Protein AF-A0A8H3A3Z5-F1 (afdb_monomer)

pLDDT: mean 83.92, std 17.45, range [32.0, 98.38]

Foldseek 3Di:
DDDDPPDDDDDPPDDPPDPDDPPPVVVVVVCVVVLAQFAWALQDLQEIDGFPDRFKDFDPPFDKDKDFDFDKDKDKDKDFKSSCQNHVLLVEDPLQNVQADPLSVVSNVVVVPDTDTAIKIKIKIWGFGMKIAADPVRMDTDPVLVVQLVVLCPDDDPVSSSVSNSVSCVRGHDWHFRMKTWGDMDMDMDRDPVVPDDPPPDPPDVVPPVVRVVVPDGRIHGRTDPPPVVCVVVVPVVFKDKFDPVVQLVFAFFKWKWWEDLATAWIWTQTPVRDIGPTDHHQADDTDIDMDGADVLKFFFKKKWADDDQATAWIWTAILQQAIDPIDGANFHFIDMAGDFLWTFRDKIWMWGQDPPGGTGTRDMHTSIDNPSDVGRQCSVPDDDGDDEHRDDHDDDCSNVVGSDPQKAWFKKKWFADQFTFWIKTWIWGQDPNDTDIDIDPIGGDPDHDIDMDGADPPDHDPDDDADYDHHGTRTD

Solvent-accessible surface area (backbone atoms only — not comparable to full-atom values): 26959 Å² total; per-residue (Å²): 138,88,84,78,94,81,74,88,86,82,78,84,77,73,78,76,84,80,82,82,81,70,56,69,66,54,54,51,54,50,40,55,74,69,46,58,38,16,9,32,31,77,53,50,58,83,27,70,43,79,30,96,31,68,36,43,40,71,35,93,89,54,76,74,48,73,44,82,45,82,50,75,48,76,48,76,47,77,28,58,32,47,36,54,42,34,29,43,58,54,52,34,44,68,70,27,67,68,56,64,51,72,67,38,52,51,48,35,59,75,63,67,64,89,64,53,72,52,65,35,34,34,42,39,39,37,39,38,42,36,38,39,42,49,60,72,91,35,48,36,65,30,69,71,47,50,50,49,50,51,58,15,64,66,37,92,44,74,67,52,19,51,53,36,41,52,54,44,34,73,59,35,24,69,33,38,60,36,31,38,38,38,30,41,68,49,60,49,75,38,73,46,72,84,74,69,64,71,77,80,73,57,97,80,61,82,83,40,60,76,63,56,70,69,54,89,49,80,39,62,25,42,42,41,69,62,73,56,84,70,53,75,65,44,89,59,50,87,46,49,51,78,43,74,33,71,93,36,48,93,44,51,52,34,29,43,37,40,23,27,51,82,30,42,30,31,47,33,44,30,29,72,86,69,49,65,52,72,73,40,68,53,65,54,89,79,48,62,78,44,76,49,77,49,58,91,98,36,39,45,36,35,35,41,38,14,39,42,93,69,32,38,14,20,40,31,44,30,30,47,72,24,50,52,52,72,76,41,46,28,48,38,29,66,68,44,81,51,68,47,89,45,21,31,49,24,36,45,39,34,33,30,31,63,40,98,88,53,37,38,32,35,48,46,77,43,77,37,66,40,57,86,88,46,95,63,50,70,73,65,82,65,80,80,76,85,90,82,63,44,44,76,69,81,74,83,65,70,52,64,78,49,42,66,55,87,53,55,40,73,40,33,41,39,40,18,35,63,91,30,59,28,23,43,30,46,30,35,34,31,58,57,97,88,40,81,49,75,51,67,54,74,68,52,62,55,90,49,50,50,84,43,78,49,75,49,58,92,92,50,74,90,88,77,86,68,69,43,56,55,88,75,40,42,48,42,110

Sequence (477 aa):
MSFDPNTPTDNVVFPPECTNNQGESLNDSILQKAGWLHGLRMDDICGPRVSARQVASYVDGATVFIEYTNELSTETIVTSTKRETNYVHRGWSMGAIATVSPWTLSRIAARNQPNAEGTWYTKLTKAKRLKVEVKLEDLAGVPEFEAAIENALKQPTTFEKFQAIYRTLDRWGDVVPLEIEIGSSLAMTDTKIDHLQFPETGERNFNSTARLSAIKIADITVVVCVQQYIRDIDAYRYYHKTYDDNQHSLKTISSVMIRFSDFIELLTATYSDSTISSKHGGSGHVGTGHKFMLATDEHIAEMFIWRHDEWIRGFQFITSMGQCSPQYGTHDGLPTIARSRGGVLAGFLIHTRNHSQHGQMYSDVQGVWRHDLIPRVLKEDDVYSDYLGDSNGRAFNDRVLVGNSNSVRATSVEIRSGDCIDSIQFTYVDVIDGREYKFMTPRHGGPGGSPHQFVLEDGEHIVTVSGWHGEQRITQL

Secondary structure (DSSP, 8-state):
-PPPS--------PPP---SSSHHHHHHHHHHHTTTTEEEE---TT--EEEEEE-EEEPTT---EEEE---EEEEEEEEEEHHHHHHHHTT--HHHHH---HHHHHHHHHHT----EEEEEEEEEEEEEEEEE--GGGEEE-HHHHHHHHHHHTSSSHHHHHHHHHHHHHHH-SB-EEEEEEEEEEEEEESSGGGG------SSSSS-HHHHTT----EEEEEE--SSTTTT-GGGTTSEEEEE-GGGTTSPEEEEEEEESSSEEEEEEEETTS-B---EE----SPEEEEEEPPTT--EEEEEEEEETTEEEEEEEEETT-PBPPPEE---S-EEEEE-TT-EEEEEEEEEEEETTTEEEEEEEEEEEE-SS-S--TTTTPPPPPP-S-S-S----THHHHTT-SS-EEEEEEEEESSSEEEEEEEEEEEETTEEEEEEPPPEE-S-SEEEEEEPPTT--------EE-SSSEEE-

Structure (mmCIF, N/CA/C/O backbone):
data_AF-A0A8H3A3Z5-F1
#
_entry.id   AF-A0A8H3A3Z5-F1
#
loop_
_atom_site.group_PDB
_atom_site.id
_atom_site.type_symbol
_atom_site.label_atom_id
_atom_site.label_alt_id
_atom_site.label_comp_id
_atom_site.label_asym_id
_atom_site.label_entity_id
_atom_site.label_seq_id
_atom_site.pdbx_PDB_ins_code
_atom_site.Cartn_x
_atom_site.Cartn_y
_atom_site.Cartn_z
_atom_site.occupancy
_atom_site.B_iso_or_equiv
_atom_site.auth_seq_id
_atom_site.auth_comp_id
_atom_site.auth_asym_id
_atom_site.auth_atom_id
_atom_site.pdbx_PDB_model_num
ATOM 1 N N . MET A 1 1 ? 60.102 -52.379 8.259 1.00 39.41 1 MET A N 1
ATOM 2 C CA . MET A 1 1 ? 60.456 -51.184 7.465 1.00 39.41 1 MET A CA 1
ATOM 3 C C . MET A 1 1 ? 59.743 -50.005 8.100 1.00 39.41 1 MET A C 1
ATOM 5 O O . MET A 1 1 ? 58.531 -50.062 8.239 1.00 39.41 1 MET A O 1
ATOM 9 N N . SER A 1 2 ? 60.509 -49.042 8.611 1.00 33.38 2 SER A N 1
ATOM 10 C CA . SER A 1 2 ? 60.029 -47.853 9.327 1.00 33.38 2 SER A CA 1
ATOM 11 C C . SER A 1 2 ? 59.727 -46.749 8.315 1.00 33.38 2 SER A C 1
ATOM 13 O O . SER A 1 2 ? 60.593 -46.463 7.493 1.00 33.38 2 SER A O 1
ATOM 15 N N . PHE A 1 3 ? 58.534 -46.152 8.361 1.00 38.16 3 PHE A N 1
ATOM 16 C CA . PHE A 1 3 ? 58.189 -44.972 7.562 1.00 38.16 3 PHE A CA 1
ATOM 17 C C . PHE A 1 3 ? 58.462 -43.703 8.374 1.00 38.16 3 PHE A C 1
ATOM 19 O O . PHE A 1 3 ? 57.986 -43.569 9.500 1.00 38.16 3 PHE A O 1
ATOM 26 N N . ASP A 1 4 ? 59.261 -42.810 7.798 1.00 49.00 4 ASP A N 1
ATOM 27 C CA . ASP A 1 4 ? 59.639 -41.510 8.351 1.00 49.00 4 ASP A CA 1
ATOM 28 C C . ASP A 1 4 ? 58.596 -40.449 7.933 1.00 49.00 4 ASP A C 1
ATOM 30 O O . ASP A 1 4 ? 58.392 -40.255 6.732 1.00 49.00 4 ASP A O 1
ATOM 34 N N . PRO A 1 5 ? 57.894 -39.785 8.872 1.00 44.56 5 PRO A N 1
ATOM 35 C CA . PRO A 1 5 ? 56.787 -38.879 8.561 1.00 44.56 5 PRO A CA 1
ATOM 36 C C . PRO A 1 5 ? 57.212 -37.440 8.204 1.00 44.56 5 PRO A C 1
ATOM 38 O O . PRO A 1 5 ? 56.349 -36.572 8.109 1.00 44.56 5 PRO A O 1
ATOM 41 N N . ASN A 1 6 ? 58.504 -37.154 7.997 1.00 44.09 6 ASN A N 1
ATOM 42 C CA . ASN A 1 6 ? 59.007 -35.775 7.877 1.00 44.09 6 ASN A CA 1
ATOM 43 C C . ASN A 1 6 ? 59.514 -35.352 6.484 1.00 44.09 6 ASN A C 1
ATOM 45 O O . ASN A 1 6 ? 60.379 -34.483 6.391 1.00 44.09 6 ASN A O 1
ATOM 49 N N . THR A 1 7 ? 58.991 -35.901 5.383 1.00 42.03 7 THR A N 1
ATOM 50 C CA . THR A 1 7 ? 59.323 -35.394 4.033 1.00 42.03 7 THR A CA 1
ATOM 51 C C . THR A 1 7 ? 58.255 -34.419 3.519 1.00 42.03 7 THR A C 1
ATOM 53 O O . THR A 1 7 ? 57.175 -34.859 3.125 1.00 42.03 7 THR A O 1
ATOM 56 N N . PRO A 1 8 ? 58.515 -33.095 3.479 1.00 42.78 8 PRO A N 1
ATOM 57 C CA . PRO A 1 8 ? 57.608 -32.155 2.839 1.00 42.78 8 PRO A CA 1
ATOM 58 C C . PRO A 1 8 ? 57.760 -32.288 1.320 1.00 42.78 8 PRO A C 1
ATOM 60 O O . PRO A 1 8 ? 58.802 -31.968 0.751 1.00 42.78 8 PRO A O 1
ATOM 63 N N . THR A 1 9 ? 56.718 -32.787 0.662 1.00 45.16 9 THR A N 1
ATOM 64 C CA . THR A 1 9 ? 56.588 -32.777 -0.799 1.00 45.16 9 THR A CA 1
ATOM 65 C C . THR A 1 9 ? 55.450 -31.842 -1.169 1.00 45.16 9 THR A C 1
ATOM 67 O O . THR A 1 9 ? 54.334 -32.280 -1.397 1.00 45.16 9 THR A O 1
ATOM 70 N N . ASP A 1 10 ? 55.737 -30.543 -1.223 1.00 41.53 10 ASP A N 1
ATOM 71 C CA . ASP A 1 10 ? 54.834 -29.565 -1.827 1.00 41.53 10 ASP A CA 1
ATOM 72 C C . ASP A 1 10 ? 55.616 -28.707 -2.816 1.00 41.53 10 ASP A C 1
ATOM 74 O O . ASP A 1 10 ? 56.316 -27.771 -2.452 1.00 41.53 10 ASP A O 1
ATOM 78 N N . ASN A 1 11 ? 55.502 -29.094 -4.083 1.00 36.03 11 ASN A N 1
ATOM 79 C CA . ASN A 1 11 ? 55.635 -28.233 -5.251 1.00 36.03 11 ASN A CA 1
ATOM 80 C C . ASN A 1 11 ? 54.748 -28.858 -6.332 1.00 36.03 11 ASN A C 1
ATOM 82 O O . ASN A 1 11 ? 55.223 -29.536 -7.245 1.00 36.03 11 ASN A O 1
ATOM 86 N N . VAL A 1 12 ? 53.432 -28.685 -6.192 1.00 36.34 12 VAL A N 1
ATOM 87 C CA . VAL A 1 12 ? 52.513 -28.906 -7.310 1.00 36.34 12 VAL A CA 1
ATOM 88 C C . VAL A 1 12 ? 52.769 -27.779 -8.303 1.00 36.34 12 VAL A C 1
ATOM 90 O O . VAL A 1 12 ? 52.364 -26.638 -8.101 1.00 36.34 12 VAL A O 1
ATOM 93 N N . VAL A 1 13 ? 53.508 -28.104 -9.359 1.00 33.03 13 VAL A N 1
ATOM 94 C CA . VAL A 1 13 ? 53.687 -27.240 -10.523 1.00 33.03 13 VAL A CA 1
ATOM 95 C C . VAL A 1 13 ? 52.317 -27.083 -11.182 1.00 33.03 13 VAL A C 1
ATOM 97 O O . VAL A 1 13 ? 51.739 -28.061 -11.658 1.00 33.03 13 VAL A O 1
ATOM 100 N N . PHE A 1 14 ? 51.776 -25.864 -11.171 1.00 35.59 14 PHE A N 1
ATOM 101 C CA . PHE A 1 14 ? 50.593 -25.532 -11.960 1.00 35.59 14 PHE A CA 1
ATOM 102 C C . PHE A 1 14 ? 50.899 -25.711 -13.457 1.00 35.59 14 PHE A C 1
ATOM 104 O O . PHE A 1 14 ? 52.037 -25.474 -13.876 1.00 35.59 14 PHE A O 1
ATOM 111 N N . PRO A 1 15 ? 49.915 -26.116 -14.283 1.00 34.69 15 PRO A N 1
ATOM 112 C CA . PRO A 1 15 ? 50.081 -26.107 -15.730 1.00 34.69 15 PRO A CA 1
ATOM 113 C C . PRO A 1 15 ? 50.438 -24.685 -16.191 1.00 34.69 15 PRO A C 1
ATOM 115 O O . PRO A 1 15 ? 49.932 -23.726 -15.602 1.00 34.69 15 PRO A O 1
ATOM 118 N N . PRO A 1 16 ? 51.290 -24.529 -17.218 1.00 37.88 16 PRO A N 1
ATOM 119 C CA . PRO A 1 16 ? 51.657 -23.213 -17.724 1.00 37.88 16 PRO A CA 1
ATOM 120 C C . PRO A 1 16 ? 50.400 -22.452 -18.155 1.00 37.88 16 PRO A C 1
ATOM 122 O O . PRO A 1 16 ? 49.502 -23.042 -18.759 1.00 37.88 16 PRO A O 1
ATOM 125 N N . GLU A 1 17 ? 50.356 -21.157 -17.829 1.00 42.34 17 GLU A N 1
ATOM 126 C CA . GLU A 1 17 ? 49.320 -20.213 -18.254 1.00 42.34 17 GLU A CA 1
ATOM 127 C C . GLU A 1 17 ? 48.967 -20.443 -19.729 1.00 42.34 17 GLU A C 1
ATOM 129 O O . GLU A 1 17 ? 49.784 -20.241 -20.633 1.00 42.34 17 GLU A O 1
ATOM 134 N N . CYS A 1 18 ? 47.744 -20.921 -19.974 1.00 34.03 18 CYS A N 1
ATOM 135 C CA . CYS A 1 18 ? 47.216 -21.062 -21.320 1.00 34.03 18 CYS A CA 1
ATOM 136 C C . CYS A 1 18 ? 47.156 -19.679 -21.974 1.00 34.03 18 CYS A C 1
ATOM 138 O O . CYS A 1 18 ? 46.415 -18.798 -21.549 1.00 34.03 18 CYS A O 1
ATOM 140 N N . THR A 1 19 ? 47.922 -19.503 -23.043 1.00 37.28 19 THR A N 1
ATOM 141 C CA . THR A 1 19 ? 47.985 -18.282 -23.845 1.00 37.28 19 THR A CA 1
ATOM 142 C C . THR A 1 19 ? 46.721 -18.112 -24.713 1.00 37.28 19 THR A C 1
ATOM 144 O O . THR A 1 19 ? 46.622 -18.587 -25.839 1.00 37.28 19 THR A O 1
ATOM 147 N N . ASN A 1 20 ? 45.713 -17.463 -24.127 1.00 47.91 20 ASN A N 1
ATOM 148 C CA . ASN A 1 20 ? 44.838 -16.380 -24.619 1.00 47.91 20 ASN A CA 1
ATOM 149 C C . ASN A 1 20 ? 44.190 -16.313 -26.022 1.00 47.91 20 ASN A C 1
ATOM 151 O O . ASN A 1 20 ? 43.581 -15.286 -26.284 1.00 47.91 20 ASN A O 1
ATOM 155 N N . ASN A 1 21 ? 44.163 -17.339 -26.883 1.00 43.69 21 ASN A N 1
ATOM 156 C CA . ASN A 1 21 ? 43.403 -17.225 -28.160 1.00 43.69 21 ASN A CA 1
ATOM 157 C C . ASN A 1 21 ? 42.252 -18.237 -28.368 1.00 43.69 21 ASN A C 1
ATOM 159 O O . ASN A 1 21 ? 41.612 -18.229 -29.414 1.00 43.69 21 ASN A O 1
ATOM 163 N N . GLN A 1 22 ? 41.950 -19.091 -27.382 1.00 48.50 22 GLN A N 1
ATOM 164 C CA . GLN A 1 22 ? 40.766 -19.983 -27.379 1.00 48.50 22 GLN A CA 1
ATOM 165 C C . GLN A 1 22 ? 39.814 -19.735 -26.188 1.00 48.50 22 GLN A C 1
ATOM 167 O O . GLN A 1 22 ? 38.839 -20.466 -26.011 1.00 48.50 22 GLN A O 1
ATOM 172 N N . GLY A 1 23 ? 40.092 -18.714 -25.366 1.00 54.62 23 GLY A N 1
ATOM 173 C CA . GLY A 1 23 ? 39.417 -18.472 -24.084 1.00 54.62 23 GLY A CA 1
ATOM 174 C C . GLY A 1 23 ? 37.978 -17.959 -24.185 1.00 54.62 23 GLY A C 1
ATOM 175 O O . GLY A 1 23 ? 37.168 -18.297 -23.324 1.00 54.62 23 GLY A O 1
ATOM 176 N N . GLU A 1 24 ? 37.633 -17.217 -25.243 1.00 58.44 24 GLU A N 1
ATOM 177 C CA . GLU A 1 24 ? 36.296 -16.616 -25.384 1.00 58.44 24 GLU A CA 1
ATOM 178 C C . GLU A 1 24 ? 35.192 -17.684 -25.458 1.00 58.44 24 GLU A C 1
ATOM 180 O O . GLU A 1 24 ? 34.224 -17.619 -24.705 1.00 58.44 24 GLU A O 1
ATOM 185 N N . SER A 1 25 ? 35.385 -18.766 -26.227 1.00 67.69 25 SER A N 1
ATOM 186 C CA . SER A 1 25 ? 34.327 -19.786 -26.364 1.00 67.69 25 SER A CA 1
ATOM 187 C C . SER A 1 25 ? 34.082 -20.616 -25.094 1.00 67.69 25 SER A C 1
ATOM 189 O O . SER A 1 25 ? 32.971 -21.107 -24.875 1.00 67.69 25 SER A O 1
ATOM 191 N N . LEU A 1 26 ? 35.100 -20.790 -24.238 1.00 72.50 26 LEU A N 1
ATOM 192 C CA . LEU A 1 26 ? 34.957 -21.594 -23.022 1.00 72.50 26 LEU A CA 1
ATOM 193 C C . LEU A 1 26 ? 34.175 -20.827 -21.956 1.00 72.50 26 LEU A C 1
ATOM 195 O O . LEU A 1 26 ? 33.267 -21.399 -21.348 1.00 72.50 26 LEU A O 1
ATOM 199 N N . ASN A 1 27 ? 34.497 -19.547 -21.768 1.00 79.25 27 ASN A N 1
ATOM 200 C CA . ASN A 1 27 ? 33.808 -18.685 -20.814 1.00 79.25 27 ASN A CA 1
ATOM 201 C C . ASN A 1 27 ? 32.341 -18.515 -21.191 1.00 79.25 27 ASN A C 1
ATOM 203 O O . ASN A 1 27 ? 31.477 -18.739 -20.344 1.00 79.25 27 ASN A O 1
ATOM 207 N N . ASP A 1 28 ? 32.050 -18.278 -22.469 1.00 79.94 28 ASP A N 1
ATOM 208 C CA . ASP A 1 28 ? 30.674 -18.205 -22.958 1.00 79.94 28 ASP A CA 1
ATOM 209 C C . ASP A 1 28 ? 29.901 -19.495 -22.678 1.00 79.94 28 ASP A C 1
ATOM 211 O O . ASP A 1 28 ? 28.762 -19.455 -22.214 1.00 79.94 28 ASP A O 1
ATOM 215 N N . SER A 1 29 ? 30.536 -20.660 -22.853 1.00 81.12 29 SER A N 1
ATOM 216 C CA . SER A 1 29 ? 29.895 -21.943 -22.550 1.00 81.12 29 SER A CA 1
ATOM 217 C C . SER A 1 29 ? 29.596 -22.135 -21.056 1.00 81.12 29 SER A C 1
ATOM 219 O O . SER A 1 29 ? 28.593 -22.761 -20.704 1.00 81.12 29 SER A O 1
ATOM 221 N N . ILE A 1 30 ? 30.449 -21.611 -20.166 1.00 82.62 30 ILE A N 1
ATOM 222 C CA . ILE A 1 30 ? 30.256 -21.670 -18.711 1.00 82.62 30 ILE A CA 1
ATOM 223 C C . ILE A 1 30 ? 29.118 -20.732 -18.309 1.00 82.62 30 ILE A C 1
ATOM 225 O O . ILE A 1 30 ? 28.215 -21.156 -17.588 1.00 82.62 30 ILE A O 1
ATOM 229 N N . LEU A 1 31 ? 29.119 -19.499 -18.821 1.00 85.19 31 LEU A N 1
ATOM 230 C CA . LEU A 1 31 ? 28.075 -18.510 -18.551 1.00 85.19 31 LEU A CA 1
ATOM 231 C C . LEU A 1 31 ? 26.718 -18.969 -19.083 1.00 85.19 31 LEU A C 1
ATOM 233 O O . LEU A 1 31 ? 25.717 -18.908 -18.371 1.00 85.19 31 LEU A O 1
ATOM 237 N N . GLN A 1 32 ? 26.685 -19.533 -20.289 1.00 82.31 32 GLN A N 1
ATOM 238 C CA . GLN A 1 32 ? 25.463 -20.080 -20.867 1.00 82.31 32 GLN A CA 1
ATOM 239 C C . GLN A 1 32 ? 24.916 -21.249 -20.036 1.00 82.31 32 GLN A C 1
ATOM 241 O O . GLN A 1 32 ? 23.718 -21.301 -19.760 1.00 82.31 32 GLN A O 1
ATOM 246 N N . LYS A 1 33 ? 25.779 -22.166 -19.573 1.00 79.12 33 LYS A N 1
ATOM 247 C CA . LYS A 1 33 ? 25.374 -23.270 -18.681 1.00 79.12 33 LYS A CA 1
ATOM 248 C C . LYS A 1 33 ? 24.920 -22.790 -17.305 1.00 79.12 33 LYS A C 1
ATOM 250 O O . LYS A 1 33 ? 24.077 -23.441 -16.695 1.00 79.12 33 LYS A O 1
ATOM 255 N N . ALA A 1 34 ? 25.457 -21.669 -16.833 1.00 79.31 34 ALA A N 1
ATOM 256 C CA . ALA A 1 34 ? 25.029 -21.014 -15.605 1.00 79.31 34 ALA A CA 1
ATOM 257 C C . ALA A 1 34 ? 23.667 -20.302 -15.756 1.00 79.31 34 ALA A C 1
ATOM 259 O O . ALA A 1 34 ? 23.120 -19.809 -14.776 1.00 79.31 34 ALA A O 1
ATOM 260 N N . GLY A 1 35 ? 23.083 -20.240 -16.958 1.00 82.38 35 GLY A N 1
ATOM 261 C CA . GLY A 1 35 ? 21.853 -19.481 -17.181 1.00 82.38 35 GLY A CA 1
ATOM 262 C C . GLY A 1 35 ? 22.080 -17.970 -17.091 1.00 82.38 35 GLY A C 1
ATOM 263 O O . GLY A 1 35 ? 21.167 -17.223 -16.745 1.00 82.38 35 GLY A O 1
ATOM 264 N N . TRP A 1 36 ? 23.291 -17.501 -17.397 1.00 87.88 36 TRP A N 1
ATOM 265 C CA . TRP A 1 36 ? 23.568 -16.075 -17.536 1.00 87.88 36 TRP A CA 1
ATOM 266 C C . TRP A 1 36 ? 22.620 -15.447 -18.571 1.00 87.88 36 TRP A C 1
ATOM 268 O O . TRP A 1 36 ? 22.243 -16.090 -19.556 1.00 87.88 36 TRP A O 1
ATOM 278 N N . LEU A 1 37 ? 22.165 -14.220 -18.301 1.00 91.44 37 LEU A N 1
ATOM 279 C CA . LEU A 1 37 ? 21.134 -13.497 -19.066 1.00 91.44 37 LEU A CA 1
ATOM 280 C C . LEU A 1 37 ? 19.761 -14.191 -19.186 1.00 91.44 37 LEU A C 1
ATOM 282 O O . LEU A 1 37 ? 18.896 -13.735 -19.941 1.00 91.44 37 LEU A O 1
ATOM 286 N N . HIS A 1 38 ? 19.524 -15.279 -18.448 1.00 94.25 38 HIS A N 1
ATOM 287 C CA . HIS A 1 38 ? 18.187 -15.843 -18.293 1.00 94.25 38 HIS A CA 1
ATOM 288 C C . HIS A 1 38 ? 17.448 -15.125 -17.174 1.00 94.25 38 HIS A C 1
ATOM 290 O O . HIS A 1 38 ? 18.048 -14.627 -16.219 1.00 94.25 38 HIS A O 1
ATOM 296 N N . GLY A 1 39 ? 16.124 -15.068 -17.293 1.00 93.25 39 GLY A N 1
ATOM 297 C CA . GLY A 1 39 ? 15.324 -14.471 -16.239 1.00 93.25 39 GLY A CA 1
ATOM 298 C C . GLY A 1 39 ? 15.314 -15.359 -14.996 1.00 93.25 39 GLY A C 1
ATOM 299 O O . GLY A 1 39 ? 15.320 -16.585 -15.074 1.00 93.25 39 GLY A O 1
ATOM 300 N N . LEU A 1 40 ? 15.274 -14.745 -13.827 1.00 92.62 40 LEU A N 1
ATOM 301 C CA . LEU A 1 40 ? 15.223 -15.396 -12.527 1.00 92.62 40 LEU A CA 1
ATOM 302 C C . LEU A 1 40 ? 13.884 -15.081 -11.875 1.00 92.62 40 LEU A C 1
ATOM 304 O O . LEU A 1 40 ? 13.402 -13.949 -11.899 1.00 92.62 40 LEU A O 1
ATOM 308 N N . ARG A 1 41 ? 13.265 -16.097 -11.286 1.00 92.56 41 ARG A N 1
ATOM 309 C CA . ARG A 1 41 ? 12.051 -15.957 -10.488 1.00 92.56 41 ARG A CA 1
ATOM 310 C C . ARG A 1 41 ? 12.394 -15.948 -9.015 1.00 92.56 41 ARG A C 1
ATOM 312 O O . ARG A 1 41 ? 13.062 -16.865 -8.545 1.00 92.56 41 ARG A O 1
ATOM 319 N N . MET A 1 42 ? 11.856 -14.961 -8.310 1.00 90.88 42 MET A N 1
ATOM 320 C CA . MET A 1 42 ? 12.140 -14.688 -6.896 1.00 90.88 42 MET A CA 1
ATOM 321 C C . MET A 1 42 ? 10.899 -14.904 -6.005 1.00 90.88 42 MET A C 1
ATOM 323 O O . MET A 1 42 ? 10.777 -14.326 -4.929 1.00 90.88 42 MET A O 1
ATOM 327 N N . ASP A 1 43 ? 9.923 -15.688 -6.476 1.00 91.19 43 ASP A N 1
ATOM 328 C CA . ASP A 1 43 ? 8.609 -15.833 -5.838 1.00 91.19 43 ASP A CA 1
ATOM 329 C C . ASP A 1 43 ? 8.436 -17.115 -5.008 1.00 91.19 43 ASP A C 1
ATOM 331 O O . ASP A 1 43 ? 7.443 -17.264 -4.297 1.00 91.19 43 ASP A O 1
ATOM 335 N N . ASP A 1 44 ? 9.378 -18.053 -5.101 1.00 92.44 44 ASP A N 1
ATOM 336 C CA . ASP A 1 44 ? 9.326 -19.338 -4.401 1.00 92.44 44 ASP A CA 1
ATOM 337 C C . ASP A 1 44 ? 9.997 -19.235 -3.028 1.00 92.44 44 ASP A C 1
ATOM 339 O O . ASP A 1 44 ? 11.040 -18.595 -2.893 1.00 92.44 44 ASP A O 1
ATOM 343 N N . ILE A 1 45 ? 9.429 -19.874 -2.005 1.00 92.94 45 ILE A N 1
ATOM 344 C CA . ILE A 1 45 ? 10.046 -19.950 -0.679 1.00 92.94 45 ILE A CA 1
ATOM 345 C C . ILE A 1 45 ? 11.343 -20.757 -0.679 1.00 92.94 45 ILE A C 1
ATOM 347 O O . ILE A 1 45 ? 12.218 -20.488 0.136 1.00 92.94 45 ILE A O 1
ATOM 351 N N . CYS A 1 46 ? 11.483 -21.738 -1.571 1.00 91.69 46 CYS A N 1
ATOM 352 C CA . CYS A 1 46 ? 12.623 -22.654 -1.579 1.00 91.69 46 CYS A CA 1
ATOM 353 C C . CYS A 1 46 ? 13.912 -22.034 -2.128 1.00 91.69 46 CYS A C 1
ATOM 355 O O . CYS A 1 46 ? 14.968 -22.659 -2.010 1.00 91.69 46 CYS A O 1
ATOM 357 N N . GLY A 1 47 ? 13.832 -20.855 -2.740 1.00 90.00 47 GLY A N 1
ATOM 358 C CA . GLY A 1 47 ? 14.940 -20.211 -3.430 1.00 90.00 47 GLY A CA 1
ATOM 359 C C . GLY A 1 47 ? 14.544 -19.716 -4.821 1.00 90.00 47 GLY A C 1
ATOM 360 O O . GLY A 1 47 ? 13.452 -20.022 -5.305 1.00 90.00 47 GLY A O 1
ATOM 361 N N . PRO A 1 48 ? 15.439 -18.987 -5.490 1.00 89.88 48 PRO A N 1
ATOM 362 C CA . PRO A 1 48 ? 15.182 -18.489 -6.826 1.00 89.88 48 PRO A CA 1
ATOM 363 C C . PRO A 1 48 ? 15.211 -19.609 -7.861 1.00 89.88 48 PRO A C 1
ATOM 365 O O . PRO A 1 48 ? 15.877 -20.635 -7.690 1.00 89.88 48 PRO A O 1
ATOM 368 N N . ARG A 1 49 ? 14.485 -19.406 -8.961 1.00 91.69 49 ARG A N 1
ATOM 369 C CA . ARG A 1 49 ? 14.427 -20.352 -10.083 1.00 91.69 49 ARG A CA 1
ATOM 370 C C . ARG A 1 49 ? 14.869 -19.676 -11.366 1.00 91.69 49 ARG A C 1
ATOM 372 O O . ARG A 1 49 ? 14.297 -18.659 -11.749 1.00 91.69 49 ARG A O 1
ATOM 379 N N . VAL A 1 50 ? 15.838 -20.278 -12.043 1.00 91.38 50 VAL A N 1
ATOM 380 C CA . VAL A 1 50 ? 16.245 -19.867 -13.388 1.00 91.38 50 VAL A CA 1
ATOM 381 C C . VAL A 1 50 ? 15.132 -20.228 -14.369 1.00 91.38 50 VAL A C 1
ATOM 383 O O . VAL A 1 50 ? 14.612 -21.346 -14.364 1.00 91.38 50 VAL A O 1
ATOM 386 N N . SER A 1 51 ? 14.736 -19.264 -15.187 1.00 93.38 51 SER A N 1
ATOM 387 C CA . SER A 1 51 ? 13.839 -19.459 -16.316 1.00 93.38 51 SER A CA 1
ATOM 388 C C . SER A 1 51 ? 14.545 -20.246 -17.411 1.00 93.38 51 SER A C 1
ATOM 390 O O . SER A 1 51 ? 15.726 -20.052 -17.676 1.00 93.38 51 SER A O 1
ATOM 392 N N . ALA A 1 52 ? 13.799 -21.087 -18.124 1.00 91.50 52 ALA A N 1
ATOM 393 C CA . ALA A 1 52 ? 14.319 -21.782 -19.300 1.00 91.50 52 ALA A CA 1
ATOM 394 C C . ALA A 1 52 ? 14.537 -20.850 -20.510 1.00 91.50 52 ALA A C 1
ATOM 396 O O . ALA A 1 52 ? 14.923 -21.318 -21.577 1.00 91.50 52 ALA A O 1
ATOM 397 N N . ARG A 1 53 ? 14.215 -19.555 -20.386 1.00 93.88 53 ARG A N 1
ATOM 398 C CA . ARG A 1 53 ? 14.300 -18.578 -21.470 1.00 93.88 53 ARG A CA 1
ATOM 399 C C . ARG A 1 53 ? 15.313 -17.492 -21.147 1.00 93.88 53 ARG A C 1
ATOM 401 O O . ARG A 1 53 ? 15.249 -16.875 -20.083 1.00 93.88 53 ARG A O 1
ATOM 408 N N . GLN A 1 54 ? 16.196 -17.246 -22.104 1.00 94.50 54 GLN A N 1
ATOM 409 C CA . GLN A 1 54 ? 17.038 -16.062 -22.131 1.00 94.50 54 GLN A CA 1
ATOM 410 C C . GLN A 1 54 ? 16.144 -14.822 -22.230 1.00 94.50 54 GLN A C 1
ATOM 412 O O . GLN A 1 54 ? 15.174 -14.838 -22.981 1.00 94.50 54 GLN A O 1
ATOM 417 N N . VAL A 1 55 ? 16.419 -13.782 -21.447 1.00 95.31 55 VAL A N 1
ATOM 418 C CA . VAL A 1 55 ? 15.641 -12.527 -21.466 1.00 95.31 55 VAL A CA 1
ATOM 419 C C . VAL A 1 55 ? 16.439 -11.365 -22.035 1.00 95.31 55 VAL A C 1
ATOM 421 O O . VAL A 1 55 ? 15.838 -10.420 -22.538 1.00 95.31 55 VAL A O 1
ATOM 424 N N . ALA A 1 56 ? 17.769 -11.457 -21.998 1.00 95.19 56 ALA A N 1
ATOM 425 C CA . ALA A 1 56 ? 18.666 -10.433 -22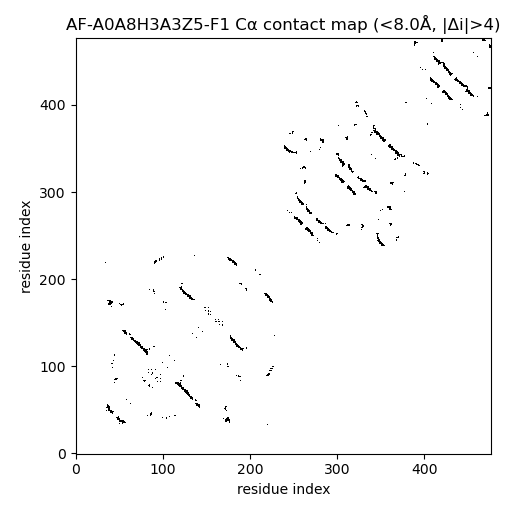.506 1.00 95.19 56 ALA A CA 1
ATOM 426 C C . ALA A 1 56 ? 19.792 -11.020 -23.368 1.00 95.19 56 ALA A C 1
ATOM 428 O O . ALA A 1 56 ? 20.198 -12.173 -23.205 1.00 95.19 56 ALA A O 1
ATOM 429 N N . SER A 1 57 ? 20.315 -10.204 -24.268 1.00 94.19 57 SER A N 1
ATOM 430 C CA . SER A 1 57 ? 21.522 -10.428 -25.061 1.00 94.19 57 SER A CA 1
ATOM 431 C C . SER A 1 57 ? 22.414 -9.197 -24.968 1.00 94.19 57 SER A C 1
ATOM 433 O O . SER A 1 57 ? 21.944 -8.121 -24.611 1.00 94.19 57 SER A O 1
ATOM 435 N N . TYR A 1 58 ? 23.693 -9.330 -25.296 1.00 93.25 58 TYR A N 1
ATOM 436 C CA . TYR A 1 58 ? 24.562 -8.160 -25.383 1.00 93.25 58 TYR A CA 1
ATOM 437 C C . TYR A 1 58 ? 24.191 -7.293 -26.583 1.00 93.25 58 TYR A C 1
ATOM 439 O O . TYR A 1 58 ? 23.797 -7.813 -27.629 1.00 93.25 58 TYR A O 1
ATOM 447 N N . VAL A 1 59 ? 24.333 -5.981 -26.426 1.00 93.81 59 VAL A N 1
ATOM 448 C CA . VAL A 1 59 ? 24.325 -5.044 -27.554 1.00 93.81 59 VAL A CA 1
ATOM 449 C C . VAL A 1 59 ? 25.580 -5.287 -28.400 1.00 93.81 59 VAL A C 1
ATOM 451 O O . VAL A 1 59 ? 26.636 -5.634 -27.868 1.00 93.81 59 VAL A O 1
ATOM 454 N N . ASP A 1 60 ? 25.482 -5.121 -29.721 1.00 90.88 60 ASP A N 1
ATOM 455 C CA . ASP A 1 60 ? 26.617 -5.318 -30.628 1.00 90.88 60 ASP A CA 1
ATOM 456 C C . ASP A 1 60 ? 27.841 -4.495 -30.191 1.00 90.88 60 ASP A C 1
ATOM 458 O O . ASP A 1 60 ? 27.792 -3.269 -30.085 1.00 90.88 60 ASP A O 1
ATOM 462 N N . GLY A 1 61 ? 28.959 -5.189 -29.960 1.00 89.00 61 GLY A N 1
ATOM 463 C CA . GLY A 1 61 ? 30.221 -4.589 -29.520 1.00 89.00 61 GLY A CA 1
ATOM 464 C C . GLY A 1 61 ? 30.347 -4.370 -28.010 1.00 89.00 61 GLY A C 1
ATOM 465 O O . GLY A 1 61 ? 31.409 -3.935 -27.565 1.00 89.00 61 GLY A O 1
ATOM 466 N N . ALA A 1 62 ? 29.320 -4.690 -27.220 1.00 91.62 62 ALA A N 1
ATOM 467 C CA . ALA A 1 62 ? 29.428 -4.682 -25.771 1.00 91.62 62 ALA A CA 1
ATOM 468 C C . ALA A 1 62 ? 30.341 -5.813 -25.278 1.00 91.62 62 ALA A C 1
ATOM 470 O O . ALA A 1 62 ? 30.342 -6.928 -25.804 1.00 91.62 62 ALA A O 1
ATOM 471 N N . THR A 1 63 ? 31.124 -5.519 -24.243 1.00 88.19 63 THR A N 1
ATOM 472 C CA . THR A 1 63 ? 32.064 -6.466 -23.640 1.00 88.19 63 THR A CA 1
ATOM 473 C C . THR A 1 63 ? 31.691 -6.706 -22.193 1.00 88.19 63 THR A C 1
ATOM 475 O O . THR A 1 63 ? 31.584 -5.756 -21.418 1.00 88.19 63 THR A O 1
ATOM 478 N N . VAL A 1 64 ? 31.564 -7.970 -21.805 1.00 91.12 64 VAL A N 1
ATOM 479 C CA . VAL A 1 64 ? 31.411 -8.319 -20.394 1.00 91.12 64 VAL A CA 1
ATOM 480 C C . VAL A 1 64 ? 32.725 -8.179 -19.655 1.00 91.12 64 VAL A C 1
ATOM 482 O O . VAL A 1 64 ? 33.778 -8.603 -20.134 1.00 91.12 64 VAL A O 1
ATOM 485 N N . PHE A 1 65 ? 32.644 -7.622 -18.451 1.00 92.81 65 PHE A N 1
ATOM 486 C CA . PHE A 1 65 ? 33.771 -7.584 -17.545 1.00 92.81 65 PHE A CA 1
ATOM 487 C C . PHE A 1 65 ? 33.864 -8.923 -16.812 1.00 92.81 65 PHE A C 1
ATOM 489 O O . PHE A 1 65 ? 32.994 -9.273 -16.015 1.00 92.81 65 PHE A O 1
ATOM 496 N N . ILE A 1 66 ? 34.910 -9.688 -17.120 1.00 93.06 66 ILE A N 1
ATOM 497 C CA . ILE A 1 66 ? 35.215 -10.959 -16.464 1.00 93.06 66 ILE A CA 1
ATOM 498 C C . ILE A 1 66 ? 36.494 -10.782 -15.656 1.00 93.06 66 ILE A C 1
ATOM 500 O O . ILE A 1 66 ? 37.566 -10.546 -16.213 1.00 93.06 66 ILE A O 1
ATOM 504 N N . GLU A 1 67 ? 36.388 -10.961 -14.348 1.00 93.44 67 GLU A N 1
ATOM 505 C CA . GLU A 1 67 ? 37.510 -10.931 -13.423 1.00 93.44 67 GLU A CA 1
ATOM 506 C C . GLU A 1 67 ? 37.720 -12.323 -12.823 1.00 93.44 67 GLU A C 1
ATOM 508 O O . GLU A 1 67 ? 36.833 -12.901 -12.192 1.00 93.44 67 GLU A O 1
ATOM 513 N N . TYR A 1 68 ? 38.916 -12.879 -13.011 1.00 91.19 68 TYR A N 1
ATOM 514 C CA . TYR A 1 68 ? 39.319 -14.086 -12.297 1.00 91.19 68 TYR A CA 1
ATOM 515 C C . TYR A 1 68 ? 39.793 -13.699 -10.905 1.00 91.19 68 TYR A C 1
ATOM 517 O O . TYR A 1 68 ? 40.748 -12.941 -10.748 1.00 91.19 68 TYR A O 1
ATOM 525 N N . THR A 1 69 ? 39.155 -14.269 -9.895 1.00 89.88 69 THR A N 1
ATOM 526 C CA . THR A 1 69 ? 39.500 -14.050 -8.493 1.00 89.88 69 THR A CA 1
ATOM 527 C C . THR A 1 69 ? 39.763 -15.395 -7.824 1.00 89.88 69 THR A C 1
ATOM 529 O O . THR A 1 69 ? 39.340 -16.438 -8.307 1.00 89.88 69 THR A O 1
ATOM 532 N N . ASN A 1 70 ? 40.511 -15.401 -6.729 1.00 90.31 70 ASN A N 1
ATOM 533 C CA . ASN A 1 70 ? 40.695 -16.579 -5.876 1.00 90.31 70 ASN A CA 1
ATOM 534 C C . ASN A 1 70 ? 40.409 -16.213 -4.417 1.00 90.31 70 ASN A C 1
ATOM 536 O O . ASN A 1 70 ? 41.078 -16.677 -3.494 1.00 90.31 70 ASN A O 1
ATOM 540 N N . GLU A 1 71 ? 39.434 -15.333 -4.219 1.00 90.56 71 GLU A N 1
ATOM 541 C CA . GLU A 1 71 ? 39.025 -14.874 -2.903 1.00 90.56 71 GLU A CA 1
ATOM 542 C C . GLU A 1 71 ? 38.256 -15.955 -2.146 1.00 90.56 71 GLU A C 1
ATOM 544 O O . GLU A 1 71 ? 37.292 -16.545 -2.641 1.00 90.56 71 GLU A O 1
ATOM 549 N N . LEU A 1 72 ? 38.672 -16.177 -0.902 1.00 88.38 72 LEU A N 1
ATOM 550 C CA . LEU A 1 72 ? 37.915 -16.936 0.077 1.00 88.38 72 LEU A CA 1
ATOM 551 C C . LEU A 1 72 ? 37.300 -15.945 1.064 1.00 88.38 72 LEU A C 1
ATOM 553 O O . LEU A 1 72 ? 38.022 -15.213 1.738 1.00 88.38 72 LEU A O 1
ATOM 557 N N . SER A 1 73 ? 35.978 -15.940 1.183 1.00 89.56 73 SER A N 1
ATOM 558 C CA . SER A 1 73 ? 35.264 -15.107 2.151 1.00 89.56 73 SER A CA 1
ATOM 559 C C . SER A 1 73 ? 34.387 -15.973 3.042 1.00 89.56 73 SER A C 1
ATOM 561 O O . SER A 1 73 ? 33.803 -16.952 2.588 1.00 89.56 73 SER A O 1
ATOM 563 N N . THR A 1 74 ? 34.279 -15.620 4.320 1.00 90.62 74 THR A N 1
ATOM 564 C CA . THR A 1 74 ? 33.288 -16.205 5.229 1.00 90.62 74 THR A CA 1
ATOM 565 C C . THR A 1 74 ? 32.510 -15.082 5.878 1.00 90.62 74 THR A C 1
ATOM 567 O O . THR A 1 74 ? 33.100 -14.189 6.478 1.00 90.62 74 THR A O 1
ATOM 570 N N . GLU A 1 75 ? 31.194 -15.140 5.762 1.00 94.06 75 GLU A N 1
ATOM 571 C CA . GLU A 1 75 ? 30.277 -14.161 6.329 1.00 94.06 75 GLU A CA 1
ATOM 572 C C . GLU A 1 75 ? 29.185 -14.863 7.139 1.00 94.06 75 GLU A C 1
ATOM 574 O O . GLU A 1 75 ? 28.827 -16.009 6.864 1.00 94.06 75 GLU A O 1
ATOM 579 N N . THR A 1 76 ? 28.660 -14.177 8.152 1.00 94.62 76 THR A N 1
ATOM 580 C CA . THR A 1 76 ? 27.460 -14.606 8.876 1.00 94.62 76 THR A CA 1
ATOM 581 C C . THR A 1 76 ? 26.358 -13.609 8.569 1.00 94.62 76 THR A C 1
ATOM 583 O O . THR A 1 76 ? 26.472 -12.434 8.908 1.00 94.62 76 THR A O 1
ATOM 586 N N . ILE A 1 77 ? 25.292 -14.082 7.937 1.00 95.75 77 ILE A N 1
ATOM 587 C CA . ILE A 1 77 ? 24.157 -13.272 7.507 1.00 95.75 77 ILE A CA 1
ATOM 588 C C . ILE A 1 77 ? 22.966 -13.580 8.412 1.00 95.75 77 ILE A C 1
ATOM 590 O O . ILE A 1 77 ? 22.657 -14.746 8.672 1.00 95.75 77 ILE A O 1
ATOM 594 N N . VAL A 1 78 ? 22.293 -12.533 8.886 1.00 96.31 78 VAL A N 1
ATOM 595 C CA . VAL A 1 78 ? 21.069 -12.637 9.690 1.00 96.31 78 VAL A CA 1
ATOM 596 C C . VAL A 1 78 ? 19.871 -12.341 8.797 1.00 96.31 78 VAL A C 1
ATOM 598 O O . VAL A 1 78 ? 19.876 -11.359 8.060 1.00 96.31 78 VAL A O 1
ATOM 601 N N . THR A 1 79 ? 18.853 -13.193 8.859 1.00 96.94 79 THR A N 1
ATOM 602 C CA . THR A 1 79 ? 17.619 -13.079 8.066 1.00 96.94 79 THR A CA 1
ATOM 603 C C . THR A 1 79 ? 16.395 -13.156 8.968 1.00 96.94 79 THR A C 1
ATOM 605 O O . THR A 1 79 ? 16.455 -13.772 10.035 1.00 96.94 79 THR A O 1
ATOM 608 N N . SER A 1 80 ? 15.310 -12.509 8.541 1.00 95.94 80 SER A N 1
ATOM 609 C CA . SER A 1 80 ? 14.082 -12.305 9.324 1.00 95.94 80 SER A CA 1
ATOM 610 C C . SER A 1 80 ? 12.900 -13.157 8.853 1.00 95.94 80 SER A C 1
ATOM 612 O O . SER A 1 80 ? 11.883 -13.283 9.539 1.00 95.94 80 SER A O 1
ATOM 614 N N . THR A 1 81 ? 13.026 -13.762 7.668 1.00 95.38 81 THR A N 1
ATOM 615 C CA . THR A 1 81 ? 12.007 -14.648 7.104 1.00 95.38 81 THR A CA 1
ATOM 616 C C . THR A 1 81 ? 12.615 -15.911 6.509 1.00 95.38 81 THR A C 1
ATOM 618 O O . THR A 1 81 ? 13.714 -15.893 5.952 1.00 95.38 81 THR A O 1
ATOM 621 N N . LYS A 1 82 ? 11.856 -17.011 6.541 1.00 95.19 82 LYS A N 1
ATOM 622 C CA . LYS A 1 82 ? 12.271 -18.298 5.964 1.00 95.19 82 LYS A CA 1
ATOM 623 C C . LYS A 1 82 ? 12.672 -18.187 4.488 1.00 95.19 82 LYS A C 1
ATOM 625 O O . LYS A 1 82 ? 13.587 -18.884 4.050 1.00 95.19 82 LYS A O 1
ATOM 630 N N . ARG A 1 83 ? 11.997 -17.332 3.709 1.00 94.88 83 ARG A N 1
ATOM 631 C CA . ARG A 1 83 ? 12.369 -17.069 2.312 1.00 94.88 83 ARG A CA 1
ATOM 632 C C . ARG A 1 83 ? 13.765 -16.464 2.230 1.00 94.88 83 ARG A C 1
ATOM 634 O O . ARG A 1 83 ? 14.601 -17.029 1.539 1.00 94.88 83 ARG A O 1
ATOM 641 N N . GLU A 1 84 ? 14.032 -15.367 2.935 1.00 95.44 84 GLU A N 1
ATOM 642 C CA . GLU A 1 84 ? 15.362 -14.738 2.943 1.00 95.44 84 GLU A CA 1
ATOM 643 C C . GLU A 1 84 ? 16.444 -15.754 3.311 1.00 95.44 84 GLU A C 1
ATOM 645 O O . GLU A 1 84 ? 17.430 -15.899 2.590 1.00 95.44 84 GLU A O 1
ATOM 650 N N . THR A 1 85 ? 16.208 -16.534 4.369 1.00 95.94 85 THR A N 1
ATOM 651 C CA . THR A 1 85 ? 17.117 -17.590 4.819 1.00 95.94 85 THR A CA 1
ATOM 652 C C . THR A 1 85 ? 17.430 -18.595 3.713 1.00 95.94 85 THR A C 1
ATOM 654 O O . THR A 1 85 ? 18.594 -18.902 3.472 1.00 95.94 85 THR A O 1
ATOM 657 N N . ASN A 1 86 ? 16.412 -19.089 3.003 1.00 95.38 86 ASN A N 1
ATOM 658 C CA . ASN A 1 86 ? 16.598 -20.058 1.923 1.00 95.38 86 ASN A CA 1
ATOM 659 C C . ASN A 1 86 ? 17.360 -19.474 0.724 1.00 95.38 86 ASN A C 1
ATOM 661 O O . ASN A 1 86 ? 18.070 -20.209 0.040 1.00 95.38 86 ASN A O 1
ATOM 665 N N . TYR A 1 87 ? 17.223 -18.174 0.454 1.00 94.25 87 TYR A N 1
ATOM 666 C CA . TYR A 1 87 ? 17.943 -17.510 -0.636 1.00 94.25 87 TYR A CA 1
ATOM 667 C C . TYR A 1 87 ? 19.412 -17.330 -0.259 1.00 94.25 87 TYR A C 1
ATOM 669 O O . TYR A 1 87 ? 20.290 -17.727 -1.025 1.00 94.25 87 TYR A O 1
ATOM 677 N N . VAL A 1 88 ? 19.680 -16.827 0.949 1.00 94.25 88 VAL A N 1
ATOM 678 C CA . VAL A 1 88 ? 21.042 -16.703 1.485 1.00 94.25 88 VAL A CA 1
ATOM 679 C C . VAL A 1 88 ? 21.741 -18.060 1.541 1.00 94.25 88 VAL A C 1
ATOM 681 O O . VAL A 1 88 ? 22.899 -18.176 1.147 1.00 94.25 88 VAL A O 1
ATOM 684 N N . HIS A 1 89 ? 21.032 -19.110 1.962 1.00 93.50 89 HIS A N 1
ATOM 685 C CA . HIS A 1 89 ? 21.565 -20.472 1.992 1.00 93.50 89 HIS A CA 1
ATOM 686 C C . HIS A 1 89 ? 22.003 -20.970 0.604 1.00 93.50 89 HIS A C 1
ATOM 688 O O . HIS A 1 89 ? 22.898 -21.802 0.503 1.00 93.50 89 HIS A O 1
ATOM 694 N N . ARG A 1 90 ? 21.415 -20.434 -0.472 1.00 90.69 90 ARG A N 1
ATOM 695 C CA . ARG A 1 90 ? 21.788 -20.709 -1.871 1.00 90.69 90 ARG A CA 1
ATOM 696 C C . ARG A 1 90 ? 22.797 -19.706 -2.441 1.00 90.69 90 ARG A C 1
ATOM 698 O O . ARG A 1 90 ? 22.898 -19.562 -3.655 1.00 90.69 90 ARG A O 1
ATOM 705 N N . GLY A 1 91 ? 23.493 -18.967 -1.583 1.00 90.38 91 GLY A N 1
ATOM 706 C CA . GLY A 1 91 ? 24.555 -18.047 -1.979 1.00 90.38 91 GLY A CA 1
ATOM 707 C C . GLY A 1 91 ? 24.103 -16.618 -2.281 1.00 90.38 91 GLY A C 1
ATOM 708 O O . GLY A 1 91 ? 24.958 -15.767 -2.510 1.00 90.38 91 GLY A O 1
ATOM 709 N N . TRP A 1 92 ? 22.803 -16.306 -2.248 1.00 90.62 92 TRP A N 1
ATOM 710 C CA . TRP A 1 92 ? 22.319 -14.971 -2.618 1.00 90.62 92 TRP A CA 1
ATOM 711 C C . TRP A 1 92 ? 22.684 -13.909 -1.584 1.00 90.62 92 TRP A C 1
ATOM 713 O O . TRP A 1 92 ? 22.633 -14.144 -0.377 1.00 90.62 92 TRP A O 1
ATOM 723 N N . SER A 1 93 ? 23.025 -12.713 -2.065 1.00 90.00 93 SER A N 1
ATOM 724 C CA . SER A 1 93 ? 23.297 -11.570 -1.197 1.00 90.00 93 SER A CA 1
ATOM 725 C C . SER A 1 93 ? 21.998 -10.936 -0.692 1.00 90.00 93 SER A C 1
ATOM 727 O O . SER A 1 93 ? 20.962 -10.973 -1.361 1.00 90.00 93 SER A O 1
ATOM 729 N N . MET A 1 94 ? 22.056 -10.280 0.470 1.00 88.19 94 MET A N 1
ATOM 730 C CA . MET A 1 94 ? 20.901 -9.545 1.001 1.00 88.19 94 MET A CA 1
ATOM 731 C C . MET A 1 94 ? 20.451 -8.411 0.075 1.00 88.19 94 MET A C 1
ATOM 733 O O . MET A 1 94 ? 19.253 -8.179 -0.052 1.00 88.19 94 MET A O 1
ATOM 737 N N . GLY A 1 95 ? 21.381 -7.747 -0.621 1.00 86.50 95 GLY A N 1
ATOM 738 C CA . GLY A 1 95 ? 21.033 -6.720 -1.609 1.00 86.50 95 GLY A CA 1
ATOM 739 C C . GLY A 1 95 ? 20.230 -7.286 -2.786 1.00 86.50 95 GLY A C 1
ATOM 740 O O . GLY A 1 95 ? 19.253 -6.678 -3.222 1.00 86.50 95 GLY A O 1
ATOM 741 N N . ALA A 1 96 ? 20.572 -8.491 -3.251 1.00 85.38 96 ALA A N 1
ATOM 742 C CA . ALA A 1 96 ? 19.824 -9.154 -4.313 1.00 85.38 96 ALA A CA 1
ATOM 743 C C . ALA A 1 96 ? 18.429 -9.593 -3.849 1.00 85.38 96 ALA A C 1
ATOM 745 O O . ALA A 1 96 ? 17.455 -9.441 -4.582 1.00 85.38 96 ALA A O 1
ATOM 746 N N . ILE A 1 97 ? 18.321 -10.089 -2.613 1.00 87.88 97 ILE A N 1
ATOM 747 C CA . ILE A 1 97 ? 17.045 -10.495 -2.007 1.00 87.88 97 ILE A CA 1
ATOM 748 C C . ILE A 1 97 ? 16.134 -9.287 -1.773 1.00 87.88 97 ILE A C 1
ATOM 750 O O . ILE A 1 97 ? 14.931 -9.392 -1.988 1.00 87.88 97 ILE A O 1
ATOM 754 N N . ALA A 1 98 ? 16.695 -8.139 -1.386 1.00 85.06 98 ALA A N 1
ATOM 755 C CA . ALA A 1 98 ? 15.948 -6.894 -1.225 1.00 85.06 98 ALA A CA 1
ATOM 756 C C . ALA A 1 98 ? 15.396 -6.354 -2.559 1.00 85.06 98 ALA A C 1
ATOM 758 O O . ALA A 1 98 ? 14.416 -5.608 -2.569 1.00 85.06 98 ALA A O 1
ATOM 759 N N . THR A 1 99 ? 15.980 -6.753 -3.694 1.00 79.94 99 THR A N 1
ATOM 760 C CA . THR A 1 99 ? 15.554 -6.313 -5.028 1.00 79.94 99 THR A CA 1
ATOM 761 C C . THR A 1 99 ? 14.397 -7.168 -5.548 1.00 79.94 99 THR A C 1
ATOM 763 O O . THR A 1 99 ? 14.530 -7.970 -6.473 1.00 79.94 99 THR A O 1
ATOM 766 N N . VAL A 1 100 ? 13.224 -6.998 -4.936 1.00 82.19 100 VAL A N 1
ATOM 767 C CA . VAL A 1 100 ? 11.990 -7.688 -5.330 1.00 82.19 100 VAL A CA 1
ATOM 768 C C . VAL A 1 100 ? 11.138 -6.773 -6.206 1.00 82.19 100 VAL A C 1
ATOM 770 O O . VAL A 1 100 ? 10.759 -5.676 -5.800 1.00 82.19 100 VAL A O 1
ATOM 773 N N . SER A 1 101 ? 10.799 -7.223 -7.416 1.00 81.62 101 SER A N 1
ATOM 774 C CA . SER A 1 101 ? 9.887 -6.464 -8.278 1.00 81.62 101 SER A CA 1
ATOM 775 C C . SER A 1 101 ? 8.464 -6.428 -7.682 1.00 81.62 101 SER A C 1
ATOM 777 O O . SER A 1 101 ? 8.043 -7.403 -7.046 1.00 81.62 101 SER A O 1
ATOM 779 N N . PRO A 1 102 ? 7.661 -5.377 -7.944 1.00 77.75 102 PRO A N 1
ATOM 780 C CA . PRO A 1 102 ? 6.253 -5.343 -7.532 1.00 77.75 102 PRO A CA 1
ATOM 781 C C . PRO A 1 102 ? 5.448 -6.558 -8.023 1.00 77.75 102 PRO A C 1
ATOM 783 O O . PRO A 1 102 ? 4.562 -7.057 -7.331 1.00 77.75 102 PRO A O 1
ATOM 786 N N . TRP A 1 103 ? 5.800 -7.091 -9.196 1.00 83.69 103 TRP A N 1
ATOM 787 C CA . TRP A 1 103 ? 5.189 -8.288 -9.775 1.00 83.69 103 TRP A CA 1
ATOM 788 C C . TRP A 1 103 ? 5.497 -9.545 -8.964 1.00 83.69 103 TRP A C 1
ATOM 790 O O . TRP A 1 103 ? 4.619 -10.377 -8.731 1.00 83.69 103 TRP A O 1
ATOM 800 N N . THR A 1 104 ? 6.738 -9.679 -8.498 1.00 87.38 104 THR A N 1
ATOM 801 C CA . THR A 1 104 ? 7.153 -10.773 -7.620 1.00 87.38 104 THR A CA 1
ATOM 802 C C . THR A 1 104 ? 6.440 -10.684 -6.270 1.00 87.38 104 THR A C 1
ATOM 804 O O . THR A 1 104 ? 5.924 -11.699 -5.808 1.00 87.38 104 THR A O 1
ATOM 807 N N . LEU A 1 105 ? 6.330 -9.489 -5.675 1.00 83.75 105 LEU A N 1
ATOM 808 C CA . LEU A 1 105 ? 5.565 -9.284 -4.436 1.00 83.75 105 LEU A CA 1
ATOM 809 C C . LEU A 1 105 ? 4.093 -9.674 -4.610 1.00 83.75 105 LEU A C 1
ATOM 811 O O . LEU A 1 105 ? 3.550 -10.419 -3.795 1.00 83.75 105 LEU A O 1
ATOM 815 N N . SER A 1 106 ? 3.469 -9.244 -5.711 1.00 79.75 106 SER A N 1
ATOM 816 C CA . SER A 1 106 ? 2.095 -9.625 -6.051 1.00 79.75 106 SER A CA 1
ATOM 817 C C . SER A 1 106 ? 1.941 -11.147 -6.187 1.00 79.75 106 SER A C 1
ATOM 819 O O . SER A 1 106 ? 1.007 -11.719 -5.628 1.00 79.75 106 SER A O 1
ATOM 821 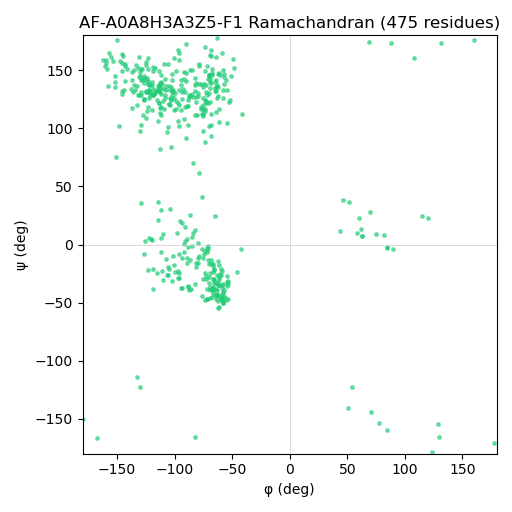N N . ARG A 1 107 ? 2.893 -11.832 -6.842 1.00 86.69 107 ARG A N 1
ATOM 822 C CA . ARG A 1 107 ? 2.933 -13.307 -6.938 1.00 86.69 107 ARG A CA 1
ATOM 823 C C . ARG A 1 107 ? 3.028 -13.985 -5.580 1.00 86.69 107 ARG A C 1
ATOM 825 O O . ARG A 1 107 ? 2.315 -14.955 -5.326 1.00 86.69 107 ARG A O 1
ATOM 832 N N . ILE A 1 108 ? 3.924 -13.498 -4.730 1.00 86.44 108 ILE A N 1
ATOM 833 C CA . ILE A 1 108 ? 4.130 -14.019 -3.381 1.00 86.44 108 ILE A CA 1
ATOM 834 C C . ILE A 1 108 ? 2.826 -13.929 -2.583 1.00 86.44 108 ILE A C 1
ATOM 836 O O . ILE A 1 108 ? 2.412 -14.928 -1.992 1.00 86.44 108 ILE A O 1
ATOM 840 N N . ALA A 1 109 ? 2.170 -12.765 -2.619 1.00 81.44 109 ALA A N 1
ATOM 841 C CA . ALA A 1 109 ? 0.892 -12.544 -1.955 1.00 81.44 109 ALA A CA 1
ATOM 842 C C . ALA A 1 109 ? -0.196 -13.469 -2.521 1.00 81.44 109 ALA A C 1
ATOM 844 O O . ALA A 1 109 ? -0.854 -14.180 -1.770 1.00 81.44 109 ALA A O 1
ATOM 845 N N . ALA A 1 110 ? -0.327 -13.553 -3.848 1.00 78.25 110 ALA A N 1
ATOM 846 C CA . ALA A 1 110 ? -1.344 -14.378 -4.499 1.00 78.25 110 ALA A CA 1
ATOM 847 C C . ALA A 1 110 ? -1.193 -15.882 -4.213 1.00 78.25 110 ALA A C 1
ATOM 849 O O . ALA A 1 110 ? -2.186 -16.607 -4.162 1.00 78.25 110 ALA A O 1
ATOM 850 N N . ARG A 1 111 ? 0.039 -16.377 -4.029 1.00 83.44 111 ARG A N 1
ATOM 851 C CA . ARG A 1 111 ? 0.293 -17.795 -3.734 1.00 83.44 111 ARG A CA 1
ATOM 852 C C . ARG A 1 111 ? 0.056 -18.167 -2.270 1.00 83.44 111 ARG A C 1
ATOM 854 O O . ARG A 1 111 ? 0.054 -19.362 -1.982 1.00 83.44 111 ARG A O 1
ATOM 861 N N . ASN A 1 112 ? -0.111 -17.194 -1.366 1.00 80.62 112 ASN A N 1
ATOM 862 C CA . ASN A 1 112 ? -0.297 -17.417 0.074 1.00 80.62 112 ASN A CA 1
ATOM 863 C C . ASN A 1 112 ? 0.700 -18.438 0.662 1.00 80.62 112 ASN A C 1
ATOM 865 O O . ASN A 1 112 ? 0.344 -19.280 1.487 1.00 80.62 112 ASN A O 1
ATOM 869 N N . GLN A 1 113 ? 1.957 -18.413 0.203 1.00 82.12 113 GLN A N 1
ATOM 870 C CA . GLN A 1 113 ? 2.960 -19.356 0.696 1.00 82.12 113 GLN A CA 1
ATOM 871 C C . GLN A 1 113 ? 3.344 -18.992 2.137 1.00 82.12 113 GLN A C 1
ATOM 873 O O . GLN A 1 113 ? 3.718 -17.840 2.369 1.00 82.12 113 GLN A O 1
ATOM 878 N N . PRO A 1 114 ? 3.318 -19.943 3.092 1.00 85.88 114 PRO A N 1
ATOM 879 C CA . PRO A 1 114 ? 3.705 -19.675 4.473 1.00 85.88 114 PRO A CA 1
ATOM 880 C C . PRO A 1 114 ? 5.165 -19.222 4.554 1.00 85.88 114 PRO A C 1
ATOM 882 O O . PRO A 1 114 ? 6.074 -20.039 4.428 1.00 85.88 114 PRO A O 1
ATOM 885 N N . ASN A 1 115 ? 5.398 -17.930 4.776 1.00 91.56 115 ASN A N 1
ATOM 886 C CA . ASN A 1 115 ? 6.729 -17.368 4.981 1.00 91.56 115 ASN A CA 1
ATOM 887 C C . ASN A 1 115 ? 6.921 -17.099 6.471 1.00 91.56 115 ASN A C 1
ATOM 889 O O . ASN A 1 115 ? 6.635 -16.002 6.935 1.00 91.56 115 ASN A O 1
ATOM 893 N N . ALA A 1 116 ? 7.325 -18.128 7.218 1.00 93.06 116 ALA A N 1
AT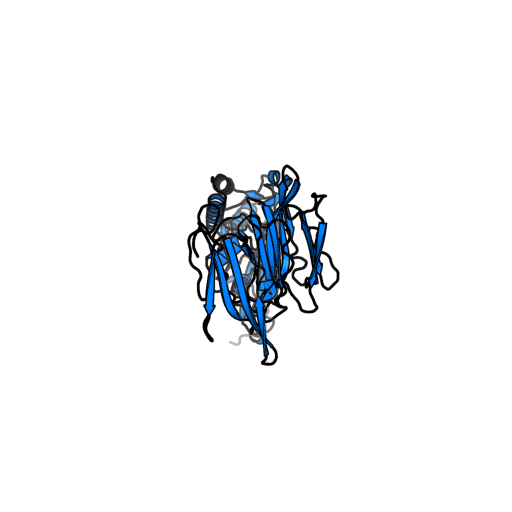OM 894 C CA . ALA A 1 116 ? 7.521 -18.000 8.656 1.00 93.06 116 ALA A CA 1
ATOM 895 C C . ALA A 1 116 ? 8.487 -16.847 8.966 1.00 93.06 116 ALA A C 1
ATOM 897 O O . ALA A 1 116 ? 9.547 -16.745 8.340 1.00 93.06 116 ALA A O 1
ATOM 898 N N . GLU A 1 117 ? 8.104 -16.016 9.928 1.00 95.00 117 GLU A N 1
ATOM 899 C CA . GLU A 1 117 ? 8.946 -14.982 10.522 1.00 95.00 117 GLU A CA 1
ATOM 900 C C . GLU A 1 117 ? 9.771 -15.575 11.667 1.00 95.00 117 GLU A C 1
ATOM 902 O O . GLU A 1 117 ? 9.369 -16.552 12.307 1.00 95.00 117 GLU A O 1
ATOM 907 N N . GLY A 1 118 ? 10.952 -15.013 11.898 1.00 94.56 118 GLY A N 1
ATOM 908 C CA . GLY A 1 118 ? 11.896 -15.500 12.896 1.00 94.56 118 GLY A CA 1
ATOM 909 C C . GLY A 1 118 ? 13.308 -14.999 12.628 1.00 94.56 118 GLY A C 1
ATOM 910 O O . GLY A 1 118 ? 13.566 -14.341 11.629 1.00 94.56 118 GLY A O 1
ATOM 911 N N . THR A 1 119 ? 14.241 -15.316 13.517 1.00 96.19 119 THR A N 1
ATOM 912 C CA . THR A 1 119 ? 15.651 -14.969 13.318 1.00 96.19 119 THR A CA 1
ATOM 913 C C . THR A 1 119 ? 16.413 -16.214 12.899 1.00 96.19 119 THR A C 1
ATOM 915 O O . THR A 1 119 ? 16.474 -17.192 13.645 1.00 96.19 119 THR A O 1
ATOM 918 N N . TRP A 1 120 ? 17.024 -16.166 11.719 1.00 96.94 120 TRP A N 1
ATOM 919 C CA . TRP A 1 120 ? 17.933 -17.202 11.241 1.00 96.94 120 TRP A CA 1
ATOM 920 C C . TRP A 1 120 ? 19.308 -16.617 10.983 1.00 96.94 120 TRP A C 1
ATOM 922 O O . TRP A 1 120 ? 19.450 -15.537 10.408 1.00 96.94 120 TRP A O 1
ATOM 932 N N . TYR A 1 121 ? 20.318 -17.382 11.358 1.00 96.50 121 TYR A N 1
ATOM 933 C CA . TYR A 1 121 ? 21.717 -17.092 11.127 1.00 96.50 121 TYR A CA 1
ATOM 934 C C . TYR A 1 121 ? 22.220 -18.063 10.062 1.00 96.50 121 TYR A C 1
ATOM 936 O O . TYR A 1 121 ? 22.073 -19.276 10.207 1.00 96.50 121 TYR A O 1
ATOM 944 N N . THR A 1 122 ? 22.816 -17.543 8.993 1.00 96.00 122 THR A N 1
ATOM 945 C CA . THR A 1 122 ? 23.459 -18.354 7.956 1.00 96.00 122 THR A CA 1
ATOM 946 C C . THR A 1 122 ? 24.931 -17.996 7.874 1.00 96.00 122 THR A C 1
ATOM 948 O O . THR A 1 122 ? 25.277 -16.871 7.524 1.00 96.00 122 THR A O 1
ATOM 951 N N . LYS A 1 123 ? 25.801 -18.954 8.194 1.00 94.44 123 LYS A N 1
ATOM 952 C CA . LYS A 1 123 ? 27.242 -18.845 7.982 1.00 94.44 123 LYS A CA 1
ATOM 953 C C . LYS A 1 123 ? 27.573 -19.367 6.592 1.00 94.44 123 LYS A C 1
ATOM 955 O O . LYS A 1 123 ? 27.310 -20.530 6.289 1.00 94.44 123 LYS A O 1
ATOM 960 N N . LEU A 1 124 ? 28.125 -18.499 5.760 1.00 92.44 124 LEU A N 1
ATOM 961 C CA . LEU A 1 124 ? 28.348 -18.729 4.343 1.00 92.44 124 LEU A CA 1
ATOM 962 C C . LEU A 1 124 ? 29.830 -18.533 4.028 1.00 92.44 124 LEU A C 1
ATOM 964 O O . LEU A 1 124 ? 30.360 -17.430 4.150 1.00 92.44 124 LEU A O 1
ATOM 968 N N . THR A 1 125 ? 30.500 -19.610 3.627 1.00 87.75 125 THR A N 1
ATOM 969 C CA . THR A 1 125 ? 31.887 -19.584 3.154 1.00 87.75 125 THR A CA 1
ATOM 970 C C . THR A 1 125 ? 31.893 -19.731 1.639 1.00 87.75 125 THR A C 1
ATOM 972 O O . THR A 1 125 ? 31.402 -20.729 1.118 1.00 87.75 125 THR A O 1
ATOM 975 N N . LYS A 1 126 ? 32.447 -18.750 0.926 1.00 89.44 126 LYS A N 1
ATOM 976 C CA . LYS A 1 126 ? 32.522 -18.696 -0.539 1.00 89.44 126 LYS A CA 1
ATOM 977 C C . LYS A 1 126 ? 33.977 -18.762 -0.978 1.00 89.44 126 LYS A C 1
ATOM 979 O O . LYS A 1 126 ? 34.801 -18.011 -0.466 1.00 89.44 126 LYS A O 1
ATOM 984 N N . ALA A 1 127 ? 34.277 -19.622 -1.943 1.00 86.50 127 ALA A N 1
ATOM 985 C CA . ALA A 1 127 ? 35.513 -19.580 -2.715 1.00 86.50 127 ALA A CA 1
ATOM 986 C C . ALA A 1 127 ? 35.176 -19.067 -4.118 1.00 86.50 127 ALA A C 1
ATOM 988 O O . ALA A 1 127 ? 34.705 -19.830 -4.968 1.00 86.50 127 ALA A O 1
ATOM 989 N N . LYS A 1 128 ? 35.379 -17.766 -4.330 1.00 89.25 128 LYS A N 1
ATOM 990 C CA . LYS A 1 128 ? 35.101 -17.075 -5.589 1.00 89.25 128 LYS A CA 1
ATOM 991 C C . LYS A 1 128 ? 36.187 -17.426 -6.600 1.00 89.25 128 LYS A C 1
ATOM 993 O O . LYS A 1 128 ? 37.365 -17.461 -6.251 1.00 89.25 128 LYS A O 1
ATOM 998 N N . ARG A 1 129 ? 35.784 -17.731 -7.835 1.00 88.12 129 ARG A N 1
ATOM 999 C CA . ARG A 1 129 ? 36.700 -18.074 -8.940 1.00 88.12 129 ARG A CA 1
ATOM 1000 C C . ARG A 1 129 ? 36.587 -17.108 -10.103 1.00 88.12 129 ARG A C 1
ATOM 1002 O O . ARG A 1 129 ? 37.583 -16.763 -10.732 1.00 88.12 129 ARG A O 1
ATOM 1009 N N . LEU A 1 130 ? 35.364 -16.687 -10.378 1.00 88.69 130 LEU A N 1
ATOM 1010 C CA . LEU A 1 130 ? 35.049 -15.776 -11.456 1.00 88.69 130 LEU A CA 1
ATOM 1011 C C . LEU A 1 130 ? 34.039 -14.766 -10.938 1.00 88.69 130 LEU A C 1
ATOM 1013 O O . LEU A 1 130 ? 33.053 -15.147 -10.307 1.00 88.69 130 LEU A O 1
ATOM 1017 N N . LYS A 1 131 ? 34.276 -13.500 -11.231 1.00 91.69 131 LYS A N 1
ATOM 1018 C CA . LYS A 1 131 ? 33.301 -12.436 -11.091 1.00 91.69 131 LYS A CA 1
ATOM 1019 C C . LYS A 1 131 ? 32.968 -11.936 -12.485 1.00 91.69 131 LYS A C 1
ATOM 1021 O O . LYS A 1 131 ? 33.860 -11.740 -13.308 1.00 91.69 131 LYS A O 1
ATOM 1026 N N . VAL A 1 132 ? 31.683 -11.803 -12.762 1.00 90.81 132 VAL A N 1
ATOM 1027 C CA . VAL A 1 132 ? 31.182 -11.369 -14.060 1.00 90.81 132 VAL A CA 1
ATOM 1028 C C . VAL A 1 132 ? 30.254 -10.206 -13.826 1.00 90.81 132 VAL A C 1
ATOM 1030 O O . VAL A 1 132 ? 29.297 -10.331 -13.067 1.00 90.81 132 VAL A O 1
ATOM 1033 N N . GLU A 1 133 ? 30.538 -9.094 -14.482 1.00 93.25 133 GLU A N 1
ATOM 1034 C CA . GLU A 1 133 ? 29.742 -7.880 -14.410 1.00 93.25 133 GLU A CA 1
ATOM 1035 C C . GLU A 1 133 ? 29.363 -7.429 -15.817 1.00 93.25 133 GLU A C 1
ATOM 1037 O O . GLU A 1 133 ? 30.169 -7.462 -16.754 1.00 93.25 133 GLU A O 1
ATOM 1042 N N . VAL A 1 134 ? 28.121 -6.983 -15.957 1.00 91.88 134 VAL A N 1
ATOM 1043 C CA . VAL A 1 134 ? 27.622 -6.333 -17.160 1.00 91.88 134 VAL A CA 1
ATOM 1044 C C . VAL A 1 134 ? 26.872 -5.076 -16.764 1.00 91.88 134 VAL A C 1
ATOM 1046 O O . VAL A 1 134 ? 26.102 -5.060 -15.799 1.00 91.88 134 VAL A O 1
ATOM 1049 N N . LYS A 1 135 ? 27.109 -3.995 -17.503 1.00 91.50 135 LYS A N 1
ATOM 1050 C CA . LYS A 1 135 ? 26.330 -2.780 -17.315 1.00 91.50 135 LYS A CA 1
ATOM 1051 C C . LYS A 1 135 ? 24.985 -2.941 -17.996 1.00 91.50 135 LYS A C 1
ATOM 1053 O O . LYS A 1 135 ? 24.825 -3.721 -18.929 1.00 91.50 135 LYS A O 1
ATOM 1058 N N . LEU A 1 136 ? 23.995 -2.201 -17.530 1.00 89.50 136 LEU A N 1
ATOM 1059 C CA . LEU A 1 136 ? 22.665 -2.328 -18.102 1.00 89.50 136 LEU A CA 1
ATOM 1060 C C . LEU A 1 136 ? 22.623 -1.852 -19.558 1.00 89.50 136 LEU A C 1
ATOM 1062 O O . LEU A 1 136 ? 21.967 -2.481 -20.376 1.00 89.50 136 LEU A O 1
ATOM 1066 N N . GLU A 1 137 ? 23.334 -0.769 -19.873 1.00 91.81 137 GLU A N 1
ATOM 1067 C CA . GLU A 1 137 ? 23.435 -0.201 -21.222 1.00 91.81 137 GLU A CA 1
ATOM 1068 C C . GLU A 1 137 ? 24.056 -1.156 -22.255 1.00 91.81 137 GLU A C 1
ATOM 1070 O O . GLU A 1 137 ? 23.876 -0.968 -23.456 1.00 91.81 137 GLU A O 1
ATOM 1075 N N . ASP A 1 138 ? 24.748 -2.192 -21.783 1.00 93.75 138 ASP A N 1
ATOM 1076 C CA . ASP A 1 138 ? 25.385 -3.224 -22.596 1.00 93.75 138 ASP A CA 1
ATOM 1077 C C . ASP A 1 138 ? 24.437 -4.398 -22.902 1.00 93.75 138 ASP A C 1
ATOM 1079 O O . ASP A 1 138 ? 24.814 -5.337 -23.609 1.00 93.75 138 ASP A O 1
ATOM 1083 N N . LEU A 1 139 ? 23.207 -4.367 -22.377 1.00 94.00 139 LEU A N 1
ATOM 1084 C CA . LEU A 1 139 ? 22.188 -5.391 -22.571 1.00 94.00 139 LEU A CA 1
ATOM 1085 C C . LEU A 1 139 ? 21.014 -4.870 -23.402 1.00 94.00 139 LEU A C 1
ATOM 1087 O O . LEU A 1 139 ? 20.508 -3.773 -23.190 1.00 94.00 139 LEU A O 1
ATOM 1091 N N . ALA A 1 140 ? 20.529 -5.727 -24.293 1.00 94.00 140 ALA A N 1
ATOM 1092 C CA . ALA A 1 140 ? 19.260 -5.589 -24.989 1.00 94.00 140 ALA A CA 1
ATOM 1093 C C . ALA A 1 140 ? 18.333 -6.755 -24.623 1.00 94.00 140 ALA A C 1
ATOM 1095 O O . ALA A 1 140 ? 18.792 -7.858 -24.323 1.00 94.00 140 ALA A O 1
ATOM 1096 N N . GLY A 1 141 ? 17.022 -6.539 -24.661 1.00 94.06 141 GLY A N 1
ATOM 1097 C CA . GLY A 1 141 ? 16.030 -7.588 -24.515 1.00 94.06 141 GLY A CA 1
ATOM 1098 C C . GLY A 1 141 ? 16.091 -8.497 -25.733 1.00 94.06 141 GLY A C 1
ATOM 1099 O O . GLY A 1 141 ? 16.229 -8.028 -26.861 1.00 94.06 141 GLY A O 1
ATOM 1100 N N . VAL A 1 142 ? 15.989 -9.811 -25.532 1.00 95.62 142 VAL A N 1
ATOM 1101 C CA . VAL A 1 142 ? 15.871 -10.696 -26.698 1.00 95.62 142 VAL A CA 1
ATOM 1102 C C . VAL A 1 142 ? 14.542 -10.407 -27.416 1.00 95.62 142 VAL A C 1
ATOM 1104 O O . VAL A 1 142 ? 13.526 -10.218 -26.731 1.00 95.62 142 VAL A O 1
ATOM 1107 N N . PRO A 1 143 ? 14.494 -10.396 -28.762 1.00 95.62 143 PRO A N 1
ATOM 1108 C CA . PRO A 1 143 ? 13.308 -9.965 -29.510 1.00 95.62 143 PRO A CA 1
ATOM 1109 C C . PRO A 1 143 ? 12.020 -10.695 -29.111 1.00 95.62 143 PRO A C 1
ATOM 1111 O O . PRO A 1 143 ? 10.932 -10.120 -29.091 1.00 95.62 143 PRO A O 1
ATOM 1114 N N . GLU A 1 144 ? 12.118 -11.974 -28.752 1.00 97.31 144 GLU A N 1
ATOM 1115 C CA . GLU A 1 144 ? 10.978 -12.780 -28.328 1.00 97.31 144 GLU A CA 1
ATOM 1116 C C . GLU A 1 144 ? 10.425 -12.369 -26.957 1.00 97.31 144 GLU A C 1
ATOM 1118 O O . GLU A 1 144 ? 9.218 -12.496 -26.720 1.00 97.31 144 GLU A O 1
ATOM 1123 N N . PHE A 1 145 ? 11.287 -11.907 -26.049 1.00 95.75 145 PHE A N 1
ATOM 1124 C CA . PHE A 1 145 ? 10.873 -11.383 -24.751 1.00 95.75 145 PHE A CA 1
ATOM 1125 C C . PHE A 1 145 ? 10.195 -10.024 -24.923 1.00 95.75 145 PHE A C 1
ATOM 1127 O O . PHE A 1 145 ? 9.088 -9.830 -24.416 1.00 95.75 145 PHE A O 1
ATOM 1134 N N . GLU A 1 146 ? 10.799 -9.129 -25.708 1.00 95.25 146 GLU A N 1
ATOM 1135 C CA . GLU A 1 146 ? 10.238 -7.810 -26.021 1.00 95.25 146 GLU A CA 1
ATOM 1136 C C . GLU A 1 146 ? 8.863 -7.939 -26.682 1.00 95.25 146 GLU A C 1
ATOM 1138 O O . GLU A 1 146 ? 7.880 -7.382 -26.190 1.00 95.25 146 GLU A O 1
ATOM 1143 N N . ALA A 1 147 ? 8.743 -8.791 -27.704 1.00 95.56 147 ALA A N 1
ATOM 1144 C CA . ALA A 1 147 ? 7.469 -9.071 -28.358 1.00 95.56 147 ALA A CA 1
ATOM 1145 C C . ALA A 1 147 ? 6.418 -9.633 -27.383 1.00 95.56 147 ALA A C 1
ATOM 1147 O O . ALA A 1 147 ? 5.233 -9.301 -27.480 1.00 95.56 147 ALA A O 1
ATOM 1148 N N . ALA A 1 148 ? 6.814 -10.479 -26.424 1.00 96.62 148 ALA A N 1
ATOM 1149 C CA . ALA A 1 148 ? 5.894 -11.014 -25.421 1.00 96.62 148 ALA A CA 1
ATOM 1150 C C . ALA A 1 148 ? 5.390 -9.933 -24.449 1.00 96.62 148 ALA A C 1
ATOM 1152 O O . ALA A 1 148 ? 4.212 -9.948 -24.081 1.00 96.62 148 ALA A O 1
ATOM 1153 N N . ILE A 1 149 ? 6.254 -8.996 -24.052 1.00 93.81 149 ILE A N 1
ATOM 1154 C CA . ILE A 1 149 ? 5.881 -7.850 -23.215 1.00 93.81 149 ILE A CA 1
ATOM 1155 C C . ILE A 1 149 ? 4.988 -6.882 -23.997 1.00 93.81 149 ILE A C 1
ATOM 1157 O O . ILE A 1 149 ? 3.928 -6.502 -23.502 1.00 93.81 149 ILE A O 1
ATOM 1161 N N . GLU A 1 150 ? 5.332 -6.551 -25.240 1.00 94.75 150 GLU A N 1
ATOM 1162 C CA . GLU A 1 150 ? 4.492 -5.710 -26.094 1.00 94.75 150 GLU A CA 1
ATOM 1163 C C . GLU A 1 150 ? 3.095 -6.302 -26.300 1.00 94.75 150 GLU A C 1
ATOM 1165 O O . GLU A 1 150 ? 2.092 -5.597 -26.192 1.00 94.75 150 GLU A O 1
ATOM 1170 N N . ASN A 1 151 ? 3.005 -7.603 -26.582 1.00 96.75 151 ASN A N 1
ATOM 1171 C CA . ASN A 1 151 ? 1.724 -8.286 -26.762 1.00 96.75 151 ASN A CA 1
ATOM 1172 C C . ASN A 1 151 ? 0.883 -8.287 -25.479 1.00 96.75 151 ASN A C 1
ATOM 1174 O O . ASN A 1 151 ? -0.347 -8.203 -25.542 1.00 96.75 151 ASN A O 1
ATOM 1178 N N . ALA A 1 152 ? 1.530 -8.350 -24.314 1.00 94.62 152 ALA A N 1
ATOM 1179 C CA . ALA A 1 152 ? 0.857 -8.197 -23.033 1.00 94.62 152 ALA A CA 1
ATOM 1180 C C . ALA A 1 152 ? 0.358 -6.759 -22.807 1.00 94.62 152 ALA A C 1
ATOM 1182 O O . ALA A 1 152 ? -0.735 -6.559 -22.284 1.00 94.62 152 ALA A O 1
ATOM 1183 N N . LEU A 1 153 ? 1.105 -5.750 -23.253 1.00 91.69 153 LEU A N 1
ATOM 1184 C CA . LEU A 1 153 ? 0.708 -4.342 -23.151 1.00 91.69 153 LEU A CA 1
ATOM 1185 C C . LEU A 1 153 ? -0.396 -3.944 -24.144 1.00 91.69 153 LEU A C 1
ATOM 1187 O O . LEU A 1 153 ? -1.148 -3.007 -23.872 1.00 91.69 153 LEU A O 1
ATOM 1191 N N . LYS A 1 154 ? -0.526 -4.666 -25.263 1.00 95.75 154 LYS A N 1
ATOM 1192 C CA . LYS A 1 154 ? -1.571 -4.474 -26.287 1.00 95.75 154 LYS A CA 1
ATOM 1193 C C . LYS A 1 154 ? -2.953 -5.015 -25.883 1.00 95.75 154 LYS A C 1
ATOM 1195 O O . LYS A 1 154 ? -3.900 -4.837 -26.643 1.00 95.75 154 LYS A O 1
ATOM 1200 N N . GLN A 1 155 ? -3.094 -5.664 -24.721 1.00 96.38 155 GLN A N 1
ATOM 1201 C CA . GLN A 1 155 ? -4.401 -6.145 -24.250 1.00 96.38 155 GLN A CA 1
ATOM 1202 C C . GLN A 1 155 ? -5.390 -4.979 -24.043 1.00 96.38 155 GLN A C 1
ATOM 1204 O O . GLN A 1 155 ? -4.956 -3.877 -23.698 1.00 96.38 155 GLN A O 1
ATOM 1209 N N . PRO A 1 156 ? -6.704 -5.173 -24.260 1.00 85.62 156 PRO A N 1
ATOM 1210 C CA . PRO A 1 156 ? -7.635 -4.050 -24.350 1.00 85.62 156 PRO A CA 1
ATOM 1211 C C . PRO A 1 156 ? -7.900 -3.377 -23.001 1.00 85.62 156 PRO A C 1
ATOM 1213 O O . PRO A 1 156 ? -7.969 -2.149 -22.940 1.00 85.62 156 PRO A O 1
ATOM 1216 N N . THR A 1 157 ? -7.993 -4.142 -21.911 1.00 81.12 157 THR A N 1
ATOM 1217 C CA . THR A 1 157 ? -8.258 -3.591 -20.572 1.00 81.12 157 THR A CA 1
ATOM 1218 C C . THR A 1 157 ? -7.019 -3.579 -19.676 1.00 81.12 157 THR A C 1
ATOM 1220 O O . THR A 1 157 ? -6.103 -4.386 -19.830 1.00 81.12 157 THR A O 1
ATOM 1223 N N . THR A 1 158 ? -6.991 -2.689 -18.679 1.00 70.75 158 THR A N 1
ATOM 1224 C CA . THR A 1 158 ? -5.911 -2.632 -17.673 1.00 70.75 158 THR A CA 1
ATOM 1225 C C . THR A 1 158 ? -5.742 -3.958 -16.929 1.00 70.75 158 THR A C 1
ATOM 1227 O O . THR A 1 158 ? -4.615 -4.391 -16.691 1.00 70.75 158 THR A O 1
ATOM 1230 N N . PHE A 1 159 ? -6.850 -4.630 -16.603 1.00 70.62 159 PHE A N 1
ATOM 1231 C CA . PHE A 1 159 ? -6.829 -5.933 -15.943 1.00 70.62 159 PHE A CA 1
ATOM 1232 C C . PHE A 1 159 ? -6.193 -7.015 -16.827 1.00 70.62 159 PHE A C 1
ATOM 1234 O O . PHE A 1 159 ? -5.308 -7.740 -16.373 1.00 70.62 159 PHE A O 1
ATOM 1241 N N . GLU A 1 160 ? -6.576 -7.093 -18.104 1.00 78.31 160 GLU A N 1
ATOM 1242 C CA . GLU A 1 160 ? -5.989 -8.064 -19.034 1.00 78.31 160 GLU A CA 1
ATOM 1243 C C . GLU A 1 160 ? -4.515 -7.766 -19.312 1.00 78.31 160 GLU A C 1
ATOM 1245 O O . GLU A 1 160 ? -3.719 -8.702 -19.372 1.00 78.31 160 GLU A O 1
ATOM 1250 N N . LYS A 1 161 ? -4.120 -6.486 -19.406 1.00 86.62 161 LYS A N 1
ATOM 1251 C CA . LYS A 1 161 ? -2.703 -6.091 -19.502 1.00 86.62 161 LYS A CA 1
ATOM 1252 C C . LYS A 1 161 ? -1.919 -6.597 -18.299 1.00 86.62 161 LYS A C 1
ATOM 1254 O O . LYS A 1 161 ? -0.896 -7.256 -18.466 1.00 86.62 161 LYS A O 1
ATOM 1259 N N . PHE A 1 162 ? -2.420 -6.340 -17.090 1.00 82.62 162 PHE A N 1
ATOM 1260 C CA . PHE A 1 162 ? -1.796 -6.806 -15.853 1.00 82.62 162 PHE A CA 1
ATOM 1261 C C . PHE A 1 162 ? -1.656 -8.333 -15.845 1.00 82.62 162 PHE A C 1
ATOM 1263 O O . PHE A 1 162 ? -0.564 -8.855 -15.624 1.00 82.62 162 PHE A O 1
ATOM 1270 N N . GLN A 1 163 ? -2.734 -9.060 -16.147 1.00 84.06 163 GLN A N 1
ATOM 1271 C CA . GLN A 1 163 ? -2.723 -10.521 -16.164 1.00 84.06 163 GLN A CA 1
ATOM 1272 C C . GLN A 1 163 ? -1.781 -11.080 -17.241 1.00 84.06 163 GLN A C 1
ATOM 1274 O O . GLN A 1 163 ? -1.095 -12.078 -17.003 1.00 84.06 163 GLN A O 1
ATOM 1279 N N . ALA A 1 164 ? -1.722 -10.452 -18.415 1.00 91.69 164 ALA A N 1
ATOM 1280 C CA . ALA A 1 164 ? -0.828 -10.856 -19.488 1.00 91.69 164 ALA A CA 1
ATOM 1281 C C . ALA A 1 164 ? 0.641 -10.610 -19.121 1.00 91.69 164 ALA A C 1
ATOM 1283 O O . ALA A 1 164 ? 1.449 -11.524 -19.276 1.00 91.69 164 ALA A O 1
ATOM 1284 N N . ILE A 1 165 ? 0.984 -9.447 -18.551 1.00 89.75 165 ILE A N 1
ATOM 1285 C CA . ILE A 1 165 ? 2.344 -9.158 -18.063 1.00 89.75 165 ILE A CA 1
ATOM 1286 C C . ILE A 1 165 ? 2.728 -10.165 -16.985 1.00 89.75 165 ILE A C 1
ATOM 1288 O O . ILE A 1 165 ? 3.807 -10.751 -17.038 1.00 89.75 165 ILE A O 1
ATOM 1292 N N . TYR A 1 166 ? 1.822 -10.429 -16.044 1.00 88.31 166 TYR A N 1
ATOM 1293 C CA . TYR A 1 166 ? 2.037 -11.392 -14.974 1.00 88.31 166 TYR A CA 1
ATOM 1294 C C . TYR A 1 166 ? 2.381 -12.786 -15.519 1.00 88.31 166 TYR A C 1
ATOM 1296 O O . TYR A 1 166 ? 3.340 -13.402 -15.054 1.00 88.31 166 TYR A O 1
ATOM 1304 N N . ARG A 1 167 ? 1.646 -13.272 -16.532 1.00 93.00 167 ARG A N 1
ATOM 1305 C CA . ARG A 1 167 ? 1.924 -14.557 -17.206 1.00 93.00 167 ARG A CA 1
ATOM 1306 C C . ARG A 1 167 ? 3.230 -14.531 -17.997 1.00 93.00 167 ARG A C 1
ATOM 1308 O O . ARG A 1 167 ? 3.944 -15.531 -18.012 1.00 93.00 167 ARG A O 1
ATOM 1315 N N . THR A 1 168 ? 3.546 -13.413 -18.646 1.00 95.25 168 THR A N 1
ATOM 1316 C CA . THR A 1 168 ? 4.818 -13.240 -19.352 1.00 95.25 168 THR A CA 1
ATOM 1317 C C . THR A 1 168 ? 5.975 -13.344 -18.358 1.00 95.25 168 THR A C 1
ATOM 1319 O O . THR A 1 168 ? 6.817 -14.223 -18.506 1.00 95.25 168 THR A O 1
ATOM 1322 N N . LEU A 1 169 ? 5.976 -12.564 -17.279 1.00 93.19 169 LEU A N 1
ATOM 1323 C CA . LEU A 1 169 ? 7.027 -12.624 -16.256 1.00 93.19 169 LEU A CA 1
ATOM 1324 C C . LEU A 1 169 ? 7.092 -13.988 -15.545 1.00 93.19 169 LEU A C 1
ATOM 1326 O O . LEU A 1 169 ? 8.177 -14.491 -15.278 1.00 93.19 169 LEU A O 1
ATOM 1330 N N . ASP A 1 170 ? 5.956 -14.660 -15.329 1.00 91.62 170 ASP A N 1
ATOM 1331 C CA . ASP A 1 170 ? 5.928 -16.031 -14.793 1.00 91.62 170 ASP A CA 1
ATOM 1332 C C . ASP A 1 170 ? 6.708 -17.024 -15.679 1.00 91.62 170 ASP A C 1
ATOM 1334 O O . ASP A 1 170 ? 7.367 -17.935 -15.169 1.00 91.62 170 ASP A O 1
ATOM 1338 N N . ARG A 1 171 ? 6.675 -16.819 -17.001 1.00 94.94 171 ARG A N 1
ATOM 1339 C CA . ARG A 1 171 ? 7.349 -17.666 -17.991 1.00 94.94 171 ARG A CA 1
ATOM 1340 C C . ARG A 1 171 ? 8.802 -17.279 -18.238 1.00 94.94 171 ARG A C 1
ATOM 1342 O O . ARG A 1 171 ? 9.614 -18.161 -18.498 1.00 94.94 171 ARG A O 1
ATOM 1349 N N . TRP A 1 172 ? 9.098 -15.985 -18.261 1.00 95.44 172 TRP A N 1
ATOM 1350 C CA . TRP A 1 172 ? 10.398 -15.465 -18.680 1.00 95.44 172 TRP A CA 1
ATOM 1351 C C . TRP A 1 172 ? 11.334 -15.199 -17.505 1.00 95.44 172 TRP A C 1
ATOM 1353 O O . TRP A 1 172 ? 12.539 -15.311 -17.685 1.00 95.44 172 TRP A O 1
ATOM 1363 N N . GLY A 1 173 ? 10.796 -14.967 -16.309 1.00 93.44 173 GLY A N 1
ATOM 1364 C CA . GLY A 1 173 ? 11.531 -14.519 -15.134 1.00 93.44 173 GLY A CA 1
ATOM 1365 C C . GLY A 1 173 ? 11.216 -13.063 -14.805 1.00 93.44 173 GLY A C 1
ATOM 1366 O O . GLY A 1 173 ? 10.712 -12.308 -15.634 1.00 93.44 173 GLY A O 1
ATOM 1367 N N . ASP A 1 174 ? 11.502 -12.695 -13.564 1.00 88.00 174 ASP A N 1
ATOM 1368 C CA . ASP A 1 174 ? 11.190 -11.377 -13.011 1.00 88.00 174 ASP A CA 1
ATOM 1369 C C . ASP A 1 174 ? 12.374 -10.439 -13.102 1.00 88.00 174 ASP A C 1
ATOM 1371 O O . ASP A 1 174 ? 12.206 -9.221 -13.133 1.00 88.00 174 ASP A O 1
ATOM 1375 N N . VAL A 1 175 ? 13.568 -11.026 -13.066 1.00 90.25 175 VAL A N 1
ATOM 1376 C CA . VAL A 1 175 ? 14.799 -10.290 -12.902 1.00 90.25 175 VAL A CA 1
ATOM 1377 C C . VAL A 1 175 ? 15.942 -10.900 -13.737 1.00 90.25 175 VAL A C 1
ATOM 1379 O O . VAL A 1 175 ? 15.901 -12.090 -14.022 1.00 90.25 175 VAL A O 1
ATOM 1382 N N . VAL A 1 176 ? 16.952 -10.127 -14.141 1.00 91.44 176 VAL A N 1
ATOM 1383 C CA . VAL A 1 176 ? 18.118 -10.555 -14.931 1.00 91.44 176 VAL A CA 1
ATOM 1384 C C . VAL A 1 176 ? 19.389 -10.220 -14.145 1.00 91.44 176 VAL A C 1
ATOM 1386 O O . VAL A 1 176 ? 19.495 -9.110 -13.623 1.00 91.44 176 VAL A O 1
ATOM 1389 N N . PRO A 1 177 ? 20.328 -11.165 -13.992 1.00 90.19 177 PRO A N 1
ATOM 1390 C CA . PRO A 1 177 ? 21.568 -10.921 -13.264 1.00 90.19 177 PRO A CA 1
ATOM 1391 C C . PRO A 1 177 ? 22.418 -9.849 -13.971 1.00 90.19 177 PRO A C 1
ATOM 1393 O O . PRO A 1 177 ? 22.617 -9.947 -15.179 1.00 90.19 177 PRO A O 1
ATOM 1396 N N . LEU A 1 178 ? 22.920 -8.849 -13.235 1.00 91.12 178 LEU A N 1
ATOM 1397 C CA . LEU A 1 178 ? 23.891 -7.867 -13.764 1.00 91.12 178 LEU A CA 1
ATOM 1398 C C . LEU A 1 178 ? 25.305 -8.121 -13.241 1.00 91.12 178 LEU A C 1
ATOM 1400 O O . LEU A 1 178 ? 26.288 -7.804 -13.901 1.00 91.12 178 LEU A O 1
ATOM 1404 N N . GLU A 1 179 ? 25.405 -8.745 -12.074 1.00 91.69 179 GLU A N 1
ATOM 1405 C CA . GLU A 1 179 ? 26.661 -9.215 -11.514 1.00 91.69 179 GLU A CA 1
ATOM 1406 C C . GLU A 1 179 ? 26.453 -10.635 -10.987 1.00 91.69 179 GLU A C 1
ATOM 1408 O O . GLU A 1 179 ? 25.459 -10.921 -10.307 1.00 91.69 179 GLU A O 1
ATOM 1413 N N . ILE A 1 180 ? 27.373 -11.538 -11.331 1.00 90.44 180 ILE A N 1
ATOM 1414 C CA . ILE A 1 180 ? 27.439 -12.875 -10.746 1.00 90.44 180 ILE A CA 1
ATOM 1415 C C . ILE A 1 180 ? 28.834 -13.206 -10.246 1.00 90.44 180 ILE A C 1
ATOM 1417 O O . ILE A 1 180 ? 29.840 -12.935 -10.899 1.00 90.44 180 ILE A O 1
ATOM 1421 N N . GLU A 1 181 ? 28.873 -13.895 -9.114 1.00 90.44 181 GLU A N 1
ATOM 1422 C CA . GLU A 1 181 ? 30.064 -14.596 -8.656 1.00 90.44 181 GLU A CA 1
ATOM 1423 C C . GLU A 1 181 ? 29.870 -16.090 -8.906 1.00 90.44 181 GLU A C 1
ATOM 1425 O O . GLU A 1 181 ? 28.878 -16.688 -8.475 1.00 90.44 181 GLU A O 1
ATOM 1430 N N . ILE A 1 182 ? 30.827 -16.692 -9.608 1.00 87.56 182 ILE A N 1
ATOM 1431 C CA . ILE A 1 182 ? 30.881 -18.124 -9.877 1.00 87.56 182 ILE A CA 1
ATOM 1432 C C . ILE A 1 182 ? 32.018 -18.716 -9.049 1.00 87.56 182 ILE A C 1
ATOM 1434 O O . ILE A 1 182 ? 33.168 -18.262 -9.075 1.00 87.56 182 ILE A O 1
ATOM 1438 N N . GLY A 1 183 ? 31.688 -19.766 -8.311 1.00 88.62 183 GLY A N 1
ATOM 1439 C CA . GLY A 1 183 ? 32.620 -20.455 -7.440 1.00 88.62 183 GLY A CA 1
ATOM 1440 C C . GLY A 1 183 ? 31.951 -21.620 -6.731 1.00 88.62 183 GLY A C 1
ATOM 1441 O O . GLY A 1 183 ? 31.023 -22.235 -7.255 1.00 88.62 183 GLY A O 1
ATOM 1442 N N . SER A 1 184 ? 32.434 -21.915 -5.531 1.00 84.19 184 SER A N 1
ATOM 1443 C CA . SER A 1 184 ? 31.828 -22.901 -4.636 1.00 84.19 184 SER A CA 1
ATOM 1444 C C . SER A 1 184 ? 31.478 -22.242 -3.310 1.00 84.19 184 SER A C 1
ATOM 1446 O O . SER A 1 184 ? 32.315 -21.521 -2.757 1.00 84.19 184 SER A O 1
ATOM 1448 N N . SER A 1 185 ? 30.300 -22.540 -2.769 1.00 86.75 185 SER A N 1
ATOM 1449 C CA . SER A 1 185 ? 29.901 -22.117 -1.426 1.00 86.75 185 SER A CA 1
ATOM 1450 C C . SER A 1 185 ? 29.614 -23.287 -0.495 1.00 86.75 185 SER A C 1
ATOM 1452 O O . SER A 1 185 ? 29.228 -24.375 -0.912 1.00 86.75 185 SER A O 1
ATOM 1454 N N . LEU A 1 186 ? 29.799 -23.032 0.796 1.00 87.06 186 LEU A N 1
ATOM 1455 C CA . LEU A 1 186 ? 29.331 -23.861 1.894 1.00 87.06 186 LEU A CA 1
ATOM 1456 C C . LEU A 1 186 ? 28.461 -22.990 2.798 1.00 87.06 186 LEU A C 1
ATOM 1458 O O . LEU A 1 186 ? 28.950 -22.013 3.367 1.00 87.06 186 LEU A O 1
ATOM 1462 N N . ALA A 1 187 ? 27.188 -23.350 2.928 1.00 91.25 187 ALA A N 1
ATOM 1463 C CA . ALA A 1 187 ? 26.230 -22.650 3.772 1.00 91.25 187 ALA A CA 1
ATOM 1464 C C . ALA A 1 187 ? 25.795 -23.537 4.942 1.00 91.25 187 ALA A C 1
ATOM 1466 O O . ALA A 1 187 ? 25.461 -24.708 4.762 1.00 91.25 187 ALA A O 1
ATOM 1467 N N . MET A 1 188 ? 25.758 -22.967 6.143 1.00 92.88 188 MET A N 1
ATOM 1468 C CA . MET A 1 188 ? 25.170 -23.591 7.323 1.00 92.88 188 MET A CA 1
ATOM 1469 C C . MET A 1 188 ? 24.196 -22.611 7.963 1.00 92.88 188 MET A C 1
ATOM 1471 O O . MET A 1 188 ? 24.553 -21.463 8.213 1.00 92.88 188 MET A O 1
ATOM 1475 N N . THR A 1 189 ? 22.973 -23.063 8.219 1.00 93.75 189 THR A N 1
ATOM 1476 C CA . THR A 1 189 ? 21.880 -22.219 8.705 1.00 93.75 189 THR A CA 1
ATOM 1477 C C . THR A 1 189 ? 21.309 -22.794 9.991 1.00 93.75 189 THR A C 1
ATOM 1479 O O . THR A 1 189 ? 20.980 -23.977 10.036 1.00 93.75 189 THR A O 1
ATOM 1482 N N . ASP A 1 190 ? 21.135 -21.949 11.005 1.00 96.12 190 ASP A N 1
ATOM 1483 C CA . ASP A 1 190 ? 20.475 -22.300 12.264 1.00 96.12 190 ASP A CA 1
ATOM 1484 C C . ASP A 1 190 ? 19.687 -21.092 12.812 1.00 96.12 190 ASP A C 1
ATOM 1486 O O . ASP A 1 190 ? 19.874 -19.948 12.405 1.00 96.12 190 ASP A O 1
ATOM 1490 N N . THR A 1 191 ? 18.780 -21.347 13.746 1.00 95.50 191 THR A N 1
ATOM 1491 C CA . THR A 1 191 ? 18.062 -20.340 14.543 1.00 95.50 191 THR A CA 1
ATOM 1492 C C . THR A 1 191 ? 18.892 -19.788 15.706 1.00 95.50 191 THR A C 1
ATOM 1494 O O . THR A 1 191 ? 18.547 -18.751 16.267 1.00 95.50 191 THR A O 1
ATOM 1497 N N . LYS A 1 192 ? 19.990 -20.459 16.080 1.00 94.12 192 LYS A N 1
ATOM 1498 C CA . LYS A 1 192 ? 20.911 -20.019 17.136 1.00 94.12 192 LYS A CA 1
ATOM 1499 C C . LYS A 1 192 ? 22.320 -19.840 16.590 1.00 94.12 192 LYS A C 1
ATOM 1501 O O . LYS A 1 192 ? 22.883 -20.754 15.997 1.00 94.12 192 LYS A O 1
ATOM 1506 N N . ILE A 1 193 ? 22.917 -18.681 16.855 1.00 93.19 193 ILE A N 1
ATOM 1507 C CA . ILE A 1 193 ? 24.268 -18.358 16.380 1.00 93.19 193 ILE A CA 1
ATOM 1508 C C . ILE A 1 193 ? 25.339 -19.316 16.929 1.00 93.19 193 ILE A C 1
ATOM 1510 O O . ILE A 1 193 ? 26.256 -19.682 16.200 1.00 93.19 193 ILE A O 1
ATOM 1514 N N . ASP A 1 194 ? 25.185 -19.794 18.168 1.00 91.81 194 ASP A N 1
ATOM 1515 C CA . ASP A 1 194 ? 26.150 -20.692 18.823 1.00 91.81 194 ASP A CA 1
ATOM 1516 C C . ASP A 1 194 ? 26.249 -22.065 18.145 1.00 91.81 194 ASP A C 1
ATOM 1518 O O . ASP A 1 194 ? 27.257 -22.755 18.270 1.00 91.81 194 ASP A O 1
ATOM 1522 N N . HIS A 1 195 ? 25.223 -22.459 17.388 1.00 89.38 195 HIS A N 1
ATOM 1523 C CA . HIS A 1 195 ? 25.233 -23.700 16.620 1.00 89.38 195 HIS A CA 1
ATOM 1524 C C . HIS A 1 195 ? 26.032 -23.576 15.313 1.00 89.38 195 HIS A C 1
ATOM 1526 O O . HIS A 1 195 ? 26.309 -24.581 14.664 1.00 89.38 195 HIS A O 1
ATOM 1532 N N . LEU A 1 196 ? 26.444 -22.362 14.924 1.00 84.88 196 LEU A N 1
ATOM 1533 C CA . LEU A 1 196 ? 27.184 -22.113 13.686 1.00 84.88 196 LEU A CA 1
ATOM 1534 C C . LEU A 1 196 ? 28.707 -22.274 13.822 1.00 84.88 196 LEU A C 1
ATOM 1536 O O . LEU A 1 196 ? 29.492 -21.693 13.056 1.00 84.88 196 LEU A O 1
ATOM 1540 N N . GLN A 1 197 ? 29.150 -23.074 14.790 1.00 80.62 197 GLN A N 1
ATOM 1541 C CA . GLN A 1 197 ? 30.554 -23.431 14.925 1.00 80.62 197 GLN A CA 1
ATOM 1542 C C . GLN A 1 197 ? 30.911 -24.465 13.857 1.00 80.62 197 GLN A C 1
ATOM 1544 O O . GLN A 1 197 ? 30.476 -25.614 13.896 1.00 80.62 197 GLN A O 1
ATOM 1549 N N . PHE A 1 198 ? 31.730 -24.053 12.885 1.00 68.31 198 PHE A N 1
ATOM 1550 C CA . PHE A 1 198 ? 32.473 -25.041 12.112 1.00 68.31 198 PHE A CA 1
ATOM 1551 C C . PHE A 1 198 ? 33.419 -25.744 13.085 1.00 68.31 198 PHE A C 1
ATOM 1553 O O . PHE A 1 198 ? 33.955 -25.065 13.965 1.00 68.31 198 PHE A O 1
ATOM 1560 N N . PRO A 1 199 ? 33.627 -27.066 12.966 1.00 64.56 199 PRO A N 1
ATOM 1561 C CA . PRO A 1 199 ? 34.586 -27.747 13.818 1.00 64.56 199 PRO A CA 1
ATOM 1562 C C . PRO A 1 199 ? 35.921 -27.000 13.749 1.00 64.56 199 PRO A C 1
ATOM 1564 O O . PRO A 1 199 ? 36.468 -26.819 12.660 1.00 64.56 199 PRO A O 1
ATOM 1567 N N . GLU A 1 200 ? 36.449 -26.588 14.906 1.00 55.56 200 GLU A N 1
ATOM 1568 C CA . GLU A 1 200 ? 37.777 -25.970 15.076 1.00 55.56 200 GLU A CA 1
ATOM 1569 C C . GLU A 1 200 ? 38.926 -26.939 14.728 1.00 55.56 200 GLU A C 1
ATOM 1571 O O . GLU A 1 200 ? 40.049 -26.807 15.211 1.00 55.56 200 GLU A O 1
ATOM 1576 N N . THR A 1 201 ? 38.679 -27.946 13.884 1.00 49.31 201 THR A N 1
ATOM 1577 C CA . THR A 1 201 ? 39.738 -28.696 13.219 1.00 49.31 201 THR A CA 1
ATOM 1578 C C . THR A 1 201 ? 40.613 -27.680 12.504 1.00 49.31 201 THR A C 1
ATOM 1580 O O . THR A 1 201 ? 40.169 -27.080 11.527 1.00 49.31 201 THR A O 1
ATOM 1583 N N . GLY A 1 202 ? 41.786 -27.434 13.097 1.00 49.78 202 GLY A N 1
ATOM 1584 C CA . GLY A 1 202 ? 42.572 -26.219 12.929 1.00 49.78 202 GLY A CA 1
ATOM 1585 C C . GLY A 1 202 ? 42.783 -25.797 11.484 1.00 49.78 202 GLY A C 1
ATOM 1586 O O . GLY A 1 202 ? 42.713 -26.611 10.571 1.00 49.78 202 GLY A O 1
ATOM 1587 N N . GLU A 1 203 ? 43.107 -24.517 11.312 1.00 47.69 203 GLU A N 1
ATOM 1588 C CA . GLU A 1 203 ? 43.334 -23.747 10.074 1.0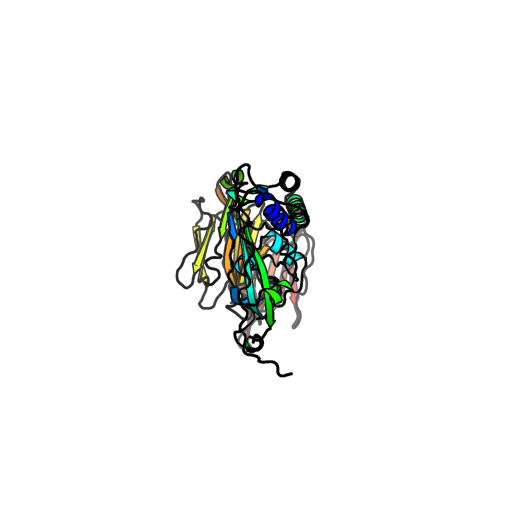0 47.69 203 GLU A CA 1
ATOM 1589 C C . GLU A 1 203 ? 44.143 -24.430 8.943 1.00 47.69 203 GLU A C 1
ATOM 1591 O O . GLU A 1 203 ? 44.266 -23.895 7.843 1.00 47.69 203 GLU A O 1
ATOM 1596 N N . ARG A 1 204 ? 44.671 -25.637 9.146 1.00 45.19 204 ARG A N 1
ATOM 1597 C CA . ARG A 1 204 ? 45.265 -26.480 8.113 1.00 45.19 204 ARG A CA 1
ATOM 1598 C C . ARG A 1 204 ? 44.204 -27.371 7.458 1.00 45.19 204 ARG A C 1
ATOM 1600 O O . ARG A 1 204 ? 43.874 -28.432 7.977 1.00 45.19 204 ARG A O 1
ATOM 1607 N N . ASN A 1 205 ? 43.780 -26.970 6.254 1.00 50.59 205 ASN A N 1
ATOM 1608 C CA . ASN A 1 205 ? 43.312 -27.825 5.137 1.00 50.59 205 ASN A CA 1
ATOM 1609 C C . ASN A 1 205 ? 41.876 -27.628 4.611 1.00 50.59 205 ASN A C 1
ATOM 1611 O O . ASN A 1 205 ? 41.381 -28.506 3.904 1.00 50.59 205 ASN A O 1
ATOM 1615 N N . PHE A 1 206 ? 41.235 -26.471 4.807 1.00 51.78 206 PHE A N 1
ATOM 1616 C CA . PHE A 1 206 ? 40.178 -26.043 3.863 1.00 51.78 206 PHE A CA 1
ATOM 1617 C C . PHE A 1 206 ? 40.753 -25.391 2.593 1.00 51.78 206 PHE A C 1
ATOM 1619 O O . PHE A 1 206 ? 40.111 -25.413 1.548 1.00 51.78 206 PHE A O 1
ATOM 1626 N N . ASN A 1 207 ? 42.012 -24.935 2.639 1.00 46.31 207 ASN A N 1
ATOM 1627 C CA . ASN A 1 207 ? 42.766 -24.472 1.464 1.00 46.31 207 ASN A CA 1
ATOM 1628 C C . ASN A 1 207 ? 43.192 -25.607 0.523 1.00 46.31 207 ASN A C 1
ATOM 1630 O O . ASN A 1 207 ? 43.715 -25.348 -0.559 1.00 46.31 207 ASN A O 1
ATOM 1634 N N . SER A 1 208 ? 42.968 -26.866 0.911 1.00 49.22 208 SER A N 1
ATOM 1635 C CA . SER A 1 208 ? 43.086 -27.983 -0.014 1.00 49.22 208 SER A CA 1
ATOM 1636 C C . SER A 1 208 ? 41.952 -27.871 -1.033 1.00 49.22 208 SER A C 1
ATOM 1638 O O . SER A 1 208 ? 40.843 -28.368 -0.831 1.00 49.22 208 SER A O 1
ATOM 1640 N N . THR A 1 209 ? 42.243 -27.223 -2.158 1.00 50.06 209 THR A N 1
ATOM 1641 C CA . THR A 1 209 ? 41.421 -27.205 -3.376 1.00 50.06 209 THR A CA 1
ATOM 1642 C C . THR A 1 209 ? 40.922 -28.599 -3.767 1.00 50.06 209 THR A C 1
ATOM 1644 O O . THR A 1 209 ? 39.868 -28.697 -4.384 1.00 50.06 209 THR A O 1
ATOM 1647 N N . ALA A 1 210 ? 41.605 -29.670 -3.341 1.00 52.22 210 ALA A N 1
ATOM 1648 C CA . ALA A 1 210 ? 41.200 -31.061 -3.535 1.00 52.22 210 ALA A CA 1
ATOM 1649 C C . ALA A 1 210 ? 39.922 -31.481 -2.774 1.00 52.22 210 ALA A C 1
ATOM 1651 O O . ALA A 1 210 ? 39.266 -32.434 -3.188 1.00 52.22 210 ALA A O 1
ATOM 1652 N N . ARG A 1 211 ? 39.538 -30.803 -1.679 1.00 49.59 211 ARG A N 1
ATOM 1653 C CA . ARG A 1 211 ? 38.273 -31.082 -0.966 1.00 49.59 211 ARG A CA 1
ATOM 1654 C C . ARG A 1 211 ? 37.091 -30.287 -1.513 1.00 49.59 211 ARG A C 1
ATOM 1656 O O . ARG A 1 211 ? 35.992 -30.827 -1.585 1.00 49.59 211 ARG A O 1
ATOM 1663 N N . LEU A 1 212 ? 37.317 -29.045 -1.945 1.00 46.97 212 LEU A N 1
ATOM 1664 C CA . LEU A 1 212 ? 36.283 -28.235 -2.599 1.00 46.97 212 LEU A CA 1
ATOM 1665 C C . LEU A 1 212 ? 36.028 -28.687 -4.047 1.00 46.97 212 LEU A C 1
ATOM 1667 O O . LEU A 1 212 ? 34.891 -28.634 -4.496 1.00 46.97 212 LEU A O 1
ATOM 1671 N N . SER A 1 213 ? 37.027 -29.230 -4.756 1.00 41.72 213 SER A N 1
ATOM 1672 C CA . SER A 1 213 ? 36.840 -29.799 -6.103 1.00 41.72 213 SER A CA 1
ATOM 1673 C C . SER A 1 213 ? 35.958 -31.056 -6.133 1.00 41.72 213 SER A C 1
ATOM 1675 O O . SER A 1 213 ? 35.441 -31.419 -7.190 1.00 41.72 213 SER A O 1
ATOM 1677 N N . ALA A 1 214 ? 35.746 -31.707 -4.982 1.00 36.19 214 ALA A N 1
ATOM 1678 C CA . ALA A 1 214 ? 34.783 -32.796 -4.826 1.00 36.19 214 ALA A CA 1
ATOM 1679 C C . ALA A 1 214 ? 33.336 -32.298 -4.617 1.00 36.19 214 ALA A C 1
ATOM 1681 O O . ALA A 1 214 ? 32.392 -33.068 -4.803 1.00 36.19 214 ALA A O 1
ATOM 1682 N N . ILE A 1 215 ? 33.142 -31.019 -4.275 1.00 41.56 215 ILE A N 1
ATOM 1683 C CA . ILE A 1 215 ? 31.827 -30.391 -4.123 1.00 41.56 215 ILE A CA 1
ATOM 1684 C C . ILE A 1 215 ? 31.431 -29.806 -5.484 1.00 41.56 215 ILE A C 1
ATOM 1686 O O . ILE A 1 215 ? 31.774 -28.685 -5.844 1.00 41.56 215 ILE A O 1
ATOM 1690 N N . LYS A 1 216 ? 30.718 -30.608 -6.281 1.00 32.00 216 LYS A N 1
ATOM 1691 C CA . LYS A 1 216 ? 30.158 -30.207 -7.583 1.00 32.00 216 LYS A CA 1
ATOM 1692 C C . LYS A 1 216 ? 28.875 -29.389 -7.416 1.00 32.00 216 LYS A C 1
ATOM 1694 O O . LYS A 1 216 ? 27.815 -29.815 -7.867 1.00 32.00 216 LYS A O 1
ATOM 1699 N N . ILE A 1 217 ? 28.955 -28.233 -6.770 1.00 38.59 217 ILE A N 1
ATOM 1700 C CA . ILE A 1 217 ? 27.860 -27.262 -6.804 1.00 38.59 217 ILE A CA 1
ATOM 1701 C C . ILE A 1 217 ? 28.470 -25.921 -7.198 1.00 38.59 217 ILE A C 1
ATOM 1703 O O . ILE A 1 217 ? 29.164 -25.284 -6.411 1.00 38.59 217 ILE A O 1
ATOM 1707 N N . ALA A 1 218 ? 28.278 -25.556 -8.467 1.00 34.38 218 ALA A N 1
ATOM 1708 C CA . ALA A 1 218 ? 28.486 -24.193 -8.923 1.00 34.38 218 ALA A CA 1
ATOM 1709 C C . ALA A 1 218 ? 27.286 -23.391 -8.420 1.00 34.38 218 ALA A C 1
ATOM 1711 O O . ALA A 1 218 ? 26.206 -23.461 -9.006 1.00 34.38 218 ALA A O 1
ATOM 1712 N N . ASP A 1 219 ? 27.461 -22.706 -7.297 1.00 43.34 219 ASP A N 1
ATOM 1713 C CA . ASP A 1 219 ? 26.454 -21.785 -6.789 1.00 43.34 219 ASP A CA 1
ATOM 1714 C C . ASP A 1 219 ? 26.704 -20.414 -7.413 1.00 43.34 219 ASP A C 1
ATOM 1716 O O . ASP A 1 219 ? 27.808 -19.869 -7.360 1.00 43.34 219 ASP A O 1
ATOM 1720 N N . ILE A 1 220 ? 25.665 -19.888 -8.054 1.00 42.00 220 ILE A N 1
ATOM 1721 C CA . ILE A 1 220 ? 25.672 -18.582 -8.703 1.00 42.00 220 ILE A CA 1
ATOM 1722 C C . ILE A 1 220 ? 25.185 -17.584 -7.660 1.00 42.00 220 ILE A C 1
ATOM 1724 O O . ILE A 1 220 ? 23.999 -17.560 -7.321 1.00 42.00 220 ILE A O 1
ATOM 1728 N N . THR A 1 221 ? 26.095 -16.761 -7.147 1.00 40.69 221 THR A N 1
ATOM 1729 C CA . THR A 1 221 ? 25.695 -15.599 -6.347 1.00 40.69 221 THR A CA 1
ATOM 1730 C C . THR A 1 221 ? 25.291 -14.518 -7.325 1.00 40.69 221 THR A C 1
ATOM 1732 O O . THR A 1 221 ? 26.139 -14.027 -8.057 1.00 40.69 221 THR A O 1
ATOM 1735 N N . VAL A 1 222 ? 24.007 -14.179 -7.373 1.00 42.06 222 VAL A N 1
ATOM 1736 C CA . VAL A 1 222 ? 23.499 -13.157 -8.284 1.00 42.06 222 VAL A CA 1
ATOM 1737 C C . VAL A 1 222 ? 23.254 -11.858 -7.526 1.00 42.06 222 VAL A C 1
ATOM 1739 O O . VAL A 1 222 ? 22.530 -11.864 -6.534 1.00 42.06 222 VAL A O 1
ATOM 1742 N N . VAL A 1 223 ? 23.782 -10.742 -8.026 1.00 39.03 223 VAL A N 1
ATOM 1743 C CA . VAL A 1 223 ? 23.316 -9.391 -7.701 1.00 39.03 223 VAL A CA 1
ATOM 1744 C C . VAL A 1 223 ? 22.444 -8.922 -8.861 1.00 39.03 223 VAL A C 1
ATOM 1746 O O . VAL A 1 223 ? 22.883 -8.819 -10.010 1.00 39.03 223 VAL A O 1
ATOM 1749 N N . VAL A 1 224 ? 21.160 -8.709 -8.576 1.00 39.28 224 VAL A N 1
ATOM 1750 C CA . VAL A 1 224 ? 20.180 -8.342 -9.596 1.00 39.28 224 VAL A CA 1
ATOM 1751 C C . VAL A 1 224 ? 19.694 -6.914 -9.401 1.00 39.28 224 VAL A C 1
ATOM 1753 O O . VAL A 1 224 ? 19.274 -6.562 -8.306 1.00 39.28 224 VAL A O 1
ATOM 1756 N N . CYS A 1 225 ? 19.630 -6.142 -10.489 1.00 34.84 225 CYS A N 1
ATOM 1757 C CA . CYS A 1 225 ? 18.807 -4.943 -10.585 1.00 34.84 225 CYS A CA 1
ATOM 1758 C C . CYS A 1 225 ? 17.878 -5.052 -11.805 1.00 34.84 225 CYS A C 1
ATOM 1760 O O . CYS A 1 225 ? 18.333 -4.946 -12.938 1.00 34.84 225 CYS A O 1
ATOM 1762 N N . VAL A 1 226 ? 16.568 -5.244 -11.598 1.00 36.69 226 VAL A N 1
ATOM 1763 C CA . VAL A 1 226 ? 15.547 -5.150 -12.677 1.00 36.69 226 VAL A CA 1
ATOM 1764 C C . VAL A 1 226 ? 14.599 -3.990 -12.470 1.00 36.69 226 VAL A C 1
ATOM 1766 O O . VAL A 1 226 ? 13.419 -4.014 -12.800 1.00 36.69 226 VAL A O 1
ATOM 1769 N N . GLN A 1 227 ? 15.142 -2.895 -11.956 1.00 37.31 227 GLN A N 1
ATOM 1770 C CA . GLN A 1 227 ? 14.368 -1.670 -11.848 1.00 37.31 227 GLN A CA 1
ATOM 1771 C C . GLN A 1 227 ? 14.503 -0.747 -13.055 1.00 37.31 227 GLN A C 1
ATOM 1773 O O . GLN A 1 227 ? 13.765 0.228 -13.120 1.00 37.31 227 GLN A O 1
ATOM 1778 N N . GLN A 1 228 ? 15.385 -1.042 -14.016 1.00 41.16 228 GLN A N 1
ATOM 1779 C CA . GLN A 1 228 ? 15.770 -0.061 -15.032 1.00 41.16 228 GLN A CA 1
ATOM 1780 C C . GLN A 1 228 ? 15.358 -0.443 -16.473 1.00 41.16 228 GLN A C 1
ATOM 1782 O O . GLN A 1 228 ? 15.039 0.454 -17.239 1.00 41.16 228 GLN A O 1
ATOM 1787 N N . TYR A 1 229 ? 15.158 -1.722 -16.822 1.00 36.12 229 TYR A N 1
ATOM 1788 C CA . TYR A 1 229 ? 14.662 -2.093 -18.169 1.00 36.12 229 TYR A CA 1
ATOM 1789 C C . TYR A 1 229 ? 13.178 -1.715 -18.415 1.00 36.12 229 TYR A C 1
ATOM 1791 O O . TYR A 1 229 ? 12.722 -1.621 -19.548 1.00 36.12 229 TYR A O 1
ATOM 1799 N N . ILE A 1 230 ? 12.410 -1.429 -17.353 1.00 44.72 230 ILE A N 1
ATOM 1800 C CA . ILE A 1 230 ? 11.056 -0.834 -17.446 1.00 44.72 230 ILE A CA 1
ATOM 1801 C C . ILE A 1 230 ? 11.125 0.705 -17.441 1.00 44.72 230 ILE A C 1
ATOM 1803 O O . ILE A 1 230 ? 10.168 1.375 -17.828 1.00 44.72 230 ILE A O 1
ATOM 1807 N N . ARG A 1 231 ? 12.261 1.287 -17.030 1.00 37.06 231 ARG A N 1
ATOM 1808 C CA . ARG A 1 231 ? 12.447 2.740 -17.010 1.00 37.06 231 ARG A CA 1
ATOM 1809 C C . ARG A 1 231 ? 12.605 3.315 -18.412 1.00 37.06 231 ARG A C 1
ATOM 1811 O O . ARG A 1 231 ? 12.164 4.435 -18.583 1.00 37.06 231 ARG A O 1
ATOM 1818 N N . ASP A 1 232 ? 13.088 2.561 -19.398 1.00 37.69 232 ASP A N 1
ATOM 1819 C CA . ASP A 1 232 ? 13.283 3.074 -20.765 1.00 37.69 232 ASP A CA 1
ATOM 1820 C C . ASP A 1 232 ? 12.026 3.021 -21.661 1.00 37.69 232 ASP A C 1
ATOM 1822 O O . ASP A 1 232 ? 12.047 3.488 -22.799 1.00 37.69 232 ASP A O 1
ATOM 1826 N N . ILE A 1 233 ? 10.860 2.646 -21.111 1.00 46.78 233 ILE A N 1
ATOM 1827 C CA . ILE A 1 233 ? 9.529 3.027 -21.647 1.00 46.78 233 ILE A CA 1
ATOM 1828 C C . ILE A 1 233 ? 9.235 4.506 -21.272 1.00 46.78 233 ILE A C 1
ATOM 1830 O O . ILE A 1 233 ? 8.141 4.899 -20.862 1.00 46.78 233 ILE A O 1
ATOM 1834 N N . ASP A 1 234 ? 10.254 5.361 -21.374 1.00 38.44 234 ASP A N 1
ATOM 1835 C CA . ASP A 1 234 ? 10.301 6.702 -20.782 1.00 38.44 234 ASP A CA 1
ATOM 1836 C C . ASP A 1 234 ? 9.645 7.788 -21.642 1.00 38.44 234 ASP A C 1
ATOM 1838 O O . ASP A 1 234 ? 9.484 8.929 -21.207 1.00 38.44 234 ASP A O 1
ATOM 1842 N N . ALA A 1 235 ? 9.132 7.432 -22.821 1.00 37.38 235 ALA A N 1
ATOM 1843 C CA . ALA A 1 235 ? 8.255 8.314 -23.590 1.00 37.38 235 ALA A CA 1
ATOM 1844 C C . ALA A 1 235 ? 6.880 8.527 -22.912 1.00 37.38 235 ALA A C 1
ATOM 1846 O O . ALA A 1 235 ? 6.189 9.497 -23.221 1.00 37.38 235 ALA A O 1
ATOM 1847 N N . TYR A 1 236 ? 6.498 7.683 -21.940 1.00 42.75 236 TYR A N 1
ATOM 1848 C CA . TYR A 1 236 ? 5.304 7.881 -21.101 1.00 42.75 236 TYR A CA 1
ATOM 1849 C C . TYR A 1 236 ? 5.574 8.697 -19.819 1.00 42.75 236 TYR A C 1
ATOM 1851 O O . TYR A 1 236 ? 4.625 9.156 -19.176 1.00 42.75 236 TYR A O 1
ATOM 1859 N N . ARG A 1 237 ? 6.841 8.943 -19.438 1.00 43.28 237 ARG A N 1
ATOM 1860 C CA . ARG A 1 237 ? 7.193 9.629 -18.175 1.00 43.28 237 ARG A CA 1
ATOM 1861 C C . ARG A 1 237 ? 6.820 11.107 -18.127 1.00 43.28 237 ARG A C 1
ATOM 1863 O O . ARG A 1 237 ? 6.788 11.683 -17.043 1.00 43.28 237 ARG A O 1
ATOM 1870 N N . TYR A 1 238 ? 6.483 11.726 -19.257 1.00 51.81 238 TYR A N 1
ATOM 1871 C CA . TYR A 1 238 ? 6.058 13.128 -19.251 1.00 51.81 238 TYR A CA 1
ATOM 1872 C C . TYR A 1 238 ? 4.711 13.342 -18.531 1.00 51.81 238 TYR A C 1
ATOM 1874 O O . TYR A 1 238 ? 4.405 14.454 -18.102 1.00 51.81 238 TYR A O 1
ATOM 1882 N N . TYR A 1 239 ? 3.923 12.276 -18.341 1.00 61.47 239 TYR A N 1
ATOM 1883 C CA . TYR A 1 239 ? 2.583 12.359 -17.758 1.00 61.47 239 TYR A CA 1
ATOM 1884 C C . TYR A 1 239 ? 2.447 11.727 -16.376 1.00 61.47 239 TYR A C 1
ATOM 1886 O O . TYR A 1 239 ? 1.391 11.904 -15.777 1.00 61.47 239 TYR A O 1
ATOM 1894 N N . HIS A 1 240 ? 3.471 11.045 -15.849 1.00 75.25 240 HIS A N 1
ATOM 1895 C CA . HIS A 1 240 ? 3.391 10.328 -14.574 1.00 75.25 240 HIS A CA 1
ATOM 1896 C C . HIS A 1 240 ? 4.573 10.659 -13.660 1.00 75.25 240 HIS A C 1
ATOM 1898 O O . HIS A 1 240 ? 5.725 10.512 -14.065 1.00 75.25 240 HIS A O 1
ATOM 1904 N N . LYS A 1 241 ? 4.306 11.045 -12.406 1.00 85.75 241 LYS A N 1
ATOM 1905 C CA . LYS A 1 241 ? 5.343 11.065 -11.358 1.00 85.75 241 LYS A CA 1
ATOM 1906 C C . LYS A 1 241 ? 4.938 10.173 -10.202 1.00 85.75 241 LYS A C 1
ATOM 1908 O O . LYS A 1 241 ? 3.793 10.233 -9.748 1.00 85.75 241 LYS A O 1
ATOM 1913 N N . THR A 1 242 ? 5.911 9.413 -9.722 1.00 86.81 242 THR A N 1
ATOM 1914 C CA . THR A 1 242 ? 5.815 8.636 -8.493 1.00 86.81 242 THR A CA 1
ATOM 1915 C C . THR A 1 242 ? 6.581 9.361 -7.403 1.00 86.81 242 THR A C 1
ATOM 1917 O O . THR A 1 242 ? 7.698 9.825 -7.631 1.00 86.81 242 THR A O 1
ATOM 1920 N N . TYR A 1 243 ? 5.977 9.442 -6.229 1.00 87.62 243 TYR A N 1
ATOM 1921 C CA . TYR A 1 243 ? 6.619 9.930 -5.027 1.00 87.62 243 TYR A CA 1
ATOM 1922 C C . TYR A 1 243 ? 6.606 8.832 -3.973 1.00 87.62 243 TYR A C 1
ATOM 1924 O O . TYR A 1 243 ? 5.593 8.152 -3.815 1.00 87.62 243 TYR A O 1
ATOM 1932 N N . ASP A 1 244 ? 7.724 8.662 -3.278 1.00 88.25 244 ASP A N 1
ATOM 1933 C CA . ASP A 1 244 ? 7.943 7.540 -2.374 1.00 88.25 244 ASP A CA 1
ATOM 1934 C C . ASP A 1 244 ? 8.593 8.017 -1.069 1.00 88.25 244 ASP A C 1
ATOM 1936 O O . ASP A 1 244 ? 9.713 8.533 -1.067 1.00 88.25 244 ASP A O 1
ATOM 1940 N N . ASP A 1 245 ? 7.882 7.831 0.042 1.00 90.25 245 ASP A N 1
ATOM 1941 C CA . ASP A 1 245 ? 8.360 8.145 1.388 1.00 90.25 245 ASP A CA 1
ATOM 1942 C C . ASP A 1 245 ? 9.070 6.967 2.078 1.00 90.25 245 ASP A C 1
ATOM 1944 O O . ASP A 1 245 ? 9.308 7.018 3.283 1.00 90.25 245 ASP A O 1
ATOM 1948 N N . ASN A 1 246 ? 9.463 5.909 1.360 1.00 81.19 246 ASN A N 1
ATOM 1949 C CA . ASN A 1 246 ? 10.173 4.757 1.933 1.00 81.19 246 ASN A CA 1
ATOM 1950 C C . ASN A 1 246 ? 11.441 5.139 2.719 1.00 81.19 246 ASN A C 1
ATOM 1952 O O . ASN A 1 246 ? 11.757 4.508 3.729 1.00 81.19 246 ASN A O 1
ATOM 1956 N N . GLN A 1 247 ? 12.129 6.219 2.337 1.00 80.88 247 GLN A N 1
ATOM 1957 C CA . GLN A 1 247 ? 13.266 6.777 3.090 1.00 80.88 247 GLN A CA 1
ATOM 1958 C C . GLN A 1 247 ? 12.903 7.268 4.509 1.00 80.88 247 GLN A C 1
ATOM 1960 O O . GLN A 1 247 ? 13.779 7.525 5.334 1.00 80.88 247 GLN A O 1
ATOM 1965 N N . HIS A 1 248 ? 11.612 7.422 4.801 1.00 86.81 248 HIS A N 1
ATOM 1966 C CA . HIS A 1 248 ? 11.063 7.824 6.093 1.00 86.81 248 HIS A CA 1
ATOM 1967 C C . HIS A 1 248 ? 10.317 6.686 6.804 1.00 86.81 248 HIS A C 1
ATOM 1969 O O . HIS A 1 248 ? 9.715 6.922 7.846 1.00 86.81 248 HIS A O 1
ATOM 1975 N N . SER A 1 249 ? 10.391 5.452 6.297 1.00 84.62 249 SER A N 1
ATOM 1976 C CA . SER A 1 249 ? 9.718 4.270 6.865 1.00 84.62 249 SER A CA 1
ATOM 1977 C C . SER A 1 249 ? 10.041 4.011 8.344 1.00 84.62 249 SER A C 1
ATOM 1979 O O . SER A 1 249 ? 9.211 3.468 9.065 1.00 84.62 249 SER A O 1
ATOM 1981 N N . LEU A 1 250 ? 11.214 4.446 8.822 1.00 84.12 250 LEU A N 1
ATOM 1982 C CA . LEU A 1 250 ? 11.629 4.343 10.227 1.00 84.12 250 LEU A CA 1
ATOM 1983 C C . LEU A 1 250 ? 11.256 5.558 11.088 1.00 84.12 250 LEU A C 1
ATOM 1985 O O . LEU A 1 250 ? 11.545 5.570 12.288 1.00 84.12 250 LEU A O 1
ATOM 1989 N N . LYS A 1 251 ? 10.560 6.554 10.538 1.00 92.06 251 LYS A N 1
ATOM 1990 C CA . LYS A 1 251 ? 10.101 7.740 11.269 1.00 92.06 251 LYS A CA 1
ATOM 1991 C C . LYS A 1 251 ? 8.627 7.632 11.650 1.00 92.06 251 LYS A C 1
ATOM 1993 O O . LYS A 1 251 ? 7.871 6.858 11.068 1.00 92.06 251 LYS A O 1
ATOM 1998 N N . THR A 1 252 ? 8.223 8.424 12.638 1.00 95.75 252 THR A N 1
ATOM 1999 C CA . THR A 1 252 ? 6.832 8.501 13.102 1.00 95.75 252 THR A CA 1
ATOM 2000 C C . THR A 1 252 ? 6.200 9.771 12.561 1.00 95.75 252 THR A C 1
ATOM 2002 O O . THR A 1 252 ? 6.745 10.855 12.765 1.00 95.75 252 THR A O 1
ATOM 2005 N N . ILE A 1 253 ? 5.069 9.657 11.863 1.00 98.06 253 ILE A N 1
ATOM 2006 C CA . ILE A 1 253 ? 4.299 10.821 11.409 1.00 98.06 253 ILE A CA 1
ATOM 2007 C C . ILE A 1 253 ? 3.759 11.555 12.645 1.00 98.06 253 ILE A C 1
ATOM 2009 O O . ILE A 1 253 ? 3.207 10.928 13.539 1.00 98.06 253 ILE A O 1
ATOM 2013 N N . SER A 1 254 ? 3.924 12.876 12.696 1.00 98.12 254 SER A N 1
ATOM 2014 C CA . SER A 1 254 ? 3.378 13.763 13.736 1.00 98.12 254 SER A CA 1
ATOM 2015 C C . SER A 1 254 ? 2.205 14.604 13.229 1.00 98.12 254 SER A C 1
ATOM 2017 O O . SER A 1 254 ? 1.345 15.030 13.997 1.00 98.12 254 SER A O 1
ATOM 2019 N N . SER A 1 255 ? 2.153 14.872 11.923 1.00 98.38 255 SER A N 1
ATOM 2020 C CA . SER A 1 255 ? 1.005 15.521 11.296 1.00 98.38 255 SER A CA 1
ATOM 2021 C C . SER A 1 255 ? 0.960 15.279 9.797 1.00 98.38 255 SER A C 1
ATOM 2023 O O . SER A 1 255 ? 1.989 15.057 9.157 1.00 98.38 255 SER A O 1
ATOM 2025 N N . VAL A 1 256 ? -0.238 15.380 9.231 1.00 97.94 256 VAL A N 1
ATOM 2026 C CA . VAL A 1 256 ? -0.463 15.321 7.786 1.00 97.94 256 VAL A CA 1
ATOM 2027 C C . VAL A 1 256 ? -1.076 16.639 7.337 1.00 97.94 256 VAL A C 1
ATOM 2029 O O . VAL A 1 256 ? -2.055 17.111 7.911 1.00 97.94 256 VAL A O 1
ATOM 2032 N N . MET A 1 257 ? -0.484 17.256 6.321 1.00 96.62 257 MET A N 1
ATOM 2033 C CA . MET A 1 257 ? -1.032 18.428 5.653 1.00 96.62 257 MET A CA 1
ATOM 2034 C C . MET A 1 257 ? -1.641 17.999 4.323 1.00 96.62 257 MET A C 1
ATOM 2036 O O . MET A 1 257 ? -0.951 17.423 3.482 1.00 96.62 257 MET A O 1
ATOM 2040 N N . ILE A 1 258 ? -2.917 18.315 4.129 1.00 95.19 258 ILE A N 1
ATOM 2041 C CA . ILE A 1 258 ? -3.666 18.035 2.909 1.00 95.19 258 ILE A CA 1
ATOM 2042 C C . ILE A 1 258 ? -4.154 19.354 2.340 1.00 95.19 258 ILE A C 1
ATOM 2044 O O . ILE A 1 258 ? -4.749 20.163 3.048 1.00 95.19 258 ILE A O 1
ATOM 2048 N N . ARG A 1 259 ? -3.926 19.573 1.051 1.00 93.25 259 ARG A N 1
ATOM 2049 C CA . ARG A 1 259 ? -4.553 20.658 0.302 1.0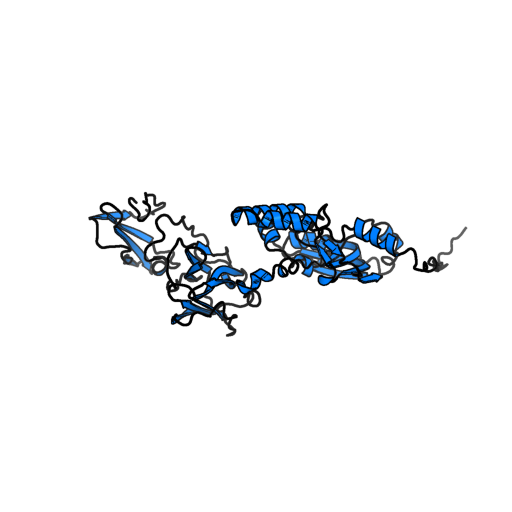0 93.25 259 ARG A CA 1
ATOM 2050 C C . ARG A 1 259 ? -5.489 20.053 -0.719 1.00 93.25 259 ARG A C 1
ATOM 2052 O O . ARG A 1 259 ? -5.087 19.152 -1.457 1.00 93.25 259 ARG A O 1
ATOM 2059 N N . PHE A 1 260 ? -6.708 20.560 -0.762 1.00 92.19 260 PHE A N 1
ATOM 2060 C CA . PHE A 1 260 ? -7.734 20.028 -1.640 1.00 92.19 260 PHE A CA 1
ATOM 2061 C C . PHE A 1 260 ? -8.690 21.117 -2.120 1.00 92.19 260 PHE A C 1
ATOM 2063 O O . PHE A 1 260 ? -8.822 22.178 -1.503 1.00 92.19 260 PHE A O 1
ATOM 2070 N N . SER A 1 261 ? -9.338 20.813 -3.233 1.00 87.81 261 SER A N 1
ATOM 2071 C CA . SER A 1 261 ? -10.497 21.497 -3.800 1.00 87.81 261 SER A CA 1
ATOM 2072 C C . SER A 1 261 ? -11.545 20.419 -4.104 1.00 87.81 261 SER A C 1
ATOM 2074 O O . SER A 1 261 ? -11.851 19.617 -3.220 1.00 87.81 261 SER A O 1
ATOM 2076 N N . ASP A 1 262 ? -11.993 20.303 -5.354 1.00 85.56 262 ASP A N 1
ATOM 2077 C CA . ASP A 1 262 ? -12.787 19.158 -5.817 1.00 85.56 262 ASP A CA 1
ATOM 2078 C C . ASP A 1 262 ? -11.951 17.867 -5.945 1.00 85.56 262 ASP A C 1
ATOM 2080 O O . ASP A 1 262 ? -12.459 16.800 -6.293 1.00 85.56 262 ASP A O 1
ATOM 2084 N N . PHE A 1 263 ? -10.648 17.972 -5.681 1.00 89.06 263 PHE A N 1
ATOM 2085 C CA . PHE A 1 263 ? -9.659 16.907 -5.741 1.00 89.06 263 PHE A CA 1
ATOM 2086 C C . PHE A 1 263 ? -8.616 17.095 -4.644 1.00 89.06 263 PHE A C 1
ATOM 2088 O O . PHE A 1 263 ? -8.400 18.208 -4.154 1.00 89.06 263 PHE A O 1
ATOM 2095 N N . ILE A 1 264 ? -7.874 16.034 -4.338 1.00 92.00 264 ILE A N 1
ATOM 2096 C CA . ILE A 1 264 ? -6.642 16.167 -3.564 1.00 92.00 264 ILE A CA 1
ATOM 2097 C C . ILE A 1 264 ? -5.535 16.751 -4.452 1.00 92.00 264 ILE A C 1
ATOM 2099 O O . ILE A 1 264 ? -5.218 16.216 -5.513 1.00 92.00 264 ILE A O 1
ATOM 2103 N N . GLU A 1 265 ? -4.917 17.846 -4.003 1.00 89.62 265 GLU A N 1
ATOM 2104 C CA . GLU A 1 265 ? -3.895 18.588 -4.758 1.00 89.62 265 GLU A CA 1
ATOM 2105 C C . GLU A 1 265 ? -2.489 18.462 -4.166 1.00 89.62 265 GLU A C 1
ATOM 2107 O O . GLU A 1 265 ? -1.494 18.588 -4.885 1.00 89.62 265 GLU A O 1
ATOM 2112 N N . LEU A 1 266 ? -2.397 18.296 -2.845 1.00 91.69 266 LEU A N 1
ATOM 2113 C CA . LEU A 1 266 ? -1.137 18.173 -2.117 1.00 91.69 266 LEU A CA 1
ATOM 2114 C C . LEU A 1 266 ? -1.345 17.335 -0.857 1.00 91.69 266 LEU A C 1
ATOM 2116 O O . LEU A 1 266 ? -2.316 17.531 -0.128 1.00 91.69 266 LEU A O 1
ATOM 2120 N N . LEU A 1 267 ? -0.374 16.483 -0.571 1.00 94.50 267 LEU A N 1
ATOM 2121 C CA . LEU A 1 267 ? -0.272 15.671 0.628 1.00 94.50 267 LEU A CA 1
ATOM 2122 C C . LEU A 1 267 ? 1.172 15.755 1.111 1.00 94.50 267 LEU A C 1
ATOM 2124 O O . LEU A 1 267 ? 2.114 15.628 0.328 1.00 94.50 267 LEU A O 1
ATOM 2128 N N . THR A 1 268 ? 1.366 16.026 2.392 1.00 95.69 268 THR A N 1
ATOM 2129 C CA . THR A 1 268 ? 2.699 16.105 2.992 1.00 95.69 268 THR A CA 1
ATOM 2130 C C . THR A 1 268 ? 2.636 15.588 4.420 1.00 95.69 268 THR A C 1
ATOM 2132 O O . THR A 1 268 ? 1.767 16.004 5.185 1.00 95.69 268 THR A O 1
ATOM 2135 N N . ALA A 1 269 ? 3.565 14.714 4.793 1.00 97.44 269 ALA A N 1
ATOM 2136 C CA . ALA A 1 269 ? 3.746 14.273 6.168 1.00 97.44 269 ALA A CA 1
ATOM 2137 C C . ALA A 1 269 ? 4.819 15.126 6.853 1.00 97.44 269 ALA A C 1
ATOM 2139 O O . ALA A 1 269 ? 5.861 15.420 6.273 1.00 97.44 269 ALA A O 1
ATOM 2140 N N . THR A 1 270 ? 4.575 15.521 8.098 1.00 98.31 270 THR A N 1
ATOM 2141 C CA . THR A 1 270 ? 5.629 15.972 9.014 1.00 98.31 270 THR A CA 1
ATOM 2142 C C . THR A 1 270 ? 5.881 14.853 10.008 1.00 98.31 270 THR A C 1
ATOM 2144 O O . THR A 1 270 ? 4.930 14.258 10.513 1.00 98.31 270 THR A O 1
ATOM 2147 N N . TYR A 1 271 ? 7.144 14.574 10.286 1.00 97.81 271 TYR A N 1
ATOM 2148 C CA . TYR A 1 271 ? 7.583 13.526 11.196 1.00 97.81 271 TYR A CA 1
ATOM 2149 C C . TYR A 1 271 ? 7.881 14.086 12.593 1.00 97.81 271 TYR A C 1
ATOM 2151 O O . TYR A 1 271 ? 7.934 15.301 12.801 1.00 97.81 271 TYR A O 1
ATOM 2159 N N . SER A 1 272 ? 8.035 13.210 13.583 1.00 96.38 272 SER A N 1
ATOM 2160 C CA . SER A 1 272 ? 8.331 13.575 14.977 1.00 96.38 272 SER A CA 1
ATOM 2161 C C . SER A 1 272 ? 9.669 14.308 15.139 1.00 96.38 272 SER A C 1
ATOM 2163 O O . SER A 1 272 ? 9.801 15.163 16.009 1.00 96.38 272 SER A O 1
ATOM 2165 N N . ASP A 1 273 ? 10.633 14.052 14.254 1.00 96.00 273 ASP A N 1
ATOM 2166 C CA . ASP A 1 273 ? 11.918 14.758 14.171 1.00 96.00 273 ASP A CA 1
ATOM 2167 C C . ASP A 1 273 ? 11.836 16.090 13.399 1.00 96.00 273 ASP A C 1
ATOM 2169 O O . ASP A 1 273 ? 12.856 16.674 13.041 1.00 96.00 273 ASP A O 1
ATOM 2173 N N . SER A 1 274 ? 10.619 16.573 13.124 1.00 96.50 274 SER A N 1
ATOM 2174 C CA . SER A 1 274 ? 10.327 17.764 12.315 1.00 96.50 274 SER A CA 1
ATOM 2175 C C . SER A 1 274 ? 10.762 17.678 10.851 1.00 96.50 274 SER A C 1
ATOM 2177 O O . SER A 1 274 ? 10.648 18.672 10.129 1.00 96.50 274 SER A O 1
ATOM 2179 N N . THR A 1 275 ? 11.221 16.517 10.369 1.00 96.50 275 THR A N 1
ATOM 2180 C CA . THR A 1 275 ? 11.422 16.343 8.929 1.00 96.50 275 THR A CA 1
ATOM 2181 C C . THR A 1 275 ? 10.084 16.353 8.208 1.00 96.50 275 THR A C 1
ATOM 2183 O O . THR A 1 275 ? 9.051 15.964 8.752 1.00 96.50 275 THR A O 1
ATOM 2186 N N . ILE A 1 276 ? 10.094 16.859 6.981 1.00 96.19 276 ILE A N 1
ATOM 2187 C CA . ILE A 1 276 ? 8.906 16.994 6.147 1.00 96.19 276 ILE A CA 1
ATOM 2188 C C . ILE A 1 276 ? 9.130 16.109 4.926 1.00 96.19 276 ILE A C 1
ATOM 2190 O O . ILE A 1 276 ? 10.206 16.163 4.325 1.00 96.19 276 ILE A O 1
ATOM 2194 N N . SER A 1 277 ? 8.136 15.291 4.579 1.00 92.81 277 SER A N 1
ATOM 2195 C CA . SER A 1 277 ? 8.171 14.472 3.370 1.00 92.81 277 SER A CA 1
ATOM 2196 C C . SER A 1 277 ? 8.322 15.349 2.128 1.00 92.81 277 SER A C 1
ATOM 2198 O O . SER A 1 277 ? 8.074 16.562 2.148 1.00 92.81 277 SER A O 1
ATOM 2200 N N . SER A 1 278 ? 8.683 14.735 1.002 1.00 86.06 278 SER A N 1
ATOM 2201 C CA . SER A 1 278 ? 8.599 15.457 -0.265 1.00 86.06 278 SER A CA 1
ATOM 2202 C C . SER A 1 278 ? 7.160 15.944 -0.494 1.00 86.06 278 SER A C 1
ATOM 2204 O O . SER A 1 278 ? 6.190 15.322 -0.049 1.00 86.06 278 SER A O 1
ATOM 2206 N N . LYS A 1 279 ? 7.016 17.109 -1.133 1.00 82.38 279 LYS A N 1
ATOM 2207 C CA . LYS A 1 279 ? 5.703 17.608 -1.542 1.00 82.38 279 LYS A CA 1
ATOM 2208 C C . LYS A 1 279 ? 5.183 16.696 -2.643 1.00 82.38 279 LYS A C 1
ATOM 2210 O O . LYS A 1 279 ? 5.620 16.796 -3.789 1.00 82.38 279 LYS A O 1
ATOM 2215 N N . HIS A 1 280 ? 4.259 15.824 -2.278 1.00 79.25 280 HIS A N 1
ATOM 2216 C CA . HIS A 1 280 ? 3.575 14.966 -3.226 1.00 79.25 280 HIS A CA 1
ATOM 2217 C C . HIS A 1 280 ? 2.578 15.829 -4.010 1.00 79.25 280 HIS A C 1
ATOM 2219 O O . HIS A 1 280 ? 1.780 16.532 -3.399 1.00 79.25 280 HIS A O 1
ATOM 2225 N N . GLY A 1 281 ? 2.651 15.853 -5.344 1.00 79.12 281 GLY A N 1
ATOM 2226 C CA . GLY A 1 281 ? 1.776 16.678 -6.199 1.00 79.12 281 GLY A CA 1
ATOM 2227 C C . GLY A 1 281 ? 2.135 18.176 -6.276 1.00 79.12 281 GLY A C 1
ATOM 2228 O O . GLY A 1 281 ? 3.293 18.561 -6.112 1.00 79.12 281 GLY A O 1
ATOM 2229 N N . GLY A 1 282 ? 1.136 19.032 -6.552 1.00 63.25 282 GLY A N 1
ATOM 2230 C CA . GLY A 1 282 ? 1.235 20.471 -6.265 1.00 63.25 282 GLY A CA 1
ATOM 2231 C C . GLY A 1 282 ? 1.232 21.504 -7.405 1.00 63.25 282 GLY A C 1
ATOM 2232 O O . GLY A 1 282 ? 1.703 22.611 -7.156 1.00 63.25 282 GLY A O 1
ATOM 2233 N N . SER A 1 283 ? 0.671 21.248 -8.596 1.00 63.97 283 SER A N 1
ATOM 2234 C CA . SER A 1 283 ? 0.412 22.341 -9.569 1.00 63.97 283 SER A CA 1
ATOM 2235 C C . SER A 1 283 ? -0.937 23.049 -9.379 1.00 63.97 283 SER A C 1
ATOM 2237 O O . SER A 1 283 ? -1.151 24.112 -9.952 1.00 63.97 283 SER A O 1
ATOM 2239 N N . GLY A 1 284 ? -1.852 22.484 -8.583 1.00 61.59 284 GLY A N 1
ATOM 2240 C CA . GLY A 1 284 ? -3.095 23.161 -8.203 1.00 61.59 284 GLY A CA 1
ATOM 2241 C C . GLY A 1 284 ? -2.792 24.402 -7.358 1.00 61.59 284 GLY A C 1
ATOM 2242 O O . GLY A 1 284 ? -1.942 24.352 -6.464 1.00 61.59 284 GLY A O 1
ATOM 2243 N N . HIS A 1 285 ? -3.435 25.533 -7.652 1.00 59.88 285 HIS A N 1
ATOM 2244 C CA . HIS A 1 285 ? -3.187 26.818 -6.979 1.00 59.88 285 HIS A CA 1
ATOM 2245 C C . HIS A 1 285 ? -4.353 27.296 -6.103 1.00 59.88 285 HIS A C 1
ATOM 2247 O O . HIS A 1 285 ? -4.288 28.409 -5.589 1.00 59.88 285 HIS A O 1
ATOM 2253 N N . VAL A 1 286 ? -5.407 26.492 -5.926 1.00 69.56 286 VAL A N 1
ATOM 2254 C CA . VAL A 1 286 ? -6.702 27.016 -5.452 1.00 69.56 286 VAL A CA 1
ATOM 2255 C C . VAL A 1 286 ? -7.157 26.413 -4.116 1.00 69.56 286 VAL A C 1
ATOM 2257 O O . VAL A 1 286 ? -7.932 27.052 -3.409 1.00 69.56 286 VAL A O 1
ATOM 2260 N N . GLY A 1 287 ? -6.660 25.236 -3.714 1.00 77.62 287 GLY A N 1
ATOM 2261 C CA . GLY A 1 287 ? -7.080 24.597 -2.463 1.00 77.62 287 GLY A CA 1
ATOM 2262 C C . GLY A 1 287 ? -6.539 25.244 -1.179 1.00 77.62 287 GLY A C 1
ATOM 2263 O O . GLY A 1 287 ? -5.408 25.740 -1.135 1.00 77.62 287 GLY A O 1
ATOM 2264 N N . THR A 1 288 ? -7.318 25.159 -0.093 1.00 84.94 288 THR A N 1
ATOM 2265 C CA . THR A 1 288 ? -6.867 25.522 1.265 1.00 84.94 288 THR A CA 1
ATOM 2266 C C . THR A 1 288 ? -6.089 24.359 1.882 1.00 84.94 288 THR A C 1
ATOM 2268 O O . THR A 1 288 ? -6.468 23.199 1.738 1.00 84.94 288 THR A O 1
ATOM 2271 N N . GLY A 1 289 ? -4.971 24.654 2.549 1.00 91.75 289 GLY A N 1
ATOM 2272 C CA . GLY A 1 289 ? -4.201 23.656 3.289 1.00 91.75 289 GLY A CA 1
ATOM 2273 C C . GLY A 1 289 ? -4.809 23.389 4.665 1.00 91.75 289 GLY A C 1
ATOM 2274 O O . GLY A 1 289 ? -4.991 24.313 5.454 1.00 91.75 289 GLY A O 1
ATOM 2275 N N . HIS A 1 290 ? -5.072 22.125 4.970 1.00 96.31 290 HIS A N 1
ATOM 2276 C CA . HIS A 1 290 ? -5.562 21.652 6.257 1.00 96.31 290 HIS A CA 1
ATOM 2277 C C . HIS A 1 290 ? -4.519 20.753 6.902 1.00 96.31 290 HIS A C 1
ATOM 2279 O O . HIS A 1 290 ? -3.974 19.859 6.258 1.00 96.31 290 HIS A O 1
ATOM 2285 N N . LYS A 1 291 ? -4.242 20.987 8.183 1.00 97.44 291 LYS A N 1
ATOM 2286 C CA . LYS A 1 291 ? -3.275 20.206 8.949 1.00 97.44 291 LYS A CA 1
ATOM 2287 C C . LYS A 1 291 ? -4.002 19.354 9.982 1.00 97.44 291 LYS A C 1
ATOM 2289 O O . LYS A 1 291 ? -4.734 19.890 10.809 1.00 97.44 291 LYS A O 1
ATOM 2294 N N . PHE A 1 292 ? -3.781 18.048 9.932 1.00 98.00 292 PHE A N 1
ATOM 2295 C CA . PHE A 1 292 ? -4.212 17.091 10.942 1.00 98.00 292 PHE A CA 1
ATOM 2296 C C . PHE A 1 292 ? -3.037 16.786 11.867 1.00 98.00 292 PHE A C 1
ATOM 2298 O O . PHE A 1 292 ? -2.007 16.296 11.403 1.00 98.00 292 PHE A O 1
ATOM 2305 N N . MET A 1 293 ? -3.164 17.138 13.144 1.00 98.00 293 MET A N 1
ATOM 2306 C CA . MET A 1 293 ? -2.130 16.927 14.160 1.00 98.00 293 MET A CA 1
ATOM 2307 C C . MET A 1 293 ? -2.418 15.636 14.918 1.00 98.00 293 MET A C 1
ATOM 2309 O O . MET A 1 293 ? -3.550 15.450 15.351 1.00 98.00 293 MET A O 1
ATOM 2313 N N . LEU A 1 294 ? -1.394 14.803 15.101 1.00 98.00 294 LEU A N 1
ATOM 2314 C CA . LEU A 1 294 ? -1.457 13.611 15.942 1.00 98.00 294 LEU A CA 1
ATOM 2315 C C . LEU A 1 294 ? -0.936 13.955 17.342 1.00 98.00 294 LEU A C 1
ATOM 2317 O O . LEU A 1 294 ? 0.021 14.726 17.483 1.00 98.00 294 LEU A O 1
ATOM 2321 N N . ALA A 1 295 ? -1.568 13.403 18.372 1.00 97.12 295 ALA A N 1
ATOM 2322 C CA . ALA A 1 295 ? -1.065 13.458 19.736 1.00 97.12 295 ALA A CA 1
ATOM 2323 C C . ALA A 1 295 ? 0.221 12.624 19.896 1.00 97.12 295 ALA A C 1
ATOM 2325 O O . ALA A 1 295 ? 0.603 11.827 19.037 1.00 97.12 295 ALA A O 1
ATOM 2326 N N . THR A 1 296 ? 0.910 12.805 21.023 1.00 94.62 296 THR A N 1
ATOM 2327 C CA . THR A 1 296 ? 2.028 11.930 21.397 1.00 94.62 296 THR A CA 1
ATOM 2328 C C . THR A 1 296 ? 1.539 10.482 21.479 1.00 94.62 296 THR A C 1
ATOM 2330 O O . THR A 1 296 ? 0.491 10.228 22.068 1.00 94.62 296 THR A O 1
ATOM 2333 N N . ASP A 1 297 ? 2.290 9.558 20.876 1.00 92.69 297 ASP A N 1
ATOM 2334 C CA . ASP A 1 297 ? 1.972 8.122 20.775 1.00 92.69 297 ASP A CA 1
ATOM 2335 C C . ASP A 1 297 ? 0.679 7.791 20.000 1.00 92.69 297 ASP A C 1
ATOM 2337 O O . ASP A 1 297 ? 0.184 6.662 20.018 1.00 92.69 297 ASP A O 1
ATOM 2341 N N . GLU A 1 298 ? 0.127 8.768 19.279 1.00 95.69 298 GLU A N 1
ATOM 2342 C CA . GLU A 1 298 ? -0.969 8.560 18.345 1.00 95.69 298 GLU A CA 1
ATOM 2343 C C . GLU A 1 298 ? -0.422 8.304 16.939 1.00 95.69 298 GLU A C 1
ATOM 2345 O O . GLU A 1 298 ? 0.461 9.003 16.438 1.00 95.69 298 GLU A O 1
ATOM 2350 N N . HIS A 1 299 ? -0.967 7.290 16.276 1.00 96.44 299 HIS A N 1
ATOM 2351 C CA . HIS A 1 299 ? -0.515 6.868 14.957 1.00 96.44 299 HIS A CA 1
ATOM 2352 C C . HIS A 1 299 ? -1.694 6.737 14.009 1.00 96.44 299 HIS A C 1
ATOM 2354 O O . HIS A 1 299 ? -2.777 6.355 14.431 1.00 96.44 299 HIS A O 1
ATOM 2360 N N . ILE A 1 300 ? -1.498 6.992 12.717 1.00 97.44 300 ILE A N 1
ATOM 2361 C CA . ILE A 1 300 ? -2.531 6.708 11.716 1.00 97.44 300 ILE A CA 1
ATOM 2362 C C . ILE A 1 300 ? -2.561 5.197 11.477 1.00 97.44 300 ILE A C 1
ATOM 2364 O O . ILE A 1 300 ? -1.558 4.609 11.076 1.00 97.44 300 ILE A O 1
ATOM 2368 N N . ALA A 1 301 ? -3.708 4.581 11.733 1.00 95.81 301 ALA A N 1
ATOM 2369 C CA . ALA A 1 301 ? -3.929 3.146 11.602 1.00 95.81 301 ALA A CA 1
ATOM 2370 C C . ALA A 1 301 ? -4.694 2.788 10.322 1.00 95.81 301 ALA A C 1
ATOM 2372 O O . ALA A 1 301 ? -4.482 1.725 9.742 1.00 95.81 301 ALA A O 1
ATOM 2373 N N . GLU A 1 302 ? -5.571 3.681 9.862 1.00 95.75 302 GLU A N 1
ATOM 2374 C CA . GLU A 1 302 ? -6.390 3.456 8.675 1.00 95.75 302 GLU A CA 1
ATOM 2375 C C . GLU A 1 302 ? -6.527 4.741 7.856 1.00 95.75 302 GLU A C 1
ATOM 2377 O O . GLU A 1 302 ? -6.498 5.857 8.386 1.00 95.75 302 GLU A O 1
ATOM 2382 N N . MET A 1 303 ? -6.699 4.576 6.548 1.00 96.38 303 MET A N 1
ATOM 2383 C CA . MET A 1 303 ? -6.968 5.663 5.616 1.00 96.38 303 MET A CA 1
ATOM 2384 C C . MET A 1 303 ? -8.126 5.281 4.697 1.00 96.38 303 MET A C 1
ATOM 2386 O O . MET A 1 303 ? -8.035 4.317 3.939 1.00 96.38 303 MET A O 1
ATOM 2390 N N . PHE A 1 304 ? -9.196 6.066 4.738 1.00 95.50 304 PHE A N 1
ATOM 2391 C CA . PHE A 1 304 ? -10.272 6.025 3.756 1.00 95.50 304 PHE A CA 1
ATOM 2392 C C . PHE A 1 304 ? -9.854 6.843 2.539 1.00 95.50 304 PHE A C 1
ATOM 2394 O O . PHE A 1 304 ? -9.379 7.971 2.679 1.00 95.50 304 PHE A O 1
ATOM 2401 N N . ILE A 1 305 ? -10.024 6.262 1.357 1.00 95.56 305 ILE A N 1
ATOM 2402 C CA . ILE A 1 305 ? -9.616 6.826 0.074 1.00 95.56 305 ILE A CA 1
ATOM 2403 C C . ILE A 1 305 ? -10.827 6.809 -0.853 1.00 95.56 305 ILE A C 1
ATOM 2405 O O . ILE A 1 305 ? -11.251 5.736 -1.287 1.00 95.56 305 ILE A O 1
ATOM 2409 N N . TRP A 1 306 ? -11.349 7.985 -1.190 1.00 94.44 306 TRP A N 1
ATOM 2410 C CA . TRP A 1 306 ? -12.399 8.125 -2.199 1.00 94.44 306 TRP A CA 1
ATOM 2411 C C . TRP A 1 306 ? -11.768 8.263 -3.579 1.00 94.44 306 TRP A C 1
ATOM 2413 O O . TRP A 1 306 ? -10.886 9.104 -3.791 1.00 94.44 306 TRP A O 1
ATOM 2423 N N . ARG A 1 307 ? -12.212 7.419 -4.512 1.00 92.00 307 ARG A N 1
ATOM 2424 C CA . ARG A 1 307 ? -11.775 7.431 -5.908 1.00 92.00 307 ARG A CA 1
ATOM 2425 C C . ARG A 1 307 ? -12.984 7.575 -6.818 1.00 92.00 307 ARG A C 1
ATOM 2427 O O . ARG A 1 307 ? -13.932 6.803 -6.704 1.00 92.00 307 ARG A O 1
ATOM 2434 N N . HIS A 1 308 ? -12.897 8.508 -7.757 1.00 90.44 308 HIS A N 1
ATOM 2435 C CA . HIS A 1 308 ? -13.862 8.647 -8.841 1.00 90.44 308 HIS A CA 1
ATOM 2436 C C . HIS A 1 308 ? -13.104 8.788 -10.155 1.00 90.44 308 HIS A C 1
ATOM 2438 O O . HIS A 1 308 ? -12.190 9.615 -10.263 1.00 90.44 308 HIS A O 1
ATOM 2444 N N . ASP A 1 309 ? -13.479 7.962 -11.127 1.00 89.19 309 ASP A N 1
ATOM 2445 C CA . ASP A 1 309 ? -12.725 7.729 -12.356 1.00 89.19 309 ASP A CA 1
ATOM 2446 C C . ASP A 1 309 ? -11.272 7.312 -12.060 1.00 89.19 309 ASP A C 1
ATOM 2448 O O . ASP A 1 309 ? -11.022 6.326 -11.367 1.00 89.19 309 ASP A O 1
ATOM 2452 N N . GLU A 1 310 ? -10.300 8.068 -12.572 1.00 89.88 310 GLU A N 1
ATOM 2453 C CA . GLU A 1 310 ? -8.869 7.822 -12.388 1.00 89.88 310 GLU A CA 1
ATOM 2454 C C . GLU A 1 310 ? -8.238 8.675 -11.277 1.00 89.88 310 GLU A C 1
ATOM 2456 O O . GLU A 1 310 ? -7.012 8.718 -11.182 1.00 89.88 310 GLU A O 1
ATOM 2461 N N . TRP A 1 311 ? -9.033 9.384 -10.465 1.00 92.88 311 TRP A N 1
ATOM 2462 C CA . TRP A 1 311 ? -8.523 10.420 -9.563 1.00 92.88 311 TRP A CA 1
ATOM 2463 C C . TRP A 1 311 ? -8.878 10.166 -8.102 1.00 92.88 311 TRP A C 1
ATOM 2465 O O . TRP A 1 311 ? -9.997 9.770 -7.767 1.00 92.88 311 TRP A O 1
ATOM 2475 N N . ILE A 1 312 ? -7.926 10.462 -7.214 1.00 93.88 312 ILE A N 1
ATOM 2476 C CA . ILE A 1 312 ? -8.188 10.516 -5.776 1.00 93.88 312 ILE A CA 1
ATOM 2477 C C . ILE A 1 312 ? -8.976 11.791 -5.472 1.00 93.88 312 ILE A C 1
ATOM 2479 O O . ILE A 1 312 ? -8.494 12.911 -5.672 1.00 93.88 312 ILE A O 1
ATOM 2483 N N . ARG A 1 313 ? -10.195 11.602 -4.977 1.00 93.75 313 ARG A N 1
ATOM 2484 C CA . ARG A 1 313 ? -11.149 12.670 -4.678 1.00 93.75 313 ARG A CA 1
ATOM 2485 C C . ARG A 1 313 ? -11.072 13.121 -3.236 1.00 93.75 313 ARG A C 1
ATOM 2487 O O . ARG A 1 313 ? -11.101 14.325 -2.988 1.00 93.75 313 ARG A O 1
ATOM 2494 N N . GLY A 1 314 ? -10.856 12.178 -2.320 1.00 95.19 314 GLY A N 1
ATOM 2495 C CA . GLY A 1 314 ? -10.858 12.490 -0.903 1.00 95.19 314 GLY A CA 1
ATOM 2496 C C . GLY A 1 314 ? -10.092 11.527 -0.010 1.00 95.19 314 GLY A C 1
ATOM 2497 O O . GLY A 1 314 ? -9.770 10.401 -0.398 1.00 95.19 314 GLY A O 1
ATOM 2498 N N . PHE A 1 315 ? -9.837 11.993 1.213 1.00 96.38 315 PHE A N 1
ATOM 2499 C CA . PHE A 1 315 ? -9.165 11.251 2.276 1.00 96.38 315 PHE A CA 1
ATOM 2500 C C . PHE A 1 315 ? -9.838 11.442 3.633 1.00 96.38 315 PHE A C 1
ATOM 2502 O O . PHE A 1 315 ? -10.319 12.526 3.955 1.00 96.38 315 PHE A O 1
ATOM 2509 N N . GLN A 1 316 ? -9.770 10.416 4.475 1.00 97.19 316 GLN A N 1
ATOM 2510 C CA . GLN A 1 316 ? 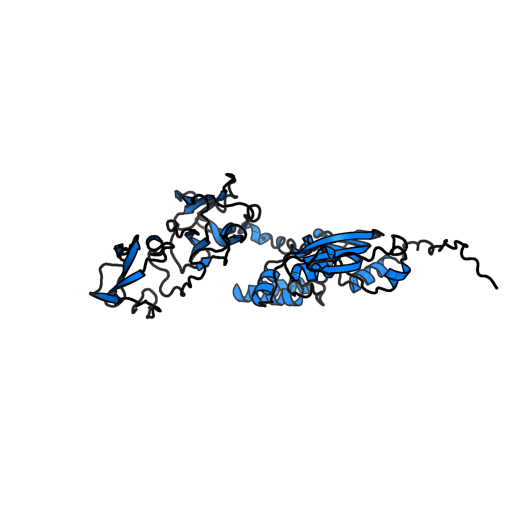-10.003 10.527 5.912 1.00 97.19 316 GLN A CA 1
ATOM 2511 C C . GLN A 1 316 ? -9.046 9.578 6.629 1.00 97.19 316 GLN A C 1
ATOM 2513 O O . GLN A 1 316 ? -8.909 8.420 6.244 1.00 97.19 316 GLN A O 1
ATOM 2518 N N . PHE A 1 317 ? -8.381 10.070 7.667 1.00 97.44 317 PHE A N 1
ATOM 2519 C CA . PHE A 1 317 ? -7.455 9.288 8.477 1.00 97.44 317 PHE A CA 1
ATOM 2520 C C . PHE A 1 317 ? -8.125 8.880 9.782 1.00 97.44 317 PHE A C 1
ATOM 2522 O O . PHE A 1 317 ? -8.854 9.675 10.378 1.00 97.44 317 PHE A O 1
ATOM 2529 N N . ILE A 1 318 ? -7.849 7.660 10.232 1.00 95.88 318 ILE A N 1
ATOM 2530 C CA . ILE A 1 318 ? -8.265 7.158 11.541 1.00 95.88 318 ILE A CA 1
ATOM 2531 C C . ILE A 1 318 ? -7.022 6.745 12.309 1.00 95.88 318 ILE A C 1
ATOM 2533 O O . ILE A 1 318 ? -6.140 6.064 11.775 1.00 95.88 318 ILE A O 1
ATOM 2537 N N . THR A 1 319 ? -6.948 7.168 13.563 1.00 96.19 319 THR A N 1
ATOM 2538 C CA . THR A 1 319 ? -5.785 6.938 14.410 1.00 96.19 319 THR A CA 1
ATOM 2539 C C . THR A 1 319 ? -5.934 5.709 15.305 1.00 96.19 319 THR A C 1
ATOM 2541 O O . THR A 1 319 ? -7.030 5.196 15.535 1.00 96.19 319 THR A O 1
ATOM 2544 N N . SER A 1 320 ? -4.818 5.254 15.874 1.00 93.75 320 SER A N 1
ATOM 2545 C CA . SER A 1 320 ? -4.744 4.207 16.896 1.00 93.75 320 SER A CA 1
ATOM 2546 C C . SER A 1 320 ? -5.525 4.557 18.169 1.00 93.75 320 SER A C 1
ATOM 2548 O O . SER A 1 320 ? -5.930 3.657 18.905 1.00 93.75 320 SER A O 1
ATOM 2550 N N . MET A 1 321 ? -5.790 5.845 18.411 1.00 92.19 321 MET A N 1
ATOM 2551 C CA . MET A 1 321 ? -6.625 6.333 19.514 1.00 92.19 321 MET A CA 1
ATOM 2552 C C . MET A 1 321 ? -8.103 6.497 19.120 1.00 92.19 321 MET A C 1
ATOM 2554 O O . MET A 1 321 ? -8.934 6.856 19.950 1.00 92.19 321 MET A O 1
ATOM 2558 N N . GLY A 1 322 ? -8.460 6.191 17.870 1.00 90.62 322 GLY A N 1
ATOM 2559 C CA . GLY A 1 322 ? -9.831 6.254 17.364 1.00 90.62 322 GLY A CA 1
ATOM 2560 C C . GLY A 1 322 ? -10.265 7.653 16.949 1.00 90.62 322 GLY A C 1
ATOM 2561 O O . GLY A 1 322 ? -11.439 7.857 16.641 1.00 90.62 322 GLY A O 1
ATOM 2562 N N . GLN A 1 323 ? -9.339 8.613 16.915 1.00 94.19 323 GLN A N 1
ATOM 2563 C CA . GLN A 1 323 ? -9.607 9.928 16.361 1.00 94.19 323 GLN A CA 1
ATOM 2564 C C . GLN A 1 323 ? -9.775 9.804 14.846 1.00 94.19 323 GLN A C 1
ATOM 2566 O O . GLN A 1 323 ? -8.987 9.147 14.168 1.00 94.19 323 GLN A O 1
ATOM 2571 N N . CYS A 1 324 ? -10.799 10.461 14.311 1.00 95.56 324 CYS A N 1
ATOM 2572 C CA . CYS A 1 324 ? -10.982 10.607 12.874 1.00 95.56 324 CYS A CA 1
ATOM 2573 C C . CYS A 1 324 ? -10.585 12.025 12.468 1.00 95.56 324 CYS A C 1
ATOM 2575 O O . CYS A 1 324 ? -11.030 12.998 13.084 1.00 95.56 324 CYS A O 1
ATOM 2577 N N . SER A 1 325 ? -9.797 12.165 11.405 1.00 97.19 325 SER A N 1
ATOM 2578 C CA . SER A 1 325 ? -9.620 13.468 10.773 1.00 97.19 325 SER A CA 1
ATOM 2579 C C . SER A 1 325 ? -10.956 13.954 10.188 1.00 97.19 325 SER A C 1
ATOM 2581 O O . SER A 1 325 ? -11.854 13.144 9.909 1.00 97.19 325 SER A O 1
ATOM 2583 N N . PRO A 1 326 ? -11.097 15.264 9.912 1.00 95.25 326 PRO A N 1
ATOM 2584 C CA . PRO A 1 326 ? -12.054 15.722 8.918 1.00 95.25 326 PRO A CA 1
ATOM 2585 C C . PRO A 1 326 ? -11.912 14.916 7.626 1.00 95.25 326 PRO A C 1
ATOM 2587 O O . PRO A 1 326 ? -10.826 14.424 7.305 1.00 95.25 326 PRO A O 1
ATOM 2590 N N . GLN A 1 327 ? -13.006 14.794 6.889 1.00 94.69 327 GLN A N 1
ATOM 2591 C CA . GLN A 1 327 ? -12.934 14.276 5.535 1.00 94.69 327 GLN A CA 1
ATOM 2592 C C . GLN A 1 327 ? -12.461 15.408 4.613 1.00 94.69 327 GLN A C 1
ATOM 2594 O O . GLN A 1 327 ? -12.945 16.541 4.697 1.00 94.69 327 GLN A O 1
ATOM 2599 N N . TYR A 1 328 ? -11.454 15.113 3.803 1.00 94.75 328 TYR A N 1
ATOM 2600 C CA . TYR A 1 328 ? -10.779 16.055 2.922 1.00 94.75 328 TYR A CA 1
ATOM 2601 C C . TYR A 1 328 ? -11.148 15.760 1.476 1.00 94.75 328 TYR A C 1
ATOM 2603 O O . TYR A 1 328 ? -11.178 14.594 1.098 1.00 94.75 328 TYR A O 1
ATOM 2611 N N . GLY A 1 329 ? -11.321 16.802 0.664 1.00 92.56 329 GLY A N 1
ATOM 2612 C CA . GLY A 1 329 ? -11.653 16.681 -0.755 1.00 92.56 329 GLY A CA 1
ATOM 2613 C C . GLY A 1 329 ? -13.147 16.518 -1.025 1.00 92.56 329 GLY A C 1
ATOM 2614 O O . GLY A 1 329 ? -13.992 16.881 -0.202 1.00 92.56 329 GLY A O 1
ATOM 2615 N N . THR A 1 330 ? -13.456 15.985 -2.204 1.00 87.94 330 THR A N 1
ATOM 2616 C CA . THR A 1 330 ? -14.796 15.506 -2.551 1.00 87.94 330 THR A CA 1
ATOM 2617 C C . THR A 1 330 ? -14.894 14.030 -2.199 1.00 87.94 330 THR A C 1
ATOM 2619 O O . THR A 1 330 ? -13.910 13.291 -2.215 1.00 87.94 330 THR A O 1
ATOM 2622 N N . HIS A 1 331 ? -16.090 13.591 -1.833 1.00 87.31 331 HIS A N 1
ATOM 2623 C CA . HIS A 1 331 ? -16.327 12.209 -1.414 1.00 87.31 331 HIS A CA 1
ATOM 2624 C C . HIS A 1 331 ? -17.030 11.421 -2.513 1.00 87.31 331 HIS A C 1
ATOM 2626 O O . HIS A 1 331 ? -17.810 10.517 -2.227 1.00 87.31 331 HIS A O 1
ATOM 2632 N N . ASP A 1 332 ? -16.762 11.807 -3.758 1.00 86.06 332 ASP A N 1
ATOM 2633 C CA . ASP A 1 332 ? -17.353 11.186 -4.927 1.00 86.06 332 ASP A CA 1
ATOM 2634 C C . ASP A 1 332 ? -16.724 9.807 -5.132 1.00 86.06 332 ASP A C 1
ATOM 2636 O O . ASP A 1 332 ? -15.502 9.627 -5.035 1.00 86.06 332 ASP A O 1
ATOM 2640 N N . GLY A 1 333 ? -17.573 8.833 -5.448 1.00 86.06 333 GLY A N 1
ATOM 2641 C CA . GLY A 1 333 ? -17.164 7.444 -5.626 1.00 86.06 333 GLY A CA 1
ATOM 2642 C C . GLY A 1 333 ? -17.176 6.624 -4.338 1.00 86.06 333 GLY A C 1
ATOM 2643 O O . GLY A 1 333 ? -17.409 7.119 -3.237 1.00 86.06 333 GLY A O 1
ATOM 2644 N N . LEU A 1 334 ? -16.944 5.321 -4.488 1.00 86.44 334 LEU A N 1
ATOM 2645 C CA . LEU A 1 334 ? -16.938 4.397 -3.358 1.00 86.44 334 LEU A CA 1
ATOM 2646 C C . LEU A 1 334 ? -15.595 4.498 -2.618 1.00 86.44 334 LEU A C 1
ATOM 2648 O O . LEU A 1 334 ? -14.539 4.392 -3.255 1.00 86.44 334 LEU A O 1
ATOM 2652 N N . PRO A 1 335 ? -15.595 4.699 -1.290 1.00 91.00 335 PRO A N 1
ATOM 2653 C CA . PRO A 1 335 ? -14.358 4.702 -0.534 1.00 91.00 335 PRO A CA 1
ATOM 2654 C C . PRO A 1 335 ? -13.742 3.305 -0.477 1.00 91.00 335 PRO A C 1
ATOM 2656 O O . PRO A 1 335 ? -14.422 2.288 -0.362 1.00 91.00 335 PRO A O 1
ATOM 2659 N N . THR A 1 336 ? -12.417 3.278 -0.484 1.00 92.00 336 THR A N 1
ATOM 2660 C CA . THR A 1 336 ? -11.614 2.100 -0.153 1.00 92.00 336 THR A CA 1
ATOM 2661 C C . THR A 1 336 ? -10.852 2.357 1.136 1.00 92.00 336 THR A C 1
ATOM 2663 O O . THR A 1 336 ? -10.500 3.498 1.434 1.00 92.00 336 THR A O 1
ATOM 2666 N N . ILE A 1 337 ? -10.594 1.304 1.907 1.00 92.88 337 ILE A N 1
ATOM 2667 C CA . ILE A 1 337 ? -9.912 1.411 3.198 1.00 92.88 337 ILE A CA 1
ATOM 2668 C C . ILE A 1 337 ? -8.521 0.808 3.051 1.00 92.88 337 ILE A C 1
ATOM 2670 O O . ILE A 1 337 ? -8.372 -0.382 2.777 1.00 92.88 337 ILE A O 1
ATOM 2674 N N . ALA A 1 338 ? -7.497 1.635 3.233 1.00 93.81 338 ALA A N 1
ATOM 2675 C CA . ALA A 1 338 ? -6.113 1.203 3.307 1.00 93.81 338 ALA A CA 1
ATOM 2676 C C . ALA A 1 338 ? -5.699 1.066 4.775 1.00 93.81 338 ALA A C 1
ATOM 2678 O O . ALA A 1 338 ? -5.753 2.032 5.537 1.00 93.81 338 ALA A O 1
ATOM 2679 N N . ARG A 1 339 ? -5.271 -0.139 5.152 1.00 93.00 339 ARG A N 1
ATOM 2680 C CA . ARG A 1 339 ? -4.731 -0.473 6.474 1.00 93.00 339 ARG A CA 1
ATOM 2681 C C . ARG A 1 339 ? -3.809 -1.683 6.382 1.00 93.00 339 ARG A C 1
ATOM 2683 O O . ARG A 1 339 ? -3.890 -2.452 5.424 1.00 93.00 339 ARG A O 1
ATOM 2690 N N . SER A 1 340 ? -2.971 -1.868 7.393 1.00 88.88 340 SER A N 1
ATOM 2691 C CA . SER A 1 340 ? -2.151 -3.067 7.569 1.00 88.88 340 SER A CA 1
ATOM 2692 C C . SER A 1 340 ? -2.344 -3.594 8.984 1.00 88.88 340 SER A C 1
ATOM 2694 O O . SER A 1 340 ? -2.302 -2.822 9.937 1.00 88.88 340 SER A O 1
ATOM 2696 N N . ARG A 1 341 ? -2.599 -4.898 9.134 1.00 86.12 341 ARG A N 1
ATOM 2697 C CA . ARG A 1 341 ? -2.860 -5.504 10.448 1.00 86.12 341 ARG A CA 1
ATOM 2698 C C . ARG A 1 341 ? -1.637 -5.344 11.354 1.00 86.12 341 ARG A C 1
ATOM 2700 O O . ARG A 1 341 ? -0.538 -5.690 10.929 1.00 86.12 341 ARG A O 1
ATOM 2707 N N . GLY A 1 342 ? -1.827 -4.812 12.565 1.00 84.75 342 GLY A N 1
ATOM 2708 C CA . GLY A 1 342 ? -0.732 -4.446 13.474 1.00 84.75 342 GLY A CA 1
ATOM 2709 C C . GLY A 1 342 ? 0.198 -3.347 12.938 1.00 84.75 342 GLY A C 1
ATOM 2710 O O . GLY A 1 342 ? 1.243 -3.089 13.523 1.00 84.75 342 GLY A O 1
ATOM 2711 N N . GLY A 1 343 ? -0.146 -2.727 11.807 1.00 89.81 343 GLY A N 1
ATOM 2712 C CA . GLY A 1 343 ? 0.671 -1.735 11.135 1.00 89.81 343 GLY A CA 1
ATOM 2713 C C . GLY A 1 343 ? 0.172 -0.321 11.392 1.00 89.81 343 GLY A C 1
ATOM 2714 O O . GLY A 1 343 ? -1.029 -0.067 11.468 1.00 89.81 343 GLY A O 1
ATOM 2715 N N . VAL A 1 344 ? 1.106 0.618 11.458 1.00 95.25 344 VAL A N 1
ATOM 2716 C CA . VAL A 1 344 ? 0.835 2.056 11.469 1.00 95.25 344 VAL A CA 1
ATOM 2717 C C . VAL A 1 344 ? 1.469 2.721 10.260 1.00 95.25 344 VAL A C 1
ATOM 2719 O O . VAL A 1 344 ? 2.493 2.269 9.743 1.00 95.25 344 VAL A O 1
ATOM 2722 N N . LEU A 1 345 ? 0.841 3.790 9.783 1.00 96.88 345 LEU A N 1
ATOM 2723 C CA . LEU A 1 345 ? 1.281 4.507 8.599 1.00 96.88 345 LEU A CA 1
ATOM 2724 C C . LEU A 1 345 ? 2.599 5.244 8.880 1.00 96.88 345 LEU A C 1
ATOM 2726 O O . LEU A 1 345 ? 2.681 6.087 9.774 1.00 96.88 345 LEU A O 1
ATOM 2730 N N . ALA A 1 346 ? 3.619 4.945 8.083 1.00 95.12 346 ALA A N 1
ATOM 2731 C CA . ALA A 1 346 ? 4.944 5.556 8.132 1.00 95.12 346 ALA A CA 1
ATOM 2732 C C . ALA A 1 346 ? 5.189 6.534 6.971 1.00 95.12 346 ALA A C 1
ATOM 2734 O O . ALA A 1 346 ? 6.063 7.395 7.042 1.00 95.12 346 ALA A O 1
ATOM 2735 N N . GLY A 1 347 ? 4.419 6.431 5.891 1.00 96.19 347 GLY A N 1
ATOM 2736 C CA . GLY A 1 347 ? 4.566 7.301 4.730 1.00 96.19 347 GLY A CA 1
ATOM 2737 C C . GLY A 1 347 ? 3.604 6.936 3.614 1.00 96.19 347 GLY A C 1
ATOM 2738 O O . GLY A 1 347 ? 2.710 6.105 3.789 1.00 96.19 347 GLY A O 1
ATOM 2739 N N . PHE A 1 348 ? 3.806 7.556 2.457 1.00 95.94 348 PHE A N 1
ATOM 2740 C CA . PHE A 1 348 ? 2.966 7.364 1.287 1.00 95.94 348 PHE A CA 1
ATOM 2741 C C . PHE A 1 348 ? 3.791 6.973 0.059 1.00 95.94 348 PHE A C 1
ATOM 2743 O O . PHE A 1 348 ? 4.894 7.474 -0.154 1.00 95.94 348 PHE A O 1
ATOM 2750 N N . LEU A 1 349 ? 3.205 6.121 -0.779 1.00 92.56 349 LEU A N 1
ATOM 2751 C CA . LEU A 1 349 ? 3.615 5.898 -2.159 1.00 92.56 349 LEU A CA 1
ATOM 2752 C C . LEU A 1 349 ? 2.511 6.450 -3.062 1.00 92.56 349 LEU A C 1
ATOM 2754 O O . LEU A 1 349 ? 1.394 5.933 -3.086 1.00 92.56 349 LEU A O 1
ATOM 2758 N N . ILE A 1 350 ? 2.803 7.534 -3.772 1.00 93.19 350 ILE A N 1
ATOM 2759 C CA . ILE A 1 350 ? 1.809 8.319 -4.508 1.00 93.19 350 ILE A CA 1
ATOM 2760 C C . ILE A 1 350 ? 2.139 8.318 -5.989 1.00 93.19 350 ILE A C 1
ATOM 2762 O O . ILE A 1 350 ? 3.265 8.612 -6.387 1.00 93.19 350 ILE A O 1
ATOM 2766 N N . HIS A 1 351 ? 1.120 8.083 -6.810 1.00 91.06 351 HIS A N 1
ATOM 2767 C CA . HIS A 1 351 ? 1.191 8.259 -8.251 1.00 91.06 351 HIS A CA 1
ATOM 2768 C C . HIS A 1 351 ? 0.364 9.464 -8.659 1.00 91.06 351 HIS A C 1
ATOM 2770 O O . HIS A 1 351 ? -0.789 9.627 -8.254 1.00 91.06 351 HIS A O 1
ATOM 2776 N N . THR A 1 352 ? 0.950 10.294 -9.507 1.00 91.50 352 THR A N 1
ATOM 2777 C CA . THR A 1 352 ? 0.287 11.470 -10.057 1.00 91.50 352 THR A CA 1
ATOM 2778 C C . THR A 1 352 ? 0.270 11.434 -11.574 1.00 91.50 352 THR A C 1
ATOM 2780 O O . THR A 1 352 ? 1.175 10.871 -12.193 1.00 91.50 352 THR A O 1
ATOM 2783 N N . ARG A 1 353 ? -0.751 12.062 -12.160 1.00 89.06 353 ARG A N 1
ATOM 2784 C CA . ARG A 1 353 ? -0.970 12.215 -13.598 1.00 89.06 353 ARG A CA 1
ATOM 2785 C C . ARG A 1 353 ? -1.299 13.657 -13.957 1.00 89.06 353 ARG A C 1
ATOM 2787 O O . ARG A 1 353 ? -1.884 14.364 -13.143 1.00 89.06 353 ARG A O 1
ATOM 2794 N N . ASN A 1 354 ? -0.969 14.095 -15.169 1.00 87.75 354 ASN A N 1
ATOM 2795 C CA . ASN A 1 354 ? -1.427 15.401 -15.654 1.00 87.75 354 ASN A CA 1
ATOM 2796 C C . ASN A 1 354 ? -2.907 15.336 -16.062 1.00 87.75 354 ASN A C 1
ATOM 2798 O O . ASN A 1 354 ? -3.261 14.712 -17.059 1.00 87.75 354 ASN A O 1
ATOM 2802 N N . HIS A 1 355 ? -3.753 16.023 -15.309 1.00 85.50 355 HIS A N 1
ATOM 2803 C CA . HIS A 1 355 ? -5.119 16.367 -15.663 1.00 85.50 355 HIS A CA 1
ATOM 2804 C C . HIS A 1 355 ? -5.133 17.561 -16.625 1.00 85.50 355 HIS A C 1
ATOM 2806 O O . HIS A 1 355 ? -4.419 18.547 -16.423 1.00 85.50 355 HIS A O 1
ATOM 2812 N N . SER A 1 356 ? -5.990 17.507 -17.644 1.00 84.81 356 SER A N 1
ATOM 2813 C CA . SER A 1 356 ? -6.072 18.520 -18.708 1.00 84.81 356 SER A CA 1
ATOM 2814 C C . SER A 1 356 ? -6.362 19.934 -18.193 1.00 84.81 356 SER A C 1
ATOM 2816 O O . SER A 1 356 ? -5.857 20.904 -18.750 1.00 84.81 356 SER A O 1
ATOM 2818 N N . GLN A 1 357 ? -7.151 20.056 -17.123 1.00 83.62 357 GLN A N 1
ATOM 2819 C CA . GLN A 1 357 ? 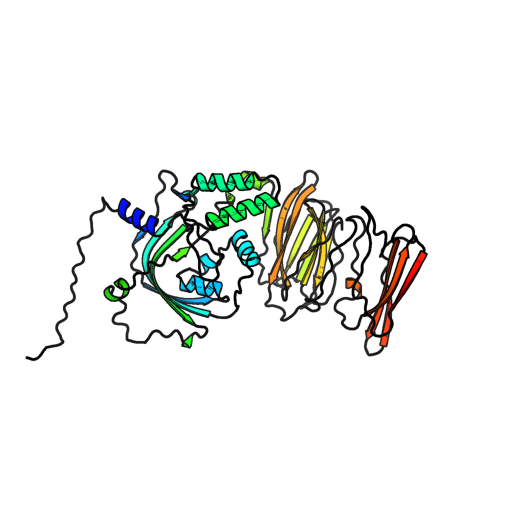-7.597 21.347 -16.579 1.00 83.62 357 GLN A CA 1
ATOM 2820 C C . GLN A 1 357 ? -6.891 21.771 -15.288 1.00 83.62 357 GLN A C 1
ATOM 2822 O O . GLN A 1 357 ? -6.891 22.950 -14.950 1.00 83.62 357 GLN A O 1
ATOM 2827 N N . HIS A 1 358 ? -6.298 20.829 -14.554 1.00 80.44 358 HIS A N 1
ATOM 2828 C CA . HIS A 1 358 ? -5.818 21.083 -13.190 1.00 80.44 358 HIS A CA 1
ATOM 2829 C C . HIS A 1 358 ? -4.335 20.726 -12.989 1.00 80.44 358 HIS A C 1
ATOM 2831 O O . HIS A 1 358 ? -3.793 20.865 -11.891 1.00 80.44 358 HIS A O 1
ATOM 2837 N N . GLY A 1 359 ? -3.658 20.296 -14.057 1.00 85.81 359 GLY A N 1
ATOM 2838 C CA . GLY A 1 359 ? -2.260 19.892 -14.014 1.00 85.81 359 GLY A CA 1
ATOM 2839 C C . GLY A 1 359 ? -2.070 18.580 -13.258 1.00 85.81 359 GLY A C 1
ATOM 2840 O O . GLY A 1 359 ? -2.887 17.675 -13.341 1.00 85.81 359 GLY A O 1
ATOM 2841 N N . GLN A 1 360 ? -0.968 18.452 -12.536 1.00 87.12 360 GLN A N 1
ATOM 2842 C CA . GLN A 1 360 ? -0.588 17.238 -11.836 1.00 87.12 360 GLN A CA 1
ATOM 2843 C C . GLN A 1 360 ? -1.524 16.924 -10.655 1.00 87.12 360 GLN A C 1
ATOM 2845 O O . GLN A 1 360 ? -1.519 17.618 -9.638 1.00 87.12 360 GLN A O 1
ATOM 2850 N N . MET A 1 361 ? -2.279 15.836 -10.791 1.00 87.81 361 MET A N 1
ATOM 2851 C CA . MET A 1 361 ? -3.272 15.334 -9.842 1.00 87.81 361 MET A CA 1
ATOM 2852 C C . MET A 1 361 ? -2.968 13.904 -9.411 1.00 87.81 361 MET A C 1
ATOM 2854 O O . MET A 1 361 ? -2.233 13.183 -10.079 1.00 87.81 361 MET A O 1
ATOM 2858 N N . TYR A 1 362 ? -3.542 13.484 -8.290 1.00 92.38 362 TYR A N 1
ATOM 2859 C CA . TYR A 1 362 ? -3.342 12.161 -7.710 1.00 92.38 362 TYR A CA 1
ATOM 2860 C C . TYR A 1 362 ? -4.155 11.120 -8.464 1.00 92.38 362 TYR A C 1
ATOM 2862 O O . TYR A 1 362 ? -5.382 11.183 -8.453 1.00 92.38 362 TYR A O 1
ATOM 2870 N N . SER A 1 363 ? -3.479 10.149 -9.072 1.00 91.94 363 SER A N 1
ATOM 2871 C CA . SER A 1 363 ? -4.143 9.008 -9.704 1.00 91.94 363 SER A CA 1
ATOM 2872 C C . SER A 1 363 ? -4.186 7.780 -8.805 1.00 91.94 363 SER A C 1
ATOM 2874 O O . SER A 1 363 ? -5.079 6.950 -8.924 1.00 91.94 363 SER A O 1
ATOM 2876 N N . ASP A 1 364 ? -3.200 7.635 -7.916 1.00 92.75 364 ASP A N 1
ATOM 2877 C CA . ASP A 1 364 ? -3.166 6.529 -6.966 1.00 92.75 364 ASP A CA 1
ATOM 2878 C C . ASP A 1 364 ? -2.381 6.888 -5.699 1.00 92.75 364 ASP A C 1
ATOM 2880 O O . ASP A 1 364 ? -1.536 7.787 -5.699 1.00 92.75 364 ASP A O 1
ATOM 2884 N N . VAL A 1 365 ? -2.658 6.163 -4.621 1.00 94.88 365 VAL A N 1
ATOM 2885 C CA . VAL A 1 365 ? -2.021 6.315 -3.316 1.00 94.88 365 VAL A CA 1
ATOM 2886 C C . VAL A 1 365 ? -2.021 4.985 -2.574 1.00 94.88 365 VAL A C 1
ATOM 2888 O O . VAL A 1 365 ? -3.027 4.275 -2.521 1.00 94.88 365 VAL A O 1
ATOM 2891 N N . GLN A 1 366 ? -0.883 4.667 -1.973 1.00 95.25 366 GLN A N 1
ATOM 2892 C CA . GLN A 1 366 ? -0.696 3.520 -1.099 1.00 95.25 366 GLN A CA 1
ATOM 2893 C C . GLN A 1 366 ? -0.020 3.980 0.191 1.00 95.25 366 GLN A C 1
ATOM 2895 O O . GLN A 1 366 ? 0.819 4.883 0.181 1.00 95.25 366 GLN A O 1
ATOM 2900 N N . GLY A 1 367 ? -0.406 3.370 1.308 1.00 93.94 367 GLY A N 1
ATOM 2901 C CA . GLY A 1 367 ? 0.271 3.582 2.581 1.00 93.94 367 GLY A CA 1
ATOM 2902 C C . GLY A 1 367 ? 1.525 2.719 2.682 1.00 93.94 367 GLY A C 1
ATOM 2903 O O . GLY A 1 367 ? 1.498 1.545 2.313 1.00 93.94 367 GLY A O 1
ATOM 2904 N N . VAL A 1 368 ? 2.603 3.291 3.210 1.00 92.25 368 VAL A N 1
ATOM 2905 C CA . VAL A 1 368 ? 3.773 2.546 3.687 1.00 92.25 368 VAL A CA 1
ATOM 2906 C C . VAL A 1 368 ? 3.535 2.253 5.163 1.00 92.25 368 VAL A C 1
ATOM 2908 O O . VAL A 1 368 ? 3.383 3.185 5.951 1.00 92.25 368 VAL A O 1
ATOM 2911 N N . TRP A 1 369 ? 3.467 0.977 5.536 1.00 93.94 369 TRP A N 1
ATOM 2912 C CA . TRP A 1 369 ? 3.085 0.541 6.883 1.00 93.94 369 TRP A CA 1
ATOM 2913 C C . TRP A 1 369 ? 4.266 -0.100 7.605 1.00 93.94 369 TRP A C 1
ATOM 2915 O O . TRP A 1 369 ? 4.995 -0.887 7.003 1.00 93.94 369 TRP A O 1
ATOM 2925 N N . ARG A 1 370 ? 4.421 0.204 8.894 1.00 89.88 370 ARG A N 1
ATOM 2926 C CA . ARG A 1 370 ? 5.420 -0.404 9.786 1.00 89.88 370 ARG A CA 1
ATOM 2927 C C . ARG A 1 370 ? 4.751 -1.007 11.017 1.00 89.88 370 ARG A C 1
ATOM 2929 O O . ARG A 1 370 ? 3.696 -0.530 11.425 1.00 89.88 370 ARG A O 1
ATOM 2936 N N . HIS A 1 371 ? 5.380 -2.006 11.626 1.00 88.56 371 HIS A N 1
ATOM 2937 C CA . HIS A 1 371 ? 4.750 -2.875 12.636 1.00 88.56 371 HIS A CA 1
ATOM 2938 C C . HIS A 1 371 ? 5.476 -2.892 13.985 1.00 88.56 371 HIS A C 1
ATOM 2940 O O . HIS A 1 371 ? 5.132 -3.662 14.871 1.00 88.56 371 HIS A O 1
ATOM 2946 N N . ASP A 1 372 ? 6.498 -2.060 14.153 1.00 82.12 372 ASP A N 1
ATOM 2947 C CA . ASP A 1 372 ? 7.392 -2.075 15.313 1.00 82.12 372 ASP A CA 1
ATOM 2948 C C . ASP A 1 372 ? 7.021 -1.063 16.414 1.00 82.12 372 ASP A C 1
ATOM 2950 O O . ASP A 1 372 ? 7.613 -1.097 17.489 1.00 82.12 372 ASP A O 1
ATOM 2954 N N . LEU A 1 373 ? 6.054 -0.167 16.172 1.00 84.94 373 LEU A N 1
ATOM 2955 C CA . LEU A 1 373 ? 5.709 0.912 17.113 1.00 84.94 373 LEU A CA 1
ATOM 2956 C C . LEU A 1 373 ? 4.655 0.523 18.150 1.00 84.94 373 LEU A C 1
ATOM 2958 O O . LEU A 1 373 ? 4.740 0.957 19.297 1.00 84.94 373 LEU A O 1
ATOM 2962 N N . ILE A 1 374 ? 3.666 -0.281 17.766 1.00 85.44 374 ILE A N 1
ATOM 2963 C CA . ILE A 1 374 ? 2.608 -0.718 18.675 1.00 85.44 374 ILE A CA 1
ATOM 2964 C C . ILE A 1 374 ? 2.358 -2.214 18.512 1.00 85.44 374 ILE A C 1
ATOM 2966 O O . ILE A 1 374 ? 2.293 -2.702 17.387 1.00 85.44 374 ILE A O 1
ATOM 2970 N N . PRO A 1 375 ? 2.185 -2.957 19.619 1.00 73.50 375 PRO A N 1
ATOM 2971 C CA . PRO A 1 375 ? 1.957 -4.397 19.556 1.00 73.50 375 PRO A CA 1
ATOM 2972 C C . PRO A 1 375 ? 0.586 -4.741 18.965 1.00 73.50 375 PRO A C 1
ATOM 2974 O O . PRO A 1 375 ? 0.395 -5.850 18.471 1.00 73.50 375 PRO A O 1
ATOM 2977 N N . ARG A 1 376 ? -0.380 -3.815 19.057 1.00 78.62 376 ARG A N 1
ATOM 2978 C CA . ARG A 1 376 ? -1.735 -3.985 18.533 1.00 78.62 376 ARG A CA 1
ATOM 2979 C C . ARG A 1 376 ? -2.416 -2.643 18.292 1.00 78.62 376 ARG A C 1
ATOM 2981 O O . ARG A 1 376 ? -2.369 -1.768 19.156 1.00 78.62 376 ARG A O 1
ATOM 2988 N N . VAL A 1 377 ? -3.102 -2.507 17.160 1.00 81.00 377 VAL A N 1
ATOM 2989 C CA . VAL A 1 377 ? -3.998 -1.376 16.897 1.00 81.00 377 VAL A CA 1
ATOM 2990 C C . VAL A 1 377 ? -5.371 -1.695 17.504 1.00 81.00 377 VAL A C 1
ATOM 2992 O O . VAL A 1 377 ? -5.934 -2.767 17.283 1.00 81.00 377 VAL A O 1
ATOM 2995 N N . LEU A 1 378 ? -5.936 -0.778 18.294 1.00 80.12 378 LEU A N 1
ATOM 2996 C CA . LEU A 1 378 ? -7.301 -0.945 18.803 1.00 80.12 378 LEU A CA 1
ATOM 2997 C C . LEU A 1 378 ? -8.301 -0.957 17.643 1.00 80.12 378 LEU A C 1
ATOM 2999 O O . LEU A 1 378 ? -8.203 -0.132 16.737 1.00 80.12 378 LEU A O 1
ATOM 3003 N N . LYS A 1 379 ? -9.275 -1.875 17.704 1.00 79.69 379 LYS A N 1
ATOM 3004 C CA . LYS A 1 379 ? -10.287 -2.080 16.654 1.00 79.69 379 LYS A CA 1
ATOM 3005 C C . LYS A 1 379 ? -9.706 -2.462 15.278 1.00 79.69 379 LYS A C 1
ATOM 3007 O O . LYS A 1 379 ? -10.357 -2.290 14.255 1.00 79.69 379 LYS A O 1
ATOM 3012 N N . GLU A 1 380 ? -8.495 -3.024 15.240 1.00 79.75 380 GLU A N 1
ATOM 3013 C CA . GLU A 1 380 ? -7.870 -3.511 13.994 1.00 79.75 380 GLU A CA 1
ATOM 3014 C C . GLU A 1 380 ? -8.629 -4.664 13.328 1.00 79.75 380 GLU A C 1
ATOM 3016 O O . GLU A 1 380 ? -8.530 -4.855 12.117 1.00 79.75 380 GLU A O 1
ATOM 3021 N N . ASP A 1 381 ? -9.375 -5.433 14.125 1.00 80.88 381 ASP A N 1
ATOM 3022 C CA . ASP A 1 381 ? -10.181 -6.556 13.653 1.00 80.88 381 ASP A CA 1
ATOM 3023 C C . ASP A 1 381 ? -11.606 -6.112 13.259 1.00 80.88 381 ASP A C 1
ATOM 3025 O O . ASP A 1 381 ? -12.426 -6.962 12.911 1.00 80.88 381 ASP A O 1
ATOM 3029 N N . ASP A 1 382 ? -11.913 -4.804 13.282 1.00 83.69 382 ASP A N 1
ATOM 3030 C CA . ASP A 1 382 ? -13.184 -4.290 12.768 1.00 83.69 382 ASP A CA 1
ATOM 3031 C C . ASP A 1 382 ? -13.323 -4.693 11.297 1.00 83.69 382 ASP A C 1
ATOM 3033 O O . ASP A 1 382 ? -12.443 -4.438 10.464 1.00 83.69 382 ASP A O 1
ATOM 3037 N N . VAL A 1 383 ? -14.439 -5.339 10.973 1.00 80.50 383 VAL A N 1
ATOM 3038 C CA . VAL A 1 383 ? -14.763 -5.758 9.612 1.00 80.50 383 VAL A CA 1
ATOM 3039 C C . VAL A 1 383 ? -15.654 -4.697 8.991 1.00 80.50 383 VAL A C 1
ATOM 3041 O O . VAL A 1 383 ? -16.748 -4.422 9.478 1.00 80.50 383 VAL A O 1
ATOM 3044 N N . TYR A 1 384 ? -15.180 -4.118 7.896 1.00 83.38 384 TYR A N 1
ATOM 3045 C CA . TYR A 1 384 ? -15.976 -3.222 7.077 1.00 83.38 384 TYR A CA 1
ATOM 3046 C C . TYR A 1 384 ? -16.758 -4.045 6.063 1.00 83.38 384 TYR A C 1
ATOM 3048 O O . TYR A 1 384 ? -16.177 -4.875 5.362 1.00 83.38 384 TYR A O 1
ATOM 3056 N N . SER A 1 385 ? -18.070 -3.833 6.001 1.00 82.88 385 SER A N 1
ATOM 3057 C CA . SER A 1 385 ? -18.878 -4.350 4.902 1.00 82.88 385 SER A CA 1
ATOM 3058 C C . SER A 1 385 ? -18.525 -3.631 3.602 1.00 82.88 385 SER A C 1
ATOM 3060 O O . SER A 1 385 ? -17.974 -2.527 3.617 1.00 82.88 385 SER A O 1
ATOM 3062 N N . ASP A 1 386 ? -18.907 -4.227 2.476 1.00 82.19 386 ASP A N 1
ATOM 3063 C CA . ASP A 1 386 ? -18.843 -3.539 1.192 1.00 82.19 386 ASP A CA 1
ATOM 3064 C C . ASP A 1 386 ? -19.723 -2.282 1.209 1.00 82.19 386 ASP A C 1
ATOM 3066 O O . ASP A 1 386 ? -20.790 -2.243 1.832 1.00 82.19 386 ASP A O 1
ATOM 3070 N N . TYR A 1 387 ? -19.272 -1.245 0.505 1.00 83.19 387 TYR A N 1
ATOM 3071 C CA . TYR A 1 387 ? -20.082 -0.060 0.260 1.00 83.19 387 TYR A CA 1
ATOM 3072 C C . TYR A 1 387 ? -21.102 -0.365 -0.838 1.00 83.19 387 TYR A C 1
ATOM 3074 O O . TYR A 1 387 ? -20.732 -0.635 -1.980 1.00 83.19 387 TYR A O 1
ATOM 3082 N N . LEU A 1 388 ? -22.385 -0.308 -0.482 1.00 82.94 388 LEU A N 1
ATOM 3083 C CA . LEU A 1 388 ? -23.512 -0.519 -1.389 1.00 82.94 388 LEU A CA 1
ATOM 3084 C C . LEU A 1 388 ? -24.300 0.783 -1.550 1.00 82.94 388 LEU A C 1
ATOM 3086 O O . LEU A 1 388 ? -24.560 1.480 -0.569 1.00 82.94 388 LEU A O 1
ATOM 3090 N N . GLY A 1 389 ? -24.703 1.093 -2.781 1.00 81.19 389 GLY A N 1
ATOM 3091 C CA . GLY A 1 389 ? -25.426 2.318 -3.118 1.00 81.19 389 GLY A CA 1
ATOM 3092 C C . GLY A 1 389 ? -24.790 3.076 -4.279 1.00 81.19 389 GLY A C 1
ATOM 3093 O O . GLY A 1 389 ? -24.130 2.489 -5.134 1.00 81.19 389 GLY A O 1
ATOM 3094 N N . ASP A 1 390 ? -25.028 4.385 -4.308 1.00 81.75 390 ASP A N 1
ATOM 3095 C CA . ASP A 1 390 ? -24.501 5.303 -5.316 1.00 81.75 390 ASP A CA 1
ATOM 3096 C C . ASP A 1 390 ? -23.218 5.995 -4.815 1.00 81.75 390 ASP A C 1
ATOM 3098 O O . ASP A 1 390 ? -22.944 6.094 -3.621 1.00 81.75 390 ASP A O 1
ATOM 3102 N N . SER A 1 391 ? -22.437 6.481 -5.768 1.00 81.00 391 SER A N 1
ATOM 3103 C CA . SER A 1 391 ? -21.290 7.371 -5.625 1.00 81.00 391 SER A CA 1
ATOM 3104 C C . SER A 1 391 ? -21.634 8.834 -5.317 1.00 81.00 391 SER A C 1
ATOM 3106 O O . SER A 1 391 ? -20.715 9.610 -5.055 1.00 81.00 391 SER A O 1
ATOM 3108 N N . ASN A 1 392 ? -22.915 9.220 -5.372 1.00 79.88 392 ASN A N 1
ATOM 3109 C CA . ASN A 1 392 ? -23.367 10.580 -5.087 1.00 79.88 392 ASN A CA 1
ATOM 3110 C C . ASN A 1 392 ? -23.709 10.785 -3.606 1.00 79.88 392 ASN A C 1
ATOM 3112 O O . ASN A 1 392 ? -24.261 9.913 -2.935 1.00 79.88 392 ASN A O 1
ATOM 3116 N N . GLY A 1 393 ? -23.473 12.004 -3.121 1.00 83.62 393 GLY A N 1
ATOM 3117 C CA . GLY A 1 393 ? -23.872 12.448 -1.788 1.00 83.62 393 GLY A CA 1
ATOM 3118 C C . GLY A 1 393 ? -22.701 12.948 -0.953 1.00 83.62 393 GLY A C 1
ATOM 3119 O O . GLY A 1 393 ? -21.557 13.014 -1.395 1.00 83.62 393 GLY A O 1
ATOM 3120 N N . ARG A 1 394 ? -22.995 13.341 0.288 1.00 87.19 394 A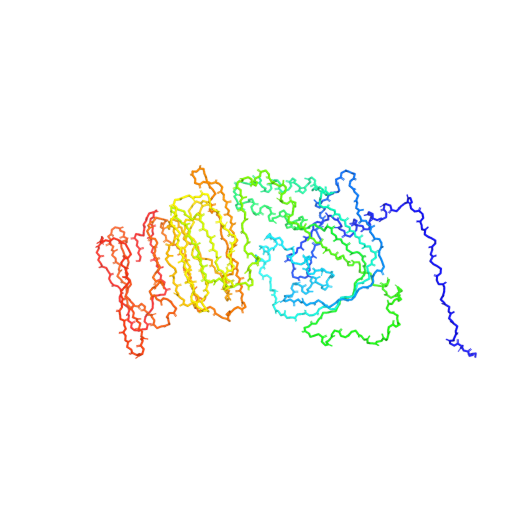RG A N 1
ATOM 3121 C CA . ARG A 1 394 ? -21.960 13.719 1.250 1.00 87.19 394 ARG A CA 1
ATOM 3122 C C . ARG A 1 394 ? -21.625 12.501 2.094 1.00 87.19 394 ARG A C 1
ATOM 3124 O O . ARG A 1 394 ? -22.486 12.034 2.839 1.00 87.19 394 ARG A O 1
ATOM 3131 N N . ALA A 1 395 ? -20.392 12.010 1.993 1.00 89.19 395 ALA A N 1
ATOM 3132 C CA . ALA A 1 395 ? -19.944 10.935 2.863 1.00 89.19 395 ALA A CA 1
ATOM 3133 C C . ALA A 1 395 ? -20.064 11.341 4.336 1.00 89.19 395 ALA A C 1
ATOM 3135 O O . ALA A 1 395 ? -19.942 12.508 4.709 1.00 89.19 395 ALA A O 1
ATOM 3136 N N . PHE A 1 396 ? -20.291 10.344 5.176 1.00 91.75 396 PHE A N 1
ATOM 3137 C CA . PHE A 1 396 ? -20.314 10.483 6.620 1.00 91.75 396 PHE A CA 1
ATOM 3138 C C . PHE A 1 396 ? -19.696 9.236 7.245 1.00 91.75 396 PHE A C 1
ATOM 3140 O O . PHE A 1 396 ? -19.642 8.173 6.628 1.00 91.75 396 PHE A O 1
ATOM 3147 N N . ASN A 1 397 ? -19.181 9.390 8.459 1.00 91.62 397 ASN A N 1
ATOM 3148 C CA . ASN A 1 397 ? -18.575 8.306 9.213 1.00 91.62 397 ASN A CA 1
ATOM 3149 C C . ASN A 1 397 ? -18.813 8.550 10.704 1.00 91.62 397 ASN A C 1
ATOM 3151 O O . ASN A 1 397 ? -18.126 9.366 11.322 1.00 91.62 397 ASN A O 1
ATOM 3155 N N . ASP A 1 398 ? -19.775 7.834 11.286 1.00 93.44 398 ASP A N 1
ATOM 3156 C CA . ASP A 1 398 ? -20.126 7.980 12.703 1.00 93.44 398 ASP A CA 1
ATOM 3157 C C . ASP A 1 398 ? -19.057 7.414 13.652 1.00 93.44 398 ASP A C 1
ATOM 3159 O O . ASP A 1 398 ? -19.137 7.625 14.865 1.00 93.44 398 ASP A O 1
ATOM 3163 N N . ARG A 1 399 ? -17.981 6.799 13.131 1.00 90.12 399 ARG A N 1
ATOM 3164 C CA . ARG A 1 399 ? -16.799 6.458 13.935 1.00 90.12 399 ARG A CA 1
ATOM 3165 C C . ARG A 1 399 ? -16.162 7.687 14.583 1.00 90.12 399 ARG A C 1
ATOM 3167 O O . ARG A 1 399 ? -15.549 7.544 15.632 1.00 90.12 399 ARG A O 1
ATOM 3174 N N . VAL A 1 400 ? -16.372 8.893 14.048 1.00 90.62 400 VAL A N 1
ATOM 3175 C CA . VAL A 1 400 ? -15.945 10.141 14.710 1.00 90.62 400 VAL A CA 1
ATOM 3176 C C . VAL A 1 400 ? -16.608 10.351 16.080 1.00 90.62 400 VAL A C 1
ATOM 3178 O O . VAL A 1 400 ? -16.045 11.034 16.929 1.00 90.62 400 VAL A O 1
ATOM 3181 N N . LEU A 1 401 ? -17.787 9.762 16.304 1.00 90.69 401 LEU A N 1
ATOM 3182 C CA . LEU A 1 401 ? -18.535 9.853 17.561 1.00 90.69 401 LEU A CA 1
ATOM 3183 C C . LEU A 1 401 ? -18.246 8.666 18.485 1.00 90.69 401 LEU A C 1
ATOM 3185 O O . LEU A 1 401 ? -18.167 8.833 19.696 1.00 90.69 401 LEU A O 1
ATOM 3189 N N . VAL A 1 402 ? -18.094 7.469 17.912 1.00 89.06 402 VAL A N 1
ATOM 3190 C CA . VAL A 1 402 ? -17.872 6.222 18.666 1.00 89.06 402 VAL A CA 1
ATOM 3191 C C . VAL A 1 402 ? -16.398 6.048 19.061 1.00 89.06 402 VAL A C 1
ATOM 3193 O O . VAL A 1 402 ? -16.081 5.490 20.115 1.00 89.06 402 VAL A O 1
ATOM 3196 N N . GLY A 1 403 ? -15.481 6.504 18.206 1.00 87.19 403 GLY A N 1
ATOM 3197 C CA . GLY A 1 403 ? -14.038 6.343 18.351 1.00 87.19 403 GLY A CA 1
ATOM 3198 C C . GLY A 1 403 ? -13.626 4.894 18.622 1.00 87.19 403 GLY A C 1
ATOM 3199 O O . GLY A 1 403 ? -14.205 3.935 18.098 1.00 87.19 403 GLY A O 1
ATOM 3200 N N . ASN A 1 404 ? -12.641 4.730 19.505 1.00 86.12 404 ASN A N 1
ATOM 3201 C CA . ASN A 1 404 ? -12.194 3.425 19.995 1.00 86.12 404 ASN A CA 1
ATOM 3202 C C . ASN A 1 404 ? -12.853 3.024 21.326 1.00 86.12 404 ASN A C 1
ATOM 3204 O O . ASN A 1 404 ? -12.339 2.148 22.018 1.00 86.12 404 ASN A O 1
ATOM 3208 N N . SER A 1 405 ? -14.000 3.620 21.682 1.00 85.12 405 SER A N 1
ATOM 3209 C CA . SER A 1 405 ? -14.723 3.215 22.890 1.00 85.12 405 SER A CA 1
ATOM 3210 C C . SER A 1 405 ? -15.224 1.773 22.774 1.00 85.12 405 SER A C 1
ATOM 3212 O O . SER A 1 405 ? -15.757 1.371 21.733 1.00 85.12 405 SER A O 1
ATOM 3214 N N . ASN A 1 406 ? -15.040 1.016 23.859 1.00 84.44 406 ASN A N 1
ATOM 3215 C CA . ASN A 1 406 ? -15.558 -0.342 24.034 1.00 84.44 406 ASN A CA 1
ATOM 3216 C C . ASN A 1 406 ? -16.918 -0.356 24.754 1.00 84.44 406 ASN A C 1
ATOM 3218 O O . ASN A 1 406 ? -17.555 -1.403 24.821 1.00 84.44 406 ASN A O 1
ATOM 3222 N N . SER A 1 407 ? -17.342 0.777 25.321 1.00 88.69 407 SER A N 1
ATOM 3223 C CA . SER A 1 407 ? -18.592 0.924 26.078 1.00 88.69 407 SER A CA 1
ATOM 3224 C C . SER A 1 407 ? -19.715 1.567 25.265 1.00 88.69 407 SER A C 1
ATOM 3226 O O . SER A 1 407 ? -20.881 1.423 25.632 1.00 88.69 407 SER A O 1
ATOM 3228 N N . VAL A 1 408 ? -19.391 2.236 24.153 1.00 92.88 408 VAL A N 1
ATOM 3229 C CA . VAL A 1 408 ? -20.393 2.805 23.245 1.00 92.88 408 VAL A CA 1
ATOM 3230 C C . VAL A 1 408 ? -21.117 1.687 22.492 1.00 92.88 408 VAL A C 1
ATOM 3232 O O . VAL A 1 408 ? -20.496 0.926 21.748 1.00 92.88 408 VAL A O 1
ATOM 3235 N N . ARG A 1 409 ? -22.446 1.630 22.625 1.00 93.56 409 ARG A N 1
ATOM 3236 C CA . ARG A 1 409 ? -23.326 0.694 21.905 1.00 93.56 409 ARG A CA 1
ATOM 3237 C C . ARG A 1 409 ? -24.496 1.411 21.240 1.00 93.56 409 ARG A C 1
ATOM 3239 O O . ARG A 1 409 ? -25.024 2.380 21.786 1.00 93.56 409 ARG A O 1
ATOM 3246 N N . ALA A 1 410 ? -24.919 0.936 20.069 1.00 96.19 410 ALA A N 1
ATOM 3247 C CA . ALA A 1 410 ? -26.165 1.390 19.454 1.00 96.19 410 ALA A CA 1
ATOM 3248 C C . ALA A 1 410 ? -27.359 0.880 20.276 1.00 96.19 410 ALA A C 1
ATOM 3250 O O . ALA A 1 410 ? -27.351 -0.257 20.737 1.00 96.19 410 ALA A O 1
ATOM 3251 N N . THR A 1 411 ? -28.376 1.720 20.458 1.00 97.19 411 THR A N 1
ATOM 3252 C CA . THR A 1 411 ? -29.619 1.382 21.186 1.00 97.19 411 THR A CA 1
ATOM 3253 C C . THR A 1 411 ? -30.869 1.584 20.344 1.00 97.19 411 THR A C 1
ATOM 3255 O O . THR A 1 411 ? -31.912 1.009 20.625 1.00 97.19 411 THR A O 1
ATOM 3258 N N . SER A 1 412 ? -30.798 2.409 19.301 1.00 97.88 412 SER A N 1
ATOM 3259 C CA . SER A 1 412 ? -31.848 2.475 18.288 1.00 97.88 412 SER A CA 1
ATOM 3260 C C . SER A 1 412 ? -31.322 3.077 16.996 1.00 97.88 412 SER A C 1
ATOM 3262 O O . SER A 1 412 ? -30.328 3.810 16.998 1.00 97.88 412 SER A O 1
ATOM 3264 N N . VAL A 1 413 ? -32.027 2.793 15.909 1.00 98.06 413 VAL A N 1
ATOM 3265 C CA . VAL A 1 413 ? -31.861 3.449 14.617 1.00 98.06 413 VAL A CA 1
ATOM 3266 C C . VAL A 1 413 ? -33.210 4.015 14.175 1.00 98.06 413 VAL A C 1
ATOM 3268 O O . VAL A 1 413 ? -34.237 3.340 14.242 1.00 98.06 413 VAL A O 1
ATOM 3271 N N . GLU A 1 414 ? -33.214 5.281 13.768 1.00 98.25 414 GLU A N 1
ATOM 3272 C CA . GLU A 1 414 ? -34.327 5.921 13.070 1.00 98.25 414 GLU A CA 1
ATOM 3273 C C . GLU A 1 414 ? -33.996 5.955 11.578 1.00 98.25 414 GLU A C 1
ATOM 3275 O O . GLU A 1 414 ? -32.950 6.463 11.171 1.00 98.25 414 GLU A O 1
ATOM 3280 N N . ILE A 1 415 ? -34.904 5.431 10.762 1.00 98.00 415 ILE A N 1
ATOM 3281 C CA . ILE A 1 415 ? -34.847 5.481 9.305 1.00 98.00 415 ILE A CA 1
ATOM 3282 C C . ILE A 1 415 ? -36.066 6.262 8.835 1.00 98.00 415 ILE A C 1
ATOM 3284 O O . ILE A 1 415 ? -37.190 5.969 9.236 1.00 98.00 415 ILE A O 1
ATOM 3288 N N . ARG A 1 416 ? -35.864 7.261 7.980 1.00 98.12 416 ARG A N 1
ATOM 3289 C CA . ARG A 1 416 ? -36.967 7.948 7.303 1.00 98.12 416 ARG A CA 1
ATOM 3290 C C . ARG A 1 416 ? -37.081 7.426 5.885 1.00 98.12 416 ARG A C 1
ATOM 3292 O O . ARG A 1 416 ? -36.064 7.363 5.195 1.00 98.12 416 ARG A O 1
ATOM 3299 N N . SER A 1 417 ? -38.287 7.071 5.458 1.00 97.25 417 SER A N 1
ATOM 3300 C CA . SER A 1 417 ? -38.505 6.547 4.110 1.00 97.25 417 SER A CA 1
ATOM 3301 C C . SER A 1 417 ? -39.849 6.946 3.502 1.00 97.25 417 SER A C 1
ATOM 3303 O O . SER A 1 417 ? -40.850 7.159 4.190 1.00 97.25 417 SER A O 1
ATOM 3305 N N . GLY A 1 418 ? -39.848 7.063 2.177 1.00 94.88 418 GLY A N 1
ATOM 3306 C CA . GLY A 1 418 ? -41.020 7.178 1.313 1.00 94.88 418 GLY A CA 1
ATOM 3307 C C . GLY A 1 418 ? -40.864 6.213 0.140 1.00 94.88 418 GLY A C 1
ATOM 3308 O O . GLY A 1 418 ? -40.785 5.006 0.345 1.00 94.88 418 GLY A O 1
ATOM 3309 N N . ASP A 1 419 ? -40.729 6.746 -1.076 1.00 92.75 419 ASP A N 1
ATOM 3310 C CA . ASP A 1 419 ? -40.372 5.947 -2.264 1.00 92.75 419 ASP A CA 1
ATOM 3311 C C . ASP A 1 419 ? -38.904 5.460 -2.236 1.00 92.75 419 ASP A C 1
ATOM 3313 O O . ASP A 1 419 ? -38.493 4.612 -3.029 1.00 92.75 419 ASP A O 1
ATOM 3317 N N .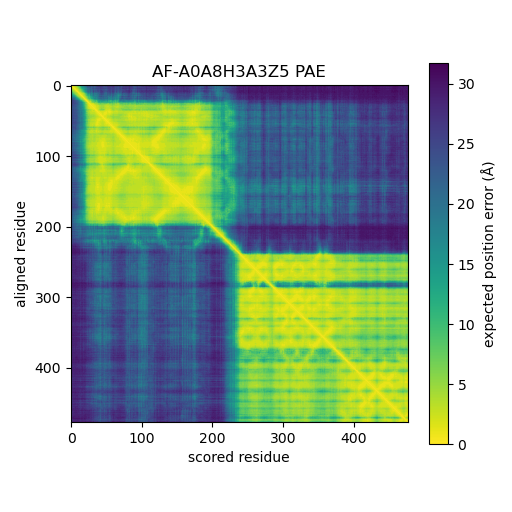 CYS A 1 420 ? -38.090 6.022 -1.338 1.00 94.31 420 CYS A N 1
ATOM 3318 C CA . CYS A 1 420 ? -36.711 5.631 -1.063 1.00 94.31 420 CYS A CA 1
ATOM 3319 C C . CYS A 1 420 ? -36.338 5.917 0.398 1.00 94.31 420 CYS A C 1
ATOM 3321 O O . CYS A 1 420 ? -37.135 6.490 1.142 1.00 94.31 420 CYS A O 1
ATOM 3323 N N . ILE A 1 421 ? -35.127 5.537 0.811 1.00 95.94 421 ILE A N 1
ATOM 3324 C CA . ILE A 1 421 ? -34.574 5.922 2.112 1.00 95.94 421 ILE A CA 1
ATOM 3325 C C . ILE A 1 421 ? -34.144 7.390 2.051 1.00 95.94 421 ILE A C 1
ATOM 3327 O O . ILE A 1 421 ? -33.261 7.757 1.279 1.00 95.94 421 ILE A O 1
ATOM 3331 N N . ASP A 1 422 ? -34.779 8.229 2.865 1.00 95.94 422 ASP A N 1
ATOM 3332 C CA . ASP A 1 422 ? -34.521 9.667 2.939 1.00 95.94 422 ASP A CA 1
ATOM 3333 C C . ASP A 1 422 ? -33.403 10.001 3.923 1.00 95.94 422 ASP A C 1
ATOM 3335 O O . ASP A 1 422 ? -32.608 10.905 3.663 1.00 95.94 422 ASP A O 1
ATOM 3339 N N . SER A 1 423 ? -33.347 9.303 5.064 1.00 97.00 423 SER A N 1
ATOM 3340 C CA . SER A 1 423 ? -32.285 9.507 6.050 1.00 97.00 423 SER A CA 1
ATOM 3341 C C . SER A 1 423 ? -32.136 8.362 7.043 1.00 97.00 423 SER A C 1
ATOM 3343 O O . SER A 1 423 ? -33.106 7.655 7.318 1.00 97.00 423 SER A O 1
ATOM 3345 N N . ILE A 1 424 ? -30.957 8.273 7.655 1.00 97.31 424 ILE A N 1
ATOM 3346 C CA . ILE A 1 424 ? -30.654 7.384 8.780 1.00 97.31 424 ILE A CA 1
ATOM 3347 C C . ILE A 1 424 ? -30.066 8.180 9.954 1.00 97.31 424 ILE A C 1
ATOM 3349 O O . ILE A 1 424 ? -29.326 9.148 9.759 1.00 97.31 424 ILE A O 1
ATOM 3353 N N . GLN A 1 425 ? -30.407 7.790 11.179 1.00 97.94 425 GLN A N 1
ATOM 3354 C CA . GLN A 1 425 ? -29.867 8.371 12.403 1.00 97.94 425 GLN A CA 1
ATOM 3355 C C . GLN A 1 425 ? -29.743 7.298 13.484 1.00 97.94 425 GLN A C 1
ATOM 3357 O O . GLN A 1 425 ? -30.707 6.593 13.777 1.00 97.94 425 GLN A O 1
ATOM 3362 N N . PHE A 1 426 ? -28.573 7.193 14.109 1.00 97.75 426 PHE A N 1
ATOM 3363 C CA . PHE A 1 426 ? -28.354 6.264 15.213 1.00 97.75 426 PHE A CA 1
ATOM 3364 C C . PHE A 1 426 ? -28.460 6.969 16.558 1.00 97.75 426 PHE A C 1
ATOM 3366 O O . PHE A 1 426 ? -28.111 8.141 16.711 1.00 97.75 426 PHE A O 1
ATOM 3373 N N . THR A 1 427 ? -28.899 6.215 17.559 1.00 97.88 427 THR A N 1
ATOM 3374 C CA . THR A 1 427 ? -28.793 6.603 18.962 1.00 97.88 427 THR A CA 1
ATOM 3375 C C . THR A 1 427 ? -27.870 5.640 19.684 1.00 97.88 427 THR A C 1
ATOM 3377 O O . THR A 1 427 ? -28.109 4.430 19.697 1.00 97.88 427 THR A O 1
ATOM 3380 N N . TYR A 1 428 ? -26.845 6.187 20.320 1.00 97.06 428 TYR A N 1
ATOM 3381 C CA . TYR A 1 428 ? -25.849 5.453 21.081 1.00 97.06 428 TYR A CA 1
ATOM 3382 C C . TYR A 1 428 ? -26.013 5.700 22.580 1.00 97.06 428 TYR A C 1
ATOM 3384 O O . TYR A 1 428 ? -26.535 6.734 23.003 1.00 97.06 428 TYR A O 1
ATOM 3392 N N . VAL A 1 429 ? -25.546 4.743 23.374 1.00 95.69 429 VAL A N 1
ATOM 3393 C CA . VAL A 1 429 ? -25.311 4.892 24.810 1.00 95.69 429 VAL A CA 1
ATOM 3394 C C . VAL A 1 429 ? -23.849 4.580 25.081 1.00 95.69 429 VAL A C 1
ATOM 3396 O O . VAL A 1 429 ? -23.344 3.574 24.590 1.00 95.69 429 VAL A O 1
ATOM 3399 N N . ASP A 1 430 ? -23.192 5.435 25.857 1.00 94.69 430 ASP A N 1
ATOM 3400 C CA . ASP A 1 430 ? -21.873 5.186 26.432 1.00 94.69 430 ASP A CA 1
ATOM 3401 C C . ASP A 1 430 ? -21.985 5.006 27.947 1.00 94.69 430 ASP A C 1
ATOM 3403 O O . ASP A 1 430 ? -22.716 5.746 28.605 1.00 94.69 430 ASP A O 1
ATOM 3407 N N . VAL A 1 431 ? -21.262 4.041 28.506 1.00 91.56 431 VAL A N 1
ATOM 3408 C CA . VAL A 1 431 ? -21.224 3.792 29.950 1.00 91.56 431 VAL A CA 1
ATOM 3409 C C . VAL A 1 431 ? -19.888 4.278 30.491 1.00 91.56 431 VAL A C 1
ATOM 3411 O O . VAL A 1 431 ? -18.878 3.587 30.383 1.00 91.56 431 VAL A O 1
ATOM 3414 N N . ILE A 1 432 ? -19.892 5.457 31.110 1.00 89.75 432 ILE A N 1
ATOM 3415 C CA . ILE A 1 432 ? -18.697 6.075 31.696 1.00 89.75 432 ILE A CA 1
ATOM 3416 C C . ILE A 1 432 ? -18.892 6.116 33.211 1.00 89.75 432 ILE A C 1
ATOM 3418 O O . ILE A 1 432 ? -19.888 6.652 33.698 1.00 89.75 432 ILE A O 1
ATOM 3422 N N . ASP A 1 433 ? -17.975 5.501 33.961 1.00 90.75 433 ASP A N 1
ATOM 3423 C CA . ASP A 1 433 ? -18.027 5.404 35.430 1.00 90.75 433 ASP A CA 1
ATOM 3424 C C . ASP A 1 433 ? -19.368 4.862 35.971 1.00 90.75 433 ASP A C 1
ATOM 3426 O O . ASP A 1 433 ? -19.889 5.305 36.997 1.00 90.75 433 ASP A O 1
ATOM 3430 N N . GLY A 1 434 ? -19.960 3.905 35.246 1.00 89.44 434 GLY A N 1
ATOM 3431 C CA . GLY A 1 434 ? -21.243 3.285 35.593 1.00 89.44 434 GLY A CA 1
ATOM 3432 C C . GLY A 1 434 ? -22.474 4.160 35.330 1.00 89.44 434 GLY A C 1
ATOM 3433 O O . GLY A 1 434 ? -23.571 3.792 35.747 1.00 89.44 434 GLY A O 1
ATOM 3434 N N . ARG A 1 435 ? -22.321 5.308 34.657 1.00 93.44 435 ARG A N 1
ATOM 3435 C CA . ARG A 1 435 ? -23.431 6.164 34.217 1.00 93.44 435 ARG A CA 1
ATOM 3436 C C . ARG A 1 435 ? -23.621 6.068 32.713 1.00 93.44 435 ARG A C 1
ATOM 3438 O O . ARG A 1 435 ? -22.655 6.133 31.959 1.00 93.44 435 ARG A O 1
ATOM 3445 N N . GLU A 1 436 ? -24.877 5.958 32.295 1.00 94.56 436 GLU A N 1
ATOM 3446 C CA . GLU A 1 436 ? -25.250 5.931 30.883 1.00 94.56 436 GLU A CA 1
ATOM 3447 C C . GLU A 1 436 ? -25.387 7.346 30.312 1.00 94.56 436 GLU A C 1
ATOM 3449 O O . GLU A 1 436 ? -26.136 8.183 30.823 1.00 94.56 436 GLU A O 1
ATOM 3454 N N . TYR A 1 437 ? -24.689 7.591 29.210 1.00 95.00 437 TYR A N 1
ATOM 3455 C CA . TYR A 1 437 ? -24.733 8.817 28.430 1.00 95.00 437 TYR A CA 1
ATOM 3456 C C . TYR A 1 437 ? -25.316 8.506 27.059 1.00 95.00 437 TYR A C 1
ATOM 3458 O O . TYR A 1 437 ? -24.665 7.900 26.210 1.00 95.00 437 TYR A O 1
ATOM 3466 N N . LYS A 1 438 ? -26.565 8.922 26.843 1.00 96.12 438 LYS A N 1
ATOM 3467 C CA . LYS A 1 438 ? -27.276 8.723 25.579 1.00 96.12 438 LYS A CA 1
ATOM 3468 C C . LYS A 1 438 ? -27.055 9.910 24.645 1.00 96.12 438 LYS A C 1
ATOM 3470 O O . LYS A 1 438 ? -27.253 11.055 25.050 1.00 96.12 438 LYS A O 1
ATOM 3475 N N . PHE A 1 439 ? -26.699 9.645 23.393 1.00 96.44 439 PHE A N 1
ATOM 3476 C CA . PHE A 1 439 ? -26.514 10.674 22.369 1.00 96.44 439 PHE A CA 1
ATOM 3477 C C . PHE A 1 439 ? -26.940 10.178 20.985 1.00 96.44 439 PHE A C 1
ATOM 3479 O O . PHE A 1 439 ? -26.991 8.979 20.724 1.00 96.44 439 PHE A O 1
ATOM 3486 N N . MET A 1 440 ? -27.276 11.113 20.097 1.00 97.00 440 MET A N 1
ATOM 3487 C CA . MET A 1 440 ? -27.726 10.825 18.734 1.00 97.00 440 MET A CA 1
ATOM 3488 C C . MET A 1 440 ? -26.681 11.298 17.729 1.00 97.00 440 MET A C 1
ATOM 3490 O O . MET A 1 440 ? -26.042 12.333 17.933 1.00 97.00 440 MET A O 1
ATOM 3494 N N . THR A 1 441 ? -26.532 10.570 16.629 1.00 96.94 441 THR A N 1
ATOM 3495 C CA . THR A 1 441 ? -25.725 11.027 15.493 1.00 96.94 441 THR A CA 1
ATOM 3496 C C . THR A 1 441 ? -26.409 12.204 14.802 1.00 96.94 441 THR A C 1
ATOM 3498 O O . THR A 1 441 ? -27.619 12.407 14.961 1.00 96.94 441 THR A O 1
ATOM 3501 N N . PRO A 1 442 ? -25.690 12.982 13.978 1.00 96.25 442 PRO A N 1
ATOM 3502 C CA . PRO A 1 442 ? -26.339 13.769 12.944 1.00 96.25 442 PRO A CA 1
ATOM 3503 C C . PRO A 1 442 ? -27.267 12.878 12.113 1.00 96.25 442 PRO A C 1
ATOM 3505 O O . PRO A 1 442 ? -26.985 11.701 11.885 1.00 96.25 442 PRO A O 1
ATOM 3508 N N . ARG A 1 443 ? -28.388 13.441 11.666 1.00 96.81 443 ARG A N 1
ATOM 3509 C CA . ARG A 1 443 ? -29.231 12.775 10.677 1.00 96.81 443 ARG A CA 1
ATOM 3510 C C . ARG A 1 443 ? -28.521 12.838 9.328 1.00 96.81 443 ARG A C 1
ATOM 3512 O O . ARG A 1 443 ? -28.255 13.933 8.831 1.00 96.81 443 ARG A O 1
ATOM 3519 N N . HIS A 1 444 ? -28.254 11.680 8.739 1.00 95.56 444 HIS A N 1
ATOM 3520 C CA . HIS A 1 444 ? -27.603 11.571 7.438 1.00 95.56 444 HIS A CA 1
ATOM 3521 C C . HIS A 1 444 ? -28.668 11.408 6.363 1.00 95.56 444 HIS A C 1
ATOM 3523 O O . HIS A 1 444 ? -29.256 10.336 6.238 1.00 95.56 444 HIS A O 1
ATOM 3529 N N . GLY A 1 445 ? -28.958 12.490 5.638 1.00 94.00 445 GLY A N 1
ATOM 3530 C CA . GLY A 1 445 ? -29.998 12.539 4.611 1.00 94.00 445 GLY A CA 1
ATOM 3531 C C . GLY A 1 445 ? -30.951 13.729 4.763 1.00 94.00 445 GLY A C 1
ATOM 3532 O O . GLY A 1 445 ? -30.664 14.693 5.475 1.00 94.00 445 GLY A O 1
ATOM 3533 N N . GLY A 1 446 ? -32.077 13.679 4.053 1.00 94.19 446 GLY A N 1
ATOM 3534 C CA . GLY A 1 446 ? -33.076 14.747 4.009 1.00 94.19 446 GLY A CA 1
ATOM 3535 C C . GLY A 1 446 ? -34.177 14.629 5.075 1.00 94.19 446 GLY A C 1
ATOM 3536 O O . GLY A 1 446 ? -34.282 13.624 5.774 1.00 94.19 446 GLY A O 1
ATOM 3537 N N . PRO A 1 447 ? -35.048 15.648 5.204 1.00 94.75 447 PRO A N 1
ATOM 3538 C CA . PRO A 1 447 ? -36.203 15.611 6.107 1.00 94.75 447 PRO A CA 1
ATOM 3539 C C . PRO A 1 447 ? -37.408 14.833 5.540 1.00 94.75 447 PRO A C 1
ATOM 3541 O O . PRO A 1 447 ? -38.455 14.799 6.189 1.00 94.75 447 PRO A O 1
ATOM 3544 N N . GLY A 1 448 ? -37.288 14.261 4.336 1.00 95.88 448 GLY A N 1
ATOM 3545 C CA . GLY A 1 448 ? -38.350 13.527 3.645 1.00 95.88 448 GLY A CA 1
ATOM 3546 C C . GLY A 1 448 ? -38.803 12.259 4.374 1.00 95.88 448 GLY A C 1
ATOM 3547 O O . GLY A 1 448 ? -38.293 11.922 5.446 1.00 95.88 448 GLY A O 1
ATOM 3548 N N . GLY A 1 449 ? -39.798 11.588 3.796 1.00 96.81 449 GLY A N 1
ATOM 3549 C CA . GLY A 1 449 ? -40.293 10.299 4.276 1.00 96.81 449 GLY A CA 1
ATOM 3550 C C . GLY A 1 449 ? -41.025 10.333 5.619 1.00 96.81 449 GLY A C 1
ATOM 3551 O O . GLY A 1 449 ? -41.095 11.354 6.312 1.00 96.81 449 GLY A O 1
ATOM 3552 N N . SER A 1 450 ? -41.577 9.182 5.992 1.00 97.88 450 SER A N 1
ATOM 3553 C CA . SER A 1 450 ? -42.121 8.912 7.325 1.00 97.88 450 SER A CA 1
ATOM 3554 C C . SER A 1 450 ? -41.038 8.288 8.213 1.00 97.88 450 SER A C 1
ATOM 3556 O O . SER A 1 450 ? -40.231 7.510 7.710 1.00 97.88 450 SER A O 1
ATOM 3558 N N . PRO A 1 451 ? -40.966 8.628 9.514 1.00 97.75 451 PRO A N 1
ATOM 3559 C CA . PRO A 1 451 ? -39.985 8.038 10.419 1.00 97.75 451 PRO A CA 1
ATOM 3560 C C . PRO A 1 451 ? -40.383 6.620 10.846 1.00 97.75 451 PRO A C 1
ATOM 3562 O O . PRO A 1 451 ? -41.528 6.366 11.220 1.00 97.75 451 PRO A O 1
ATOM 3565 N N . HIS A 1 452 ? -39.398 5.731 10.872 1.00 97.75 452 HIS A N 1
ATOM 3566 C CA . HIS A 1 452 ? -39.473 4.366 11.371 1.00 97.75 452 HIS A CA 1
ATOM 3567 C C . HIS A 1 452 ? -38.354 4.163 12.389 1.00 97.75 452 HIS A C 1
ATOM 3569 O O . HIS A 1 452 ? -37.189 4.408 12.087 1.00 97.75 452 HIS A O 1
ATOM 3575 N N . GLN A 1 453 ? -38.700 3.732 13.600 1.00 97.69 453 GLN A N 1
ATOM 3576 C CA . GLN A 1 453 ? -37.729 3.520 14.667 1.00 97.69 453 GLN A CA 1
ATOM 3577 C C . GLN A 1 453 ? -37.603 2.032 14.979 1.00 97.69 453 GLN A C 1
ATOM 3579 O O . GLN A 1 453 ? -38.602 1.357 15.221 1.00 97.69 453 GLN A O 1
ATOM 3584 N N . PHE A 1 454 ? -36.366 1.549 15.011 1.00 97.44 454 PHE A N 1
ATOM 3585 C CA . PHE A 1 454 ? -36.013 0.219 15.485 1.00 97.44 454 PHE A CA 1
ATOM 3586 C C . PHE A 1 454 ? -35.199 0.366 16.771 1.00 97.44 454 PHE A C 1
ATOM 3588 O O . PHE A 1 454 ? -34.113 0.949 16.759 1.00 97.44 454 PHE A O 1
ATOM 3595 N N . VAL A 1 455 ? -35.765 -0.084 17.891 1.00 98.06 455 VAL A N 1
ATOM 3596 C CA . VAL A 1 455 ? -35.157 -0.009 19.226 1.00 98.06 455 VAL A CA 1
ATOM 3597 C C . VAL A 1 455 ? -34.583 -1.377 19.568 1.00 98.06 455 VAL A C 1
ATOM 3599 O O . VAL A 1 455 ? -35.252 -2.382 19.355 1.00 98.06 455 VAL A O 1
ATOM 3602 N N . LEU A 1 456 ? -33.349 -1.389 20.064 1.00 97.44 456 LEU A N 1
ATOM 3603 C CA . LEU A 1 456 ? -32.640 -2.583 20.507 1.00 97.44 456 LEU A CA 1
ATOM 3604 C C . LEU A 1 456 ? -32.853 -2.758 22.009 1.00 97.44 456 LEU A C 1
ATOM 3606 O O . LEU A 1 456 ? -32.654 -1.808 22.774 1.00 97.44 456 LEU A O 1
ATOM 3610 N N . GLU A 1 457 ? -33.216 -3.966 22.419 1.00 96.06 457 GLU A N 1
ATOM 3611 C CA . GLU A 1 457 ? -33.267 -4.348 23.826 1.00 96.06 457 GLU A CA 1
ATOM 3612 C C . GLU A 1 457 ? -31.851 -4.536 24.402 1.00 96.06 457 GLU A C 1
ATOM 3614 O O . GLU A 1 457 ? -30.834 -4.549 23.695 1.00 96.06 457 GLU A O 1
ATOM 3619 N N . ASP A 1 458 ? -31.755 -4.683 25.722 1.00 91.50 458 ASP A N 1
ATOM 3620 C CA . ASP A 1 458 ? -30.467 -4.922 26.367 1.00 91.50 458 ASP A CA 1
ATOM 3621 C C . ASP A 1 458 ? -29.840 -6.250 25.922 1.00 91.50 458 ASP A C 1
ATOM 3623 O O . ASP A 1 458 ? -30.435 -7.322 26.016 1.00 91.50 458 ASP A O 1
ATOM 3627 N N . GLY A 1 459 ? -28.594 -6.164 25.451 1.00 90.31 459 GLY A N 1
ATOM 3628 C CA . GLY A 1 459 ? -27.858 -7.292 24.878 1.00 90.31 459 GLY A CA 1
ATOM 3629 C C . GLY A 1 459 ? -28.144 -7.550 23.396 1.00 90.31 459 GLY A C 1
ATOM 3630 O O . GLY A 1 459 ? -27.500 -8.422 22.812 1.00 90.31 459 GLY A O 1
ATOM 3631 N N . GLU A 1 460 ? -29.057 -6.804 22.766 1.00 95.81 460 GLU A N 1
ATOM 3632 C CA . GLU A 1 460 ? -29.265 -6.882 21.323 1.00 95.81 460 GLU A CA 1
ATOM 3633 C C . GLU A 1 460 ? -28.256 -6.025 20.554 1.00 95.81 460 GLU A C 1
ATOM 3635 O O . GLU A 1 460 ? -27.874 -4.921 20.951 1.00 95.81 460 GLU A O 1
ATOM 3640 N N . HIS A 1 461 ? -27.840 -6.549 19.404 1.00 92.19 461 HIS A N 1
ATOM 3641 C CA . HIS A 1 461 ? -26.891 -5.903 18.511 1.00 92.19 461 HIS A CA 1
ATOM 3642 C C . HIS A 1 461 ? -27.362 -6.049 17.065 1.00 92.19 461 HIS A C 1
ATOM 3644 O O . HIS A 1 461 ? -27.841 -7.109 16.660 1.00 92.19 461 HIS A O 1
ATOM 3650 N N . ILE A 1 462 ? -27.176 -4.999 16.262 1.00 91.69 462 ILE A N 1
ATOM 3651 C CA . ILE A 1 462 ? -27.345 -5.097 14.809 1.00 91.69 462 ILE A CA 1
ATOM 3652 C C . ILE A 1 462 ? -26.149 -5.876 14.264 1.00 91.69 462 ILE A C 1
ATOM 3654 O O . ILE A 1 462 ? -25.014 -5.414 14.347 1.00 91.69 462 ILE A O 1
ATOM 3658 N N . VAL A 1 463 ? -26.409 -7.063 13.719 1.00 90.69 463 VAL A N 1
ATOM 3659 C CA . VAL A 1 463 ? -25.365 -7.956 13.186 1.00 90.69 463 VAL A CA 1
ATOM 3660 C C . VAL A 1 463 ? -25.186 -7.836 11.676 1.00 90.69 463 VAL A C 1
ATOM 3662 O O . VAL A 1 463 ? -24.147 -8.215 11.140 1.00 90.69 463 VAL A O 1
ATOM 3665 N N . THR A 1 464 ? -26.203 -7.359 10.955 1.00 89.62 464 THR A N 1
ATOM 3666 C CA . THR A 1 464 ? -26.185 -7.235 9.492 1.00 89.62 464 THR A CA 1
ATOM 3667 C C . THR A 1 464 ? -27.222 -6.205 9.051 1.00 89.62 464 THR A C 1
ATOM 3669 O O . THR A 1 464 ? -28.239 -6.027 9.718 1.00 89.62 464 THR A O 1
ATOM 3672 N N . VAL A 1 465 ? -26.968 -5.548 7.919 1.00 90.88 465 VAL A N 1
ATOM 3673 C CA . VAL A 1 465 ? -27.916 -4.670 7.221 1.00 90.88 465 VAL A CA 1
ATOM 3674 C C . VAL A 1 465 ? -28.079 -5.207 5.801 1.00 90.88 465 VAL A C 1
ATOM 3676 O O . VAL A 1 465 ? -27.098 -5.624 5.185 1.00 90.88 465 VAL A O 1
ATOM 3679 N N . SER A 1 466 ? -29.303 -5.232 5.280 1.00 91.94 466 SER A N 1
ATOM 3680 C CA . SER A 1 466 ? -29.606 -5.751 3.943 1.00 91.94 466 SER A CA 1
ATOM 3681 C C . SER A 1 466 ? -30.694 -4.915 3.298 1.00 91.94 466 SER A C 1
ATOM 3683 O O . SER A 1 466 ? -31.657 -4.579 3.967 1.00 91.94 466 SER A O 1
ATOM 3685 N N . GLY A 1 467 ? -30.601 -4.642 2.003 1.00 91.88 467 GLY A N 1
ATOM 3686 C CA . GLY A 1 467 ? -31.578 -3.784 1.349 1.00 91.88 467 GLY A CA 1
ATOM 3687 C C . GLY A 1 467 ? -31.498 -3.830 -0.166 1.00 91.88 467 GLY A C 1
ATOM 3688 O O . GLY A 1 467 ? -30.834 -4.690 -0.745 1.00 91.88 467 GLY A O 1
ATOM 3689 N N . TRP A 1 468 ? -32.168 -2.870 -0.794 1.00 91.06 468 TRP A N 1
ATOM 3690 C CA . TRP A 1 468 ? -32.157 -2.664 -2.237 1.00 91.06 468 TRP A CA 1
ATOM 3691 C C . TRP A 1 468 ? -31.732 -1.233 -2.538 1.00 91.06 468 TRP A C 1
ATOM 3693 O O . TRP A 1 468 ? -32.128 -0.291 -1.848 1.00 91.06 468 TRP A O 1
ATOM 3703 N N . HIS A 1 469 ? -30.945 -1.062 -3.593 1.00 89.62 469 HIS A N 1
ATOM 3704 C CA . HIS A 1 469 ? -30.622 0.250 -4.127 1.00 89.62 469 HIS A CA 1
ATOM 3705 C C . HIS A 1 469 ? -30.904 0.277 -5.628 1.00 89.62 469 HIS A C 1
ATOM 3707 O O . HIS A 1 469 ? -30.693 -0.704 -6.340 1.00 89.62 469 HIS A O 1
ATOM 3713 N N . GLY A 1 470 ? -31.426 1.408 -6.095 1.00 86.81 470 GLY A N 1
ATOM 3714 C CA . GLY A 1 470 ? -31.482 1.720 -7.517 1.00 86.81 470 GLY A CA 1
ATOM 3715 C C . GLY A 1 470 ? -30.150 2.289 -8.001 1.00 86.81 470 GLY A C 1
ATOM 3716 O O . GLY A 1 470 ? -29.145 2.253 -7.290 1.00 86.81 470 GLY A O 1
ATOM 3717 N N . GLU A 1 471 ? -30.164 2.882 -9.194 1.00 80.25 471 GLU A N 1
ATOM 3718 C CA . GLU A 1 471 ? -28.972 3.518 -9.775 1.00 80.25 471 GLU A CA 1
ATOM 3719 C C . GLU A 1 471 ? -28.439 4.685 -8.932 1.00 80.25 471 GLU A C 1
ATOM 3721 O O . GLU A 1 471 ? -27.243 4.939 -8.951 1.00 80.25 471 GLU A O 1
ATOM 3726 N N . GLN A 1 472 ? -29.309 5.391 -8.198 1.00 83.81 472 GLN A N 1
ATOM 3727 C CA . GLN A 1 472 ? -28.949 6.663 -7.550 1.00 83.81 472 GLN A CA 1
ATOM 3728 C C . GLN A 1 472 ? -29.244 6.740 -6.048 1.00 83.81 472 GLN A C 1
ATOM 3730 O O . GLN A 1 472 ? -28.936 7.735 -5.399 1.00 83.81 472 GLN A O 1
ATOM 3735 N N . ARG A 1 473 ? -29.945 5.754 -5.480 1.00 87.81 473 ARG A N 1
ATOM 3736 C CA . ARG A 1 473 ? -30.420 5.835 -4.090 1.00 87.81 473 ARG A CA 1
ATOM 3737 C C . ARG A 1 473 ? -30.759 4.471 -3.516 1.00 87.81 473 ARG A C 1
ATOM 3739 O O . ARG A 1 473 ? -31.173 3.571 -4.246 1.00 87.81 473 ARG A O 1
ATOM 3746 N N . ILE A 1 474 ? -30.659 4.358 -2.197 1.00 91.75 474 ILE A N 1
ATOM 3747 C CA . ILE A 1 474 ? -31.165 3.209 -1.446 1.00 91.75 474 ILE A CA 1
ATOM 3748 C C . ILE A 1 474 ? -32.693 3.299 -1.434 1.00 91.75 474 ILE A C 1
ATOM 3750 O O . ILE A 1 474 ? -33.258 4.316 -1.032 1.00 91.75 474 ILE A O 1
ATOM 3754 N N . THR A 1 475 ? -33.370 2.262 -1.915 1.00 93.94 475 THR A N 1
ATOM 3755 C CA . THR A 1 475 ? -34.836 2.216 -2.009 1.00 93.94 475 THR A CA 1
ATOM 3756 C C . THR A 1 475 ? -35.464 1.434 -0.862 1.00 93.94 475 THR A C 1
ATOM 3758 O O . THR A 1 475 ? -36.614 1.687 -0.520 1.00 93.94 475 THR A O 1
ATOM 3761 N N . GLN A 1 476 ? -34.707 0.530 -0.238 1.00 92.88 476 GLN A N 1
ATOM 3762 C CA . GLN A 1 476 ? -35.148 -0.280 0.894 1.00 92.88 476 GLN A CA 1
ATOM 3763 C C . GLN A 1 476 ? -33.948 -0.653 1.772 1.00 92.88 476 GLN A C 1
ATOM 3765 O O . GLN A 1 476 ? -32.864 -0.895 1.238 1.00 92.88 476 GLN A O 1
ATOM 3770 N N . LEU A 1 477 ? -34.149 -0.721 3.090 1.00 90.56 477 LEU A N 1
ATOM 3771 C CA . LEU A 1 477 ? -33.150 -1.100 4.094 1.00 90.56 477 LEU A CA 1
ATOM 3772 C C . LEU A 1 477 ? -33.757 -2.035 5.146 1.00 90.56 477 LEU A C 1
ATOM 3774 O O . LEU A 1 477 ? -34.999 -1.970 5.311 1.00 90.56 477 LEU A O 1
#

Nearest PDB structures (foldseek):
  7kmu-assembly1_A  TM=7.612E-01  e=4.664E-05  Musa acuminata
  4pit-assembly2_D  TM=7.039E-01  e=1.492E-05  Musa acuminata
  2bmy-assembly1_A  TM=7.240E-01  e=1.308E-04  Musa acuminata
  3mit-assembly1_A  TM=6.877E-01  e=5.795E-05  Musa acuminata
  3x0u-assembly2_B  TM=4.537E-01  e=3.475E-04  Vibrio parahaemolyticus M0605

Radius of gyration: 30.59 Å; Cα contacts (8 Å, |Δi|>4): 936; chains: 1; bounding box: 103×78×66 Å

Organism: NCBI:txid456999

Mean predicted aligned error: 15.7 Å

InterPro domains:
  IPR001229 Jacalin-like lectin domain [PF01419] (248-351)
  IPR001229 Jacalin-like lectin domain [PF01419] (388-475)
  IPR001229 Jacalin-like lectin domain [PS51752] (382-477)
  IPR036404 Jacalin-like lectin domain superfamily [G3DSA:2.100.10.30] (238-366)
  IPR036404 Jacalin-like lectin domain superfamily [G3DSA:2.100.10.30] (383-477)
  IPR036404 Jacalin-like lectin domain superfamily [SSF51101] (253-348)
  IPR036404 Jacalin-like lectin domain superfamily [SSF51101] (385-477)
  IPR054586 MACPF-like domain, fungal [PF22693] (37-193)